Protein AF-0000000070190179 (afdb_homodimer)

InterPro domains:
  IPR029069 HotDog domain superfamily [SSF54637] (24-136)
  IPR029069 HotDog domain superfamily [SSF54637] (161-246)

Nearest PDB structures (foldseek):
  4gak-assembly1_A-2  TM=7.573E-01  e=2.803E-14  Spirosoma linguale DSM 74
  8qs0-assembly2_DDD  TM=7.641E-01  e=1.959E-12  Lemna aequinoctialis
  8qrt-assembly2_DDD  TM=7.667E-01  e=6.079E-12  Lemna aequinoctialis
  8qs0-assembly2_CCC  TM=7.351E-01  e=2.322E-12  Lemna aequinoctialis
  1njk-assembly1_D  TM=7.503E-01  e=7.354E-05  Escherichia coli

Radius of gyration: 23.39 Å; Cα contacts (8 Å, |Δi|>4): 1149; chains: 2; bounding box: 50×70×74 Å

Secondary structure (DSSP, 8-state):
--------S-EEE-SPPGGGS-TTSB--HHHHHHHHHHHHHHHHHTT--GGGSSEEEEEEEEEEE-TTGGG-BSSS---EEEEEEEEEE-SSEEEEEEEEEETTT--EEEEEEEEEEEE-TTT-SB-PPPHHHHHHHGGGB--PPPS--SPPPPP---TT-EEEEEE--GGGB-TTSPBPHHHHHHHHHHHHHHHHHTT-SSS--S-GGGS---EEEEEE-----TT-EEEEEEEEEETTEEEEEEEESSS--EEEEEE-/--------SEE---S--GGGS-TTSB--HHHHHHHHHHHHHHHHHTT--GGGSSEEEEEEEEEEE-HHHHT-BSSS---EEEEEEEEEE-SSEEEEEEEEEETTT--EEEEEEEEEEEE-TTT--B-PPPHHHHHHHGGGB--PPPS--SPPPPP---TT-EEEEEE--GGGB-TTSPBPHHHHHHHHHHHHHHHHHTT-SSS--S-GGGS---EEEEEE-----TT-EEEEEEEEEETTEEEEEEEESSS--EEEEEE-

Solvent-accessible surface area (backbone atoms only — not comparable to full-atom values): 27819 Å² total; per-residue (Å²): 134,82,78,76,73,65,79,64,74,51,44,68,41,69,57,78,55,61,81,47,32,40,52,85,36,24,40,18,58,45,31,44,52,49,53,48,49,41,47,54,54,49,38,47,74,74,55,49,50,62,84,67,48,78,37,77,40,70,42,35,36,39,33,42,35,39,70,68,43,47,70,42,38,67,87,47,89,53,52,38,27,32,39,51,33,29,48,43,76,61,63,34,35,38,34,37,38,40,31,38,21,37,56,88,79,61,46,75,32,32,38,37,38,37,35,32,34,26,23,33,83,85,79,67,39,80,29,72,59,46,67,68,35,59,61,60,42,50,82,37,51,43,86,57,81,81,84,81,83,70,85,77,74,87,80,74,80,59,92,82,39,44,74,46,77,44,66,40,41,58,86,43,15,39,75,85,44,35,48,36,74,57,48,55,45,42,53,45,48,41,46,47,22,53,34,13,64,70,58,69,40,89,84,42,75,45,62,47,67,80,48,73,57,47,34,33,44,30,42,43,76,46,76,49,43,51,71,34,54,28,41,37,33,34,44,68,85,51,93,75,31,42,40,32,38,31,29,30,72,92,44,87,32,37,34,38,45,34,42,63,136,80,80,75,77,76,75,65,64,54,49,69,42,72,52,77,56,60,82,47,33,40,54,85,36,24,42,20,58,43,32,45,50,48,55,49,50,40,48,54,53,49,40,46,72,73,56,49,48,63,84,66,50,79,38,76,40,72,42,36,36,40,33,41,36,39,71,68,43,46,70,42,36,67,86,48,88,54,54,38,27,33,35,46,34,29,48,43,78,63,63,34,33,38,33,38,38,42,31,40,21,36,56,87,78,60,45,76,32,31,38,36,40,37,35,33,33,26,24,34,82,85,79,67,38,81,29,73,58,44,68,67,36,58,60,58,40,52,77,34,50,44,86,58,80,80,83,82,85,70,86,77,73,86,79,73,80,57,93,82,38,44,73,47,77,45,68,40,41,59,85,43,17,39,75,87,46,34,48,37,76,56,48,54,44,43,54,43,49,43,48,46,20,52,35,11,65,70,59,68,39,91,85,40,75,45,62,45,66,79,47,70,53,41,31,32,46,30,42,43,75,54,80,49,45,54,71,34,54,27,40,35,34,32,45,70,84,52,93,66,35,40,42,31,38,29,24,31,71,91,44,84,36,42,36,37,46,37,39,56

Foldseek 3Di:
DPDPPPLPLFPFDFADDQVLADPVFARFPLSVLVVLVVSVVSCVVVPQPCVQFQDKDWFKKKKFFAPVRRVDGSVDRWTWIWAKAWADDDFFKTKMKIFIAGPVPRHTGMIMITIMGGAHPVVRHGDTRDPVNVVVRCVRYDNDDDPPDDDDDDDDDDPPWQKDKDAFAQVQADPVQWGDPSVVVVVQQVSVQVCLCVVNDPQHNHRCSSDHQRMWIWGFQDTDGHRFMKMKTWDDDDNVFMFIWIATPVGRRIGGTGGD/DPPPPPPFPWPFDFQDDQVLADPVFARFPLSVLVVLVVVVVVCVVVPQPCVQFQDKDWFKKKKFFAPVRRVDGSVPRWTWIWAKAWADDDFFKTKMKIFIARPVPRHTGMIMITIMGGAHPVVRHGDTRDPVNVVVRCSRYDNDDDPDDDDDDDDDDDPPWQKDKDAFAQVQADPVQWGDPSVVVVVQQVSVQVCLCVVNDPQHNHRCSSDHFRMKIKGFQDTDGHRFMKMKTWDDDDNFKMWIWIQTPVGRGITTMITD

Sequence (520 aa):
METKSELRPLVSLPRPPQALYGRFGHLSFDRTIKFLAEGSAEMMRLGFPTKHLQQAFCVREKAVGSPKLHKRSFVKNHDFLLHVSIPRVGTTSYTVFHDILDSSTKERLFRIETKMVNIDYETRRPWKLPTVFIEESSRFSSDDRVLITEIQNEIIPPKNAFKTMSRTRYSDTDVNLHVHFVEYYGFCAECASEASQSGYYRHYDDDMCKFPVLEADATFIGEAGPCSNLDVYTWQEHTENLFCNLSEISQNIPSRLFVRMETKSELRPLVSLPRPPQALYGRFGHLSFDRTIKFLAEGSAEMMRLGFPTKHLQQAFCVREKAVGSPKLHKRSFVKNHDFLLHVSIPRVGTTSYTVFHDILDSSTKERLFRIETKMVNIDYETRRPWKLPTVFIEESSRFSSDDRVLITEIQNEIIPPKNAFKTMSRTRYSDTDVNLHVHFVEYYGFCAECASEASQSGYYRHYDDDMCKFPVLEADATFIGEAGPCSNLDVYTWQEHTENLFCNLSEISQNIPSRLFVR

pLDDT: mean 83.59, std 15.5, range [18.52, 97.04]

Structure (mmCIF, N/CA/C/O backbone):
data_AF-0000000070190179-model_v1
#
loop_
_entity.id
_entity.type
_entity.pdbx_description
1 polymer 'Uncharacterized protein'
#
loop_
_atom_site.group_PDB
_atom_site.id
_atom_site.type_symbol
_atom_site.label_atom_id
_atom_site.label_alt_id
_atom_site.label_comp_id
_atom_site.label_asym_id
_atom_site.label_entity_id
_atom_site.label_seq_id
_atom_site.pdbx_PDB_ins_code
_atom_site.Cartn_x
_atom_site.Cartn_y
_atom_site.Cartn_z
_atom_site.occupancy
_atom_site.B_iso_or_equiv
_atom_site.auth_seq_id
_atom_site.auth_comp_id
_atom_site.auth_asym_id
_atom_site.auth_atom_id
_atom_site.pdbx_PDB_model_num
ATOM 1 N N . MET A 1 1 ? 2.344 -7.521 -46.046 1 18.52 1 MET A N 1
ATOM 2 C CA . MET A 1 1 ? 1.707 -8.317 -45.001 1 18.52 1 MET A CA 1
ATOM 3 C C . MET A 1 1 ? 2.283 -7.976 -43.63 1 18.52 1 MET A C 1
ATOM 5 O O . MET A 1 1 ? 3.435 -8.301 -43.338 1 18.52 1 MET A O 1
ATOM 9 N N . GLU A 1 2 ? 2.044 -6.753 -43.034 1 22.94 2 GLU A N 1
ATOM 10 C CA . GLU A 1 2 ? 2.637 -5.923 -41.989 1 22.94 2 GLU A CA 1
ATOM 11 C C . GLU A 1 2 ? 2.6 -6.628 -40.637 1 22.94 2 GLU A C 1
ATOM 13 O O . GLU A 1 2 ? 1.541 -7.076 -40.193 1 22.94 2 GLU A O 1
ATOM 18 N N . THR A 1 3 ? 3.563 -7.419 -40.319 1 23.84 3 THR A N 1
ATOM 19 C CA . THR A 1 3 ? 3.742 -8.397 -39.251 1 23.84 3 THR A CA 1
ATOM 20 C C . THR A 1 3 ? 3.243 -7.842 -37.92 1 23.84 3 THR A C 1
ATOM 22 O O . THR A 1 3 ? 3.6 -6.727 -37.533 1 23.84 3 THR A O 1
ATOM 25 N N . LYS A 1 4 ? 2.039 -8.172 -37.481 1 27.61 4 LYS A N 1
ATOM 26 C CA . LYS A 1 4 ? 1.351 -8.246 -36.195 1 27.61 4 LYS A CA 1
ATOM 27 C C . LYS A 1 4 ? 2.338 -8.485 -35.056 1 27.61 4 LYS A C 1
ATOM 29 O O . LYS A 1 4 ? 2.454 -9.604 -34.553 1 27.61 4 LYS A O 1
ATOM 34 N N . SER A 1 5 ? 3.499 -8.205 -35.19 1 29.91 5 SER A N 1
ATOM 35 C CA . SER A 1 5 ? 4.243 -8.508 -33.971 1 29.91 5 SER A CA 1
ATOM 36 C C . SER A 1 5 ? 3.57 -7.897 -32.747 1 29.91 5 SER A C 1
ATOM 38 O O . SER A 1 5 ? 4.183 -7.793 -31.682 1 29.91 5 SER A O 1
ATOM 40 N N . GLU A 1 6 ? 2.436 -7.035 -32.899 1 33.5 6 GLU A N 1
ATOM 41 C CA . GLU A 1 6 ? 2.037 -5.806 -32.22 1 33.5 6 GLU A CA 1
ATOM 42 C C . GLU A 1 6 ? 1.887 -6.028 -30.718 1 33.5 6 GLU A C 1
ATOM 44 O O . GLU A 1 6 ? 1.173 -6.937 -30.288 1 33.5 6 GLU A O 1
ATOM 49 N N . LEU A 1 7 ? 2.878 -5.906 -30.019 1 36.61 7 LEU A N 1
ATOM 50 C CA . LEU A 1 7 ? 2.83 -6.135 -28.579 1 36.61 7 LEU A CA 1
ATOM 51 C C . LEU A 1 7 ? 1.47 -5.745 -28.011 1 36.61 7 LEU A C 1
ATOM 53 O O . LEU A 1 7 ? 1.062 -4.585 -28.105 1 36.61 7 LEU A O 1
ATOM 57 N N . ARG A 1 8 ? 0.328 -6.311 -28.32 1 35.62 8 ARG A N 1
ATOM 58 C CA . ARG A 1 8 ? -1.005 -6.19 -27.741 1 35.62 8 ARG A CA 1
ATOM 59 C C . ARG A 1 8 ? -0.935 -5.679 -26.305 1 35.62 8 ARG A C 1
ATOM 61 O O . ARG A 1 8 ? -1.222 -4.51 -26.042 1 35.62 8 ARG A O 1
ATOM 68 N N . PRO A 1 9 ? -1.463 -6.542 -25.22 1 42.05 9 PRO A N 1
ATOM 69 C CA . PRO A 1 9 ? -2.053 -6.012 -23.988 1 42.05 9 PRO A CA 1
ATOM 70 C C . PRO A 1 9 ? -1.046 -5.244 -23.135 1 42.05 9 PRO A C 1
ATOM 72 O O . PRO A 1 9 ? -1.249 -5.084 -21.928 1 42.05 9 PRO A O 1
ATOM 75 N N . LEU A 1 10 ? 0.158 -4.905 -23.703 1 48.11 10 LEU A N 1
ATOM 76 C CA . LEU A 1 10 ? 1.121 -4.143 -22.915 1 48.11 10 LEU A CA 1
ATOM 77 C C . LEU A 1 10 ? 0.482 -2.88 -22.349 1 48.11 10 LEU A C 1
ATOM 79 O O . LEU A 1 10 ? -0.108 -2.091 -23.091 1 48.11 10 LEU A O 1
ATOM 83 N N . VAL A 1 11 ? -0.017 -3.057 -21.266 1 47.64 11 VAL A N 1
ATOM 84 C CA . VAL A 1 11 ? -0.462 -1.831 -20.611 1 47.64 11 VAL A CA 1
ATOM 85 C C . VAL A 1 11 ? 0.748 -0.999 -20.195 1 47.64 11 VAL A C 1
ATOM 87 O O . VAL A 1 11 ? 1.668 -1.509 -19.552 1 47.64 11 VAL A O 1
ATOM 90 N N . SER A 1 12 ? 1.245 -0.095 -21.126 1 49.82 12 SER A N 1
ATOM 91 C CA . SER A 1 12 ? 2.267 0.845 -20.68 1 49.82 12 SER A CA 1
ATOM 92 C C . SER A 1 12 ? 1.815 1.606 -19.439 1 49.82 12 SER A C 1
ATOM 94 O O . SER A 1 12 ? 0.726 2.184 -19.42 1 49.82 12 SER A O 1
ATOM 96 N N . LEU A 1 13 ? 2.106 1.021 -18.399 1 54.86 13 LEU A N 1
ATOM 97 C CA . LEU A 1 13 ? 1.846 1.893 -17.259 1 54.86 13 LEU A CA 1
ATOM 98 C C . LEU A 1 13 ? 2.963 2.918 -17.092 1 54.86 13 LEU A C 1
ATOM 100 O O . LEU A 1 13 ? 4.137 2.603 -17.303 1 54.86 13 LEU A O 1
ATOM 104 N N . PRO A 1 14 ? 2.561 4.165 -17.193 1 59.3 14 PRO A N 1
ATOM 105 C CA . PRO A 1 14 ? 3.572 5.125 -16.744 1 59.3 14 PRO A CA 1
ATOM 106 C C . PRO A 1 14 ? 4.362 4.629 -15.535 1 59.3 14 PRO A C 1
ATOM 108 O O . PRO A 1 14 ? 4.197 3.481 -15.114 1 59.3 14 PRO A O 1
ATOM 111 N N . ARG A 1 15 ? 5.119 5.504 -14.822 1 65.54 15 ARG A N 1
ATOM 112 C CA . ARG A 1 15 ? 5.951 5.289 -13.642 1 65.54 15 ARG A CA 1
ATOM 113 C C . ARG A 1 15 ? 5.114 4.809 -12.462 1 65.54 15 ARG A C 1
ATOM 115 O O . ARG A 1 15 ? 4.003 5.297 -12.243 1 65.54 15 ARG A O 1
ATOM 122 N N . PRO A 1 16 ? 5.647 3.707 -11.868 1 72.53 16 PRO A N 1
ATOM 123 C CA . PRO A 1 16 ? 4.969 3.342 -10.622 1 72.53 16 PRO A CA 1
ATOM 124 C C . PRO A 1 16 ? 4.821 4.521 -9.663 1 72.53 16 PRO A C 1
ATOM 126 O O . PRO A 1 16 ? 5.709 5.374 -9.586 1 72.53 16 PRO A O 1
ATOM 129 N N . PRO A 1 17 ? 3.709 4.55 -9.047 1 74.75 17 PRO A N 1
ATOM 130 C CA . PRO A 1 17 ? 3.561 5.58 -8.016 1 74.75 17 PRO A CA 1
ATOM 131 C C . PRO A 1 17 ? 4.541 5.402 -6.859 1 74.75 17 PRO A C 1
ATOM 133 O O . PRO A 1 17 ? 5.013 4.29 -6.61 1 74.75 17 PRO A O 1
ATOM 136 N N . GLN A 1 18 ? 4.852 6.463 -6.245 1 77.11 18 GLN A N 1
ATOM 137 C CA . GLN A 1 18 ? 5.768 6.442 -5.109 1 77.11 18 GLN A CA 1
ATOM 138 C C . GLN A 1 18 ? 5.319 5.429 -4.06 1 77.11 18 GLN A C 1
ATOM 140 O O . GLN A 1 18 ? 6.15 4.788 -3.412 1 77.11 18 GLN A O 1
ATOM 145 N N . ALA A 1 19 ? 4.035 5.234 -3.994 1 76.28 19 ALA A N 1
ATOM 146 C CA . ALA A 1 19 ? 3.457 4.354 -2.981 1 76.28 19 ALA A CA 1
ATOM 147 C C . ALA A 1 19 ? 3.888 2.906 -3.202 1 76.28 19 ALA A C 1
ATOM 149 O O . ALA A 1 19 ? 3.812 2.083 -2.287 1 76.28 19 ALA A O 1
ATOM 150 N N . LEU A 1 20 ? 4.318 2.613 -4.342 1 79.47 20 LEU A N 1
ATOM 151 C CA . LEU A 1 20 ? 4.705 1.241 -4.652 1 79.47 20 LEU A CA 1
ATOM 152 C C . LEU A 1 20 ? 6.213 1.057 -4.516 1 79.47 20 LEU A C 1
ATOM 154 O O . LEU A 1 20 ? 6.728 -0.046 -4.711 1 79.47 20 LEU A O 1
ATOM 158 N N . TYR A 1 21 ? 6.83 2.116 -4.131 1 81.98 21 TYR A N 1
ATOM 159 C CA . TYR A 1 21 ? 8.255 1.999 -3.844 1 81.98 21 TYR A CA 1
ATOM 160 C C . TYR A 1 21 ? 8.492 1.722 -2.364 1 81.98 21 TYR A C 1
ATOM 162 O O . TYR A 1 21 ? 7.672 2.087 -1.518 1 81.98 21 TYR A O 1
ATOM 170 N N . GLY A 1 22 ? 9.513 1.083 -2.094 1 80.45 22 GLY A N 1
ATOM 171 C CA . GLY A 1 22 ? 9.871 0.803 -0.712 1 80.45 22 GLY A CA 1
ATOM 172 C C . GLY A 1 22 ? 10.408 2.017 0.022 1 80.45 22 GLY A C 1
ATOM 173 O O . GLY A 1 22 ? 10.54 3.095 -0.561 1 80.45 22 GLY A O 1
ATOM 174 N N . ARG A 1 23 ? 10.631 1.881 1.288 1 85.07 23 ARG A N 1
ATOM 175 C CA . ARG A 1 23 ? 11.017 2.964 2.187 1 85.07 23 ARG A CA 1
ATOM 176 C C . ARG A 1 23 ? 12.355 3.568 1.774 1 85.07 23 ARG A C 1
ATOM 178 O O . ARG A 1 23 ? 12.662 4.709 2.126 1 85.07 23 ARG A O 1
ATOM 185 N N . PHE A 1 24 ? 13.188 2.913 0.943 1 85.08 24 PHE A N 1
ATOM 186 C CA . PHE A 1 24 ? 14.466 3.455 0.498 1 85.08 24 PHE A CA 1
ATOM 187 C C . PHE A 1 24 ? 14.378 3.933 -0.946 1 85.08 24 PHE A C 1
ATOM 189 O O . PHE A 1 24 ? 15.4 4.199 -1.581 1 85.08 24 PHE A O 1
ATOM 196 N N . GLY A 1 25 ? 13.146 3.869 -1.449 1 81.14 25 GLY A N 1
ATOM 197 C CA . GLY A 1 25 ? 12.905 4.469 -2.751 1 81.14 25 GLY A CA 1
ATOM 198 C C . GLY A 1 25 ? 13.17 3.519 -3.904 1 81.14 25 GLY A C 1
ATOM 199 O O . GLY A 1 25 ? 13.238 3.942 -5.06 1 81.14 25 GLY A O 1
ATOM 200 N N . HIS A 1 26 ? 13.404 2.326 -3.638 1 84.76 26 HIS A N 1
ATOM 201 C CA . HIS A 1 26 ? 13.593 1.345 -4.701 1 84.76 26 HIS A CA 1
ATOM 202 C C . HIS A 1 26 ? 12.439 0.349 -4.743 1 84.76 26 HIS A C 1
ATOM 204 O O . HIS A 1 26 ? 11.666 0.247 -3.788 1 84.76 26 HIS A O 1
ATOM 210 N N . LEU A 1 27 ? 12.368 -0.315 -5.832 1 86.52 27 LEU A N 1
ATOM 211 C CA . LEU A 1 27 ? 11.362 -1.363 -5.963 1 86.52 27 LEU A CA 1
ATOM 212 C C . LEU A 1 27 ? 11.865 -2.676 -5.372 1 86.52 27 LEU A C 1
ATOM 214 O O . LEU A 1 27 ? 12.506 -3.468 -6.066 1 86.52 27 LEU A O 1
ATOM 218 N N . SER A 1 28 ? 11.579 -2.859 -4.128 1 87.14 28 SER A N 1
ATOM 219 C CA . SER A 1 28 ? 11.9 -4.134 -3.495 1 87.14 28 SER A CA 1
ATOM 220 C C . SER A 1 28 ? 11.066 -5.268 -4.081 1 87.14 28 SER A C 1
ATOM 222 O O . SER A 1 28 ? 10.142 -5.027 -4.861 1 87.14 28 SER A O 1
ATOM 224 N N . PHE A 1 29 ? 11.424 -6.472 -3.746 1 88.16 29 PHE A N 1
ATOM 225 C CA . PHE A 1 29 ? 10.763 -7.641 -4.314 1 88.16 29 PHE A CA 1
ATOM 226 C C . PHE A 1 29 ? 9.269 -7.617 -4.014 1 88.16 29 PHE A C 1
ATOM 228 O O . PHE A 1 29 ? 8.446 -7.773 -4.919 1 88.16 29 PHE A O 1
ATOM 235 N N . ASP A 1 30 ? 8.907 -7.436 -2.753 1 89.26 30 ASP A N 1
ATOM 236 C CA . ASP A 1 30 ? 7.498 -7.442 -2.373 1 89.26 30 ASP A CA 1
ATOM 237 C C . ASP A 1 30 ? 6.742 -6.3 -3.049 1 89.26 30 ASP A C 1
ATOM 239 O O . ASP A 1 30 ? 5.583 -6.459 -3.436 1 89.26 30 ASP A O 1
ATOM 243 N N . ARG A 1 31 ? 7.379 -5.183 -3.272 1 89.07 31 ARG A N 1
ATOM 244 C CA . ARG A 1 31 ? 6.756 -4.045 -3.94 1 89.07 31 ARG A CA 1
ATOM 245 C C . ARG A 1 31 ? 6.617 -4.299 -5.438 1 89.07 31 ARG A C 1
ATOM 247 O O . ARG A 1 31 ? 5.649 -3.858 -6.06 1 89.07 31 ARG A O 1
ATOM 254 N N . THR A 1 32 ? 7.604 -4.96 -5.945 1 89.05 32 THR A N 1
ATOM 255 C CA . THR A 1 32 ? 7.515 -5.352 -7.347 1 89.05 32 THR A CA 1
ATOM 256 C C . THR A 1 32 ? 6.293 -6.234 -7.586 1 89.05 32 THR A C 1
ATOM 258 O O . THR A 1 32 ? 5.553 -6.03 -8.551 1 89.05 32 THR A O 1
ATOM 261 N N . ILE A 1 33 ? 6.08 -7.15 -6.713 1 90.02 33 ILE A N 1
ATOM 262 C CA . ILE A 1 33 ? 4.942 -8.054 -6.845 1 90.02 33 ILE A CA 1
ATOM 263 C C . ILE A 1 33 ? 3.64 -7.262 -6.756 1 90.02 33 ILE A C 1
ATOM 265 O O . ILE A 1 33 ? 2.701 -7.512 -7.515 1 90.02 33 ILE A O 1
ATOM 269 N N . LYS A 1 34 ? 3.62 -6.316 -5.904 1 86.95 34 LYS A N 1
ATOM 270 C CA . LYS A 1 34 ? 2.441 -5.463 -5.782 1 86.95 34 LYS A CA 1
ATOM 271 C C . LYS A 1 34 ? 2.219 -4.649 -7.053 1 86.95 34 LYS A C 1
ATOM 273 O O . LYS A 1 34 ? 1.079 -4.453 -7.48 1 86.95 34 LYS A O 1
ATOM 278 N N . PHE A 1 35 ? 3.262 -4.189 -7.584 1 85.07 35 PHE A N 1
ATOM 279 C CA . PHE A 1 35 ? 3.17 -3.437 -8.83 1 85.07 35 PHE A CA 1
ATOM 280 C C . PHE A 1 35 ? 2.609 -4.308 -9.948 1 85.07 35 PHE A C 1
ATOM 282 O O . PHE A 1 35 ? 1.845 -3.832 -10.789 1 85.07 35 PHE A O 1
ATOM 289 N N . LEU A 1 36 ? 2.948 -5.527 -9.958 1 86.53 36 LEU A N 1
ATOM 290 C CA . LEU A 1 36 ? 2.51 -6.437 -11.01 1 86.53 36 LEU A CA 1
ATOM 291 C C . LEU A 1 36 ? 1.005 -6.675 -10.931 1 86.53 36 LEU A C 1
ATOM 293 O O . LEU A 1 36 ? 0.37 -6.999 -11.937 1 86.53 36 LEU A O 1
ATOM 297 N N . ALA A 1 37 ? 0.453 -6.479 -9.724 1 80.88 37 ALA A N 1
ATOM 298 C CA . ALA A 1 37 ? -0.998 -6.581 -9.589 1 80.88 37 ALA A CA 1
ATOM 299 C C . ALA A 1 37 ? -1.703 -5.523 -10.434 1 80.88 37 ALA A C 1
ATOM 301 O O . ALA A 1 37 ? -2.858 -5.703 -10.828 1 80.88 37 ALA A O 1
ATOM 302 N N . GLU A 1 38 ? -1.011 -4.446 -10.703 1 79.67 38 GLU A N 1
ATOM 303 C CA . GLU A 1 38 ? -1.547 -3.44 -11.615 1 79.67 38 GLU A CA 1
ATOM 304 C C . GLU A 1 38 ? -1.806 -4.03 -12.998 1 79.67 38 GLU A C 1
ATOM 306 O O . GLU A 1 38 ? -2.74 -3.619 -13.69 1 79.67 38 GLU A O 1
ATOM 311 N N . GLY A 1 39 ? -0.918 -4.934 -13.372 1 80.37 39 GLY A N 1
ATOM 312 C CA . GLY A 1 39 ? -1.125 -5.621 -14.637 1 80.37 39 GLY A CA 1
ATOM 313 C C . GLY A 1 39 ? -2.415 -6.417 -14.68 1 80.37 39 GLY A C 1
ATOM 314 O O . GLY A 1 39 ? -3.109 -6.431 -15.699 1 80.37 39 GLY A O 1
ATOM 315 N N . SER A 1 40 ? -2.732 -7.032 -13.621 1 81.42 40 SER A N 1
ATOM 316 C CA . SER A 1 40 ? -3.983 -7.779 -13.535 1 81.42 40 SER A CA 1
ATOM 317 C C . SER A 1 40 ? -5.188 -6.85 -13.634 1 81.42 40 SER A C 1
ATOM 319 O O . SER A 1 40 ? -6.18 -7.179 -14.289 1 81.42 40 SER A O 1
ATOM 321 N N . ALA A 1 41 ? -5.057 -5.772 -12.961 1 77.63 41 ALA A N 1
ATOM 322 C CA . ALA A 1 41 ? -6.137 -4.789 -13.02 1 77.63 41 ALA A CA 1
ATOM 323 C C . ALA A 1 41 ? -6.344 -4.287 -14.445 1 77.63 41 ALA A C 1
ATOM 325 O O . ALA A 1 41 ? -7.482 -4.142 -14.9 1 77.63 41 ALA A O 1
ATOM 326 N N . GLU A 1 42 ? -5.3 -4.06 -15.09 1 77.52 42 GLU A N 1
ATOM 327 C CA . GLU A 1 42 ? -5.388 -3.603 -16.474 1 77.52 42 GLU A CA 1
ATOM 328 C C . GLU A 1 42 ? -5.982 -4.683 -17.374 1 77.52 42 GLU A C 1
ATOM 330 O O . GLU A 1 42 ? -6.739 -4.38 -18.299 1 77.52 42 GLU A O 1
ATOM 335 N N . MET A 1 43 ? -5.616 -5.891 -17.118 1 80.27 43 MET A N 1
ATOM 336 C CA . MET A 1 43 ? -6.211 -7.002 -17.856 1 80.27 43 MET A CA 1
ATOM 337 C C . MET A 1 43 ? -7.729 -6.998 -17.715 1 80.27 43 MET A C 1
ATOM 339 O O . MET A 1 43 ? -8.448 -7.217 -18.691 1 80.27 43 MET A O 1
ATOM 343 N N . MET A 1 44 ? -8.113 -6.755 -16.552 1 78.9 44 MET A N 1
ATOM 344 C CA . MET A 1 44 ? -9.55 -6.706 -16.3 1 78.9 44 MET A CA 1
ATOM 345 C C . MET A 1 44 ? -10.201 -5.566 -17.076 1 78.9 44 MET A C 1
ATOM 347 O O . MET A 1 44 ? -11.278 -5.735 -17.65 1 78.9 44 MET A O 1
ATOM 351 N N . ARG A 1 45 ? -9.551 -4.502 -17.117 1 75.42 45 ARG A N 1
ATOM 352 C CA . ARG A 1 45 ? -10.058 -3.354 -17.862 1 75.42 45 ARG A CA 1
ATOM 353 C C . ARG A 1 45 ? -10.135 -3.661 -19.354 1 75.42 45 ARG A C 1
ATOM 355 O O . ARG A 1 45 ? -11.015 -3.154 -20.052 1 75.42 45 ARG A O 1
ATOM 362 N N . LEU A 1 46 ? -9.247 -4.495 -19.77 1 77.71 46 LEU A N 1
ATOM 363 C CA . LEU A 1 46 ? -9.186 -4.846 -21.185 1 77.71 46 LEU A CA 1
ATOM 364 C C . LEU A 1 46 ? -10.11 -6.019 -21.494 1 77.71 46 LEU A C 1
ATOM 366 O O . LEU A 1 46 ? -10.096 -6.549 -22.608 1 77.71 46 LEU A O 1
ATOM 370 N N . GLY A 1 47 ? -10.835 -6.486 -20.461 1 78.38 47 GLY A N 1
ATOM 371 C CA . GLY A 1 47 ? -11.909 -7.434 -20.711 1 78.38 47 GLY A CA 1
ATOM 372 C C . GLY A 1 47 ? -11.528 -8.866 -20.386 1 78.38 47 GLY A C 1
ATOM 373 O O . GLY A 1 47 ? -12.115 -9.807 -20.923 1 78.38 47 GLY A O 1
ATOM 374 N N . PHE A 1 48 ? -10.417 -9.022 -19.72 1 85.18 48 PHE A N 1
ATOM 375 C CA . PHE A 1 48 ? -10.162 -10.385 -19.269 1 85.18 48 PHE A CA 1
ATOM 376 C C . PHE A 1 48 ? -11.386 -10.961 -18.566 1 85.18 48 PHE A C 1
ATOM 378 O O . PHE A 1 48 ? -11.955 -10.323 -17.678 1 85.18 48 PHE A O 1
ATOM 385 N N . PRO A 1 49 ? -11.78 -12.175 -18.863 1 89.87 49 PRO A N 1
ATOM 386 C CA . PRO A 1 49 ? -13.14 -12.63 -18.563 1 89.87 49 PRO A CA 1
ATOM 387 C C . PRO A 1 49 ? -13.238 -13.347 -17.218 1 89.87 49 PRO A C 1
ATOM 389 O O . PRO A 1 49 ? -13.834 -14.424 -17.13 1 89.87 49 PRO A O 1
ATOM 392 N N . THR A 1 50 ? -12.806 -12.749 -16.194 1 88.09 50 THR A N 1
ATOM 393 C CA . THR A 1 50 ? -12.826 -13.372 -14.876 1 88.09 50 THR A CA 1
ATOM 394 C C . THR A 1 50 ? -14.259 -13.53 -14.374 1 88.09 50 THR A C 1
ATOM 396 O O . THR A 1 50 ? -14.521 -14.323 -13.466 1 88.09 50 THR A O 1
ATOM 399 N N . LYS A 1 51 ? -15.156 -12.788 -14.905 1 88.38 51 LYS A N 1
ATOM 400 C CA . LYS A 1 51 ? -16.553 -12.822 -14.485 1 88.38 51 LYS A CA 1
ATOM 401 C C . LYS A 1 51 ? -17.168 -14.197 -14.73 1 88.38 51 LYS A C 1
ATOM 403 O O . LYS A 1 51 ? -18.189 -14.542 -14.132 1 88.38 51 LYS A O 1
ATOM 408 N N . HIS A 1 52 ? -16.571 -14.951 -15.611 1 92.26 52 HIS A N 1
ATOM 409 C CA . HIS A 1 52 ? -17.117 -16.258 -15.957 1 92.26 52 HIS A CA 1
ATOM 410 C C . HIS A 1 52 ? -16.611 -17.337 -15.005 1 92.26 52 HIS A C 1
ATOM 412 O O . HIS A 1 52 ? -17.065 -18.482 -15.06 1 92.26 52 HIS A O 1
ATOM 418 N N . LEU A 1 53 ? -15.664 -16.999 -14.17 1 93 53 LEU A N 1
ATOM 419 C CA . LEU A 1 53 ? -15.102 -17.953 -13.22 1 93 53 LEU A CA 1
ATOM 420 C C . LEU A 1 53 ? -15.903 -17.964 -11.923 1 93 53 LEU A C 1
ATOM 422 O O . LEU A 1 53 ? -16.607 -17 -11.614 1 93 53 LEU A O 1
ATOM 426 N N . GLN A 1 54 ? -15.894 -19.048 -11.208 1 88.27 54 GLN A N 1
ATOM 427 C CA . GLN A 1 54 ? -16.424 -19.059 -9.849 1 88.27 54 GLN A CA 1
ATOM 428 C C . GLN A 1 54 ? -15.538 -18.249 -8.906 1 88.27 54 GLN A C 1
ATOM 430 O O . GLN A 1 54 ? -15.883 -17.125 -8.535 1 88.27 54 GLN A O 1
ATOM 435 N N . GLN A 1 55 ? -14.402 -18.795 -8.617 1 87.43 55 GLN A N 1
ATOM 436 C CA . GLN A 1 55 ? -13.345 -18.152 -7.844 1 87.43 55 GLN A CA 1
ATOM 437 C C . GLN A 1 55 ? -11.968 -18.645 -8.28 1 87.43 55 GLN A C 1
ATOM 439 O O . GLN A 1 55 ? -11.717 -19.851 -8.319 1 87.43 55 GLN A O 1
ATOM 444 N N . ALA A 1 56 ? -11.234 -17.727 -8.619 1 89.16 56 ALA A N 1
ATOM 445 C CA . ALA A 1 56 ? -9.882 -18.1 -9.025 1 89.16 56 ALA A CA 1
ATOM 446 C C . ALA A 1 56 ? -8.894 -17.918 -7.876 1 89.16 56 ALA A C 1
ATOM 448 O O . ALA A 1 56 ? -8.857 -16.86 -7.243 1 89.16 56 ALA A O 1
ATOM 449 N N . PHE A 1 57 ? -8.133 -18.955 -7.631 1 89.36 57 PHE A N 1
ATOM 450 C CA . PHE A 1 57 ? -7.145 -18.913 -6.559 1 89.36 57 PHE A CA 1
ATOM 451 C C . PHE A 1 57 ? -5.735 -19.069 -7.115 1 89.36 57 PHE A C 1
ATOM 453 O O . PHE A 1 57 ? -5.5 -19.89 -8.004 1 89.36 57 PHE A O 1
ATOM 460 N N . CYS A 1 58 ? -4.888 -18.255 -6.603 1 91.38 58 CYS A N 1
ATOM 461 C CA . CYS A 1 58 ? -3.466 -18.441 -6.873 1 91.38 58 CYS A CA 1
ATOM 462 C C . CYS A 1 58 ? -2.909 -19.613 -6.076 1 91.38 58 CYS A C 1
ATOM 464 O O . CYS A 1 58 ? -3.012 -19.64 -4.848 1 91.38 58 CYS A O 1
ATOM 466 N N . VAL A 1 59 ? -2.279 -20.589 -6.706 1 89.38 59 VAL A N 1
ATOM 467 C CA . VAL A 1 59 ? -1.832 -21.769 -5.972 1 89.38 59 VAL A CA 1
ATOM 468 C C . VAL A 1 59 ? -0.31 -21.869 -6.033 1 89.38 59 VAL A C 1
ATOM 470 O O . VAL A 1 59 ? 0.31 -22.512 -5.182 1 89.38 59 VAL A O 1
ATOM 473 N N . ARG A 1 60 ? 0.262 -21.26 -7.065 1 91.87 60 ARG A N 1
ATOM 474 C CA . ARG A 1 60 ? 1.708 -21.332 -7.252 1 91.87 60 ARG A CA 1
ATOM 475 C C . ARG A 1 60 ? 2.225 -20.107 -7.999 1 91.87 60 ARG A C 1
ATOM 477 O O . ARG A 1 60 ? 1.572 -19.614 -8.921 1 91.87 60 ARG A O 1
ATOM 484 N N . GLU A 1 61 ? 3.375 -19.701 -7.574 1 93 61 GLU A N 1
ATOM 485 C CA . GLU A 1 61 ? 4.038 -18.622 -8.3 1 93 61 GLU A CA 1
ATOM 486 C C . GLU A 1 61 ? 5.542 -18.862 -8.393 1 93 61 GLU A C 1
ATOM 488 O O . GLU A 1 61 ? 6.152 -19.383 -7.457 1 93 61 GLU A O 1
ATOM 493 N N . LYS A 1 62 ? 6.054 -18.53 -9.461 1 93.31 62 LYS A N 1
ATOM 494 C CA . LYS A 1 62 ? 7.497 -18.485 -9.677 1 93.31 62 LYS A CA 1
ATOM 495 C C . LYS A 1 62 ? 7.916 -17.166 -10.319 1 93.31 62 LYS A C 1
ATOM 497 O O . LYS A 1 62 ? 7.307 -16.725 -11.296 1 93.31 62 LYS A O 1
ATOM 502 N N . ALA A 1 63 ? 8.895 -16.558 -9.727 1 93.41 63 ALA A N 1
ATOM 503 C CA . ALA A 1 63 ? 9.342 -15.254 -10.21 1 93.41 63 ALA A CA 1
ATOM 504 C C . ALA A 1 63 ? 10.837 -15.264 -10.514 1 93.41 63 ALA A C 1
ATOM 506 O O . ALA A 1 63 ? 11.61 -15.943 -9.835 1 93.41 63 ALA A O 1
ATOM 507 N N . VAL A 1 64 ? 11.187 -14.564 -11.531 1 93.09 64 VAL A N 1
ATOM 508 C CA . VAL A 1 64 ? 12.58 -14.345 -11.907 1 93.09 64 VAL A CA 1
ATOM 509 C C . VAL A 1 64 ? 12.812 -12.862 -12.188 1 93.09 64 VAL A C 1
ATOM 511 O O . VAL A 1 64 ? 12.029 -12.228 -12.899 1 93.09 64 VAL A O 1
ATOM 514 N N . GLY A 1 65 ? 13.836 -12.361 -11.561 1 92.21 65 GLY A N 1
ATOM 515 C CA . GLY A 1 65 ? 14.112 -10.942 -11.714 1 92.21 65 GLY A CA 1
ATOM 516 C C . GLY A 1 65 ? 15.567 -10.646 -12.023 1 92.21 65 GLY A C 1
ATOM 517 O O . GLY A 1 65 ? 16.444 -11.468 -11.75 1 92.21 65 GLY A O 1
ATOM 518 N N . SER A 1 66 ? 15.789 -9.493 -12.625 1 92.44 66 SER A N 1
ATOM 519 C CA . SER A 1 66 ? 17.12 -8.945 -12.87 1 92.44 66 SER A CA 1
ATOM 520 C C . SER A 1 66 ? 17.562 -8.036 -11.728 1 92.44 66 SER A C 1
ATOM 522 O O . SER A 1 66 ? 16.761 -7.265 -11.196 1 92.44 66 SER A O 1
ATOM 524 N N . PRO A 1 67 ? 18.855 -8.09 -11.38 1 89.5 67 PRO A N 1
ATOM 525 C CA . PRO A 1 67 ? 19.34 -7.142 -10.374 1 89.5 67 PRO A CA 1
ATOM 526 C C . PRO A 1 67 ? 19.189 -5.687 -10.812 1 89.5 67 PRO A C 1
ATOM 528 O O . PRO A 1 67 ? 19.216 -4.781 -9.976 1 89.5 67 PRO A O 1
ATOM 531 N N . LYS A 1 68 ? 18.969 -5.474 -12.102 1 89.61 68 LYS A N 1
ATOM 532 C CA . LYS A 1 68 ? 18.828 -4.123 -12.637 1 89.61 68 LYS A CA 1
ATOM 533 C C . LYS A 1 68 ? 17.548 -3.463 -12.134 1 89.61 68 LYS A C 1
ATOM 535 O O . LYS A 1 68 ? 17.462 -2.236 -12.064 1 89.61 68 LYS A O 1
ATOM 540 N N . LEU A 1 69 ? 16.562 -4.28 -11.839 1 88.26 69 LEU A N 1
ATOM 541 C CA . LEU A 1 69 ? 15.294 -3.732 -11.371 1 88.26 69 LEU A CA 1
ATOM 542 C C . LEU A 1 69 ? 15.468 -3.029 -10.029 1 88.26 69 LEU A C 1
ATOM 544 O O . LEU A 1 69 ? 14.9 -1.958 -9.806 1 88.26 69 LEU A O 1
ATOM 548 N N . HIS A 1 70 ? 16.298 -3.598 -9.199 1 85.81 70 HIS A N 1
ATOM 549 C CA . HIS A 1 70 ? 16.489 -3.071 -7.852 1 85.81 70 HIS A CA 1
ATOM 550 C C . HIS A 1 70 ? 17.23 -1.739 -7.881 1 85.81 70 HIS A C 1
ATOM 552 O O . HIS A 1 70 ? 17.221 -0.997 -6.896 1 85.81 70 HIS A O 1
ATOM 558 N N . LYS A 1 71 ? 17.821 -1.407 -8.965 1 83.62 71 LYS A N 1
ATOM 559 C CA . LYS A 1 71 ? 18.553 -0.152 -9.108 1 83.62 71 LYS A CA 1
ATOM 560 C C . LYS A 1 71 ? 17.629 0.975 -9.561 1 83.62 71 LYS A C 1
ATOM 562 O O . LYS A 1 71 ? 18.029 2.141 -9.587 1 83.62 71 LYS A O 1
ATOM 567 N N . ARG A 1 72 ? 16.439 0.632 -9.875 1 80.07 72 ARG A N 1
ATOM 568 C CA . ARG A 1 72 ? 15.484 1.646 -10.31 1 80.07 72 ARG A CA 1
ATOM 569 C C . ARG A 1 72 ? 14.858 2.357 -9.114 1 80.07 72 ARG A C 1
ATOM 571 O O . ARG A 1 72 ? 14.392 1.71 -8.174 1 80.07 72 ARG A O 1
ATOM 578 N N . SER A 1 73 ? 14.968 3.651 -9.159 1 76.21 73 SER A N 1
ATOM 579 C CA . SER A 1 73 ? 14.442 4.474 -8.075 1 76.21 73 SER A CA 1
ATOM 580 C C . SER A 1 73 ? 13.296 5.357 -8.557 1 76.21 73 SER A C 1
ATOM 582 O O . SER A 1 73 ? 13.192 5.651 -9.75 1 76.21 73 SER A O 1
ATOM 584 N N . PHE A 1 74 ? 12.442 5.752 -7.649 1 70.9 74 PHE A N 1
ATOM 585 C CA . PHE A 1 74 ? 11.288 6.584 -7.967 1 70.9 74 PHE A CA 1
ATOM 586 C C . PHE A 1 74 ? 11.73 7.95 -8.479 1 70.9 74 PHE A C 1
ATOM 588 O O . PHE A 1 74 ? 11.009 8.596 -9.242 1 70.9 74 PHE A O 1
ATOM 595 N N . VAL A 1 75 ? 12.823 8.368 -7.97 1 65.19 75 VAL A N 1
ATOM 596 C CA . VAL A 1 75 ? 13.277 9.717 -8.295 1 65.19 75 VAL A CA 1
ATOM 597 C C . VAL A 1 75 ? 13.695 9.782 -9.762 1 65.19 75 VAL A C 1
ATOM 599 O O . VAL A 1 75 ? 13.526 10.812 -10.417 1 65.19 75 VAL A O 1
ATOM 602 N N . LYS A 1 76 ? 14.129 8.564 -10.184 1 68.01 76 LYS A N 1
ATOM 603 C CA . LYS A 1 76 ? 14.553 8.535 -11.581 1 68.01 76 LYS A CA 1
ATOM 604 C C . LYS A 1 76 ? 13.395 8.155 -12.499 1 68.01 76 LYS A C 1
ATOM 606 O O . LYS A 1 76 ? 12.557 7.325 -12.139 1 68.01 76 LYS A O 1
ATOM 611 N N . ASN A 1 77 ? 12.998 9.039 -13.266 1 63.66 77 ASN A N 1
ATOM 612 C CA . ASN A 1 77 ? 11.909 8.78 -14.202 1 63.66 77 ASN A CA 1
ATOM 613 C C . ASN A 1 77 ? 12.17 7.528 -15.034 1 63.66 77 ASN A C 1
ATOM 615 O O . ASN A 1 77 ? 12.798 7.6 -16.092 1 63.66 77 ASN A O 1
ATOM 619 N N . HIS A 1 78 ? 11.843 6.415 -14.402 1 68.68 78 HIS A N 1
ATOM 620 C CA . HIS A 1 78 ? 11.95 5.187 -15.182 1 68.68 78 HIS A CA 1
ATOM 621 C C . HIS A 1 78 ? 10.582 4.724 -15.671 1 68.68 78 HIS A C 1
ATOM 623 O O . HIS A 1 78 ? 9.64 4.618 -14.884 1 68.68 78 HIS A O 1
ATOM 629 N N . ASP A 1 79 ? 10.599 4.579 -16.919 1 73.11 79 ASP A N 1
ATOM 630 C CA . ASP A 1 79 ? 9.354 4.068 -17.484 1 73.11 79 ASP A CA 1
ATOM 631 C C . ASP A 1 79 ? 9.406 2.55 -17.645 1 73.11 79 ASP A C 1
ATOM 633 O O . ASP A 1 79 ? 10.443 1.995 -18.013 1 73.11 79 ASP A O 1
ATOM 637 N N . PHE A 1 80 ? 8.354 1.938 -17.178 1 79.9 80 PHE A N 1
ATOM 638 C CA . PHE A 1 80 ? 8.211 0.492 -17.29 1 79.9 80 PHE A CA 1
ATOM 639 C C . PHE A 1 80 ? 7.076 0.132 -18.241 1 79.9 80 PHE A C 1
ATOM 641 O O . PHE A 1 80 ? 6.149 0.921 -18.436 1 79.9 80 PHE A O 1
ATOM 648 N N . LEU A 1 81 ? 7.293 -0.934 -18.873 1 81 81 LEU A N 1
ATOM 649 C CA . LEU A 1 81 ? 6.186 -1.593 -19.557 1 81 81 LEU A CA 1
ATOM 650 C C . LEU A 1 81 ? 5.739 -2.836 -18.795 1 81 81 LEU A C 1
ATOM 652 O O . LEU A 1 81 ? 6.571 -3.621 -18.335 1 81 81 LEU A O 1
ATOM 656 N N . LEU A 1 82 ? 4.484 -2.877 -18.55 1 85.27 82 LEU A N 1
ATOM 657 C CA . LEU A 1 82 ? 3.905 -4.08 -17.962 1 85.27 82 LEU A CA 1
ATOM 658 C C . LEU A 1 82 ? 3.219 -4.929 -19.026 1 85.27 82 LEU A C 1
ATOM 660 O O . LEU A 1 82 ? 2.314 -4.455 -19.717 1 85.27 82 LEU A O 1
ATOM 664 N N . HIS A 1 83 ? 3.703 -6.098 -19.171 1 86.37 83 HIS A N 1
ATOM 665 C CA . HIS A 1 83 ? 3.138 -7.044 -20.128 1 86.37 83 HIS A CA 1
ATOM 666 C C . HIS A 1 83 ? 2.492 -8.228 -19.416 1 86.37 83 HIS A C 1
ATOM 668 O O . HIS A 1 83 ? 3.107 -8.845 -18.544 1 86.37 83 HIS A O 1
ATOM 674 N N . VAL A 1 84 ? 1.255 -8.51 -19.785 1 89.79 84 VAL A N 1
ATOM 675 C CA . VAL A 1 84 ? 0.531 -9.634 -19.202 1 89.79 84 VAL A CA 1
ATOM 676 C C . VAL A 1 84 ? 0.103 -10.602 -20.303 1 89.79 84 VAL A C 1
ATOM 678 O O . VAL A 1 84 ? -0.374 -10.179 -21.359 1 89.79 84 VAL A O 1
ATOM 681 N N . SER A 1 85 ? 0.291 -11.833 -20.07 1 90.71 85 SER A N 1
ATOM 682 C CA . SER A 1 85 ? -0.086 -12.825 -21.071 1 90.71 85 SER A CA 1
ATOM 683 C C . SER A 1 85 ? -0.479 -14.146 -20.419 1 90.71 85 SER A C 1
ATOM 685 O O . SER A 1 85 ? -0.195 -14.372 -19.241 1 90.71 85 SER A O 1
ATOM 687 N N . ILE A 1 86 ? -1.138 -14.976 -21.186 1 92.89 86 ILE A N 1
ATOM 688 C CA . ILE A 1 86 ? -1.593 -16.294 -20.758 1 92.89 86 ILE A CA 1
ATOM 689 C C . ILE A 1 86 ? -0.922 -17.373 -21.604 1 92.89 86 ILE A C 1
ATOM 691 O O . ILE A 1 86 ? -1.368 -17.666 -22.716 1 92.89 86 ILE A O 1
ATOM 695 N N . PRO A 1 87 ? 0.065 -18.002 -21.099 1 93.65 87 PRO A N 1
ATOM 696 C CA . PRO A 1 87 ? 0.798 -18.986 -21.899 1 93.65 87 PRO A CA 1
ATOM 697 C C . PRO A 1 87 ? 0.13 -20.359 -21.904 1 93.65 87 PRO A C 1
ATOM 699 O O . PRO A 1 87 ? 0.415 -21.185 -22.774 1 93.65 87 PRO A O 1
ATOM 702 N N . ARG A 1 88 ? -0.739 -20.616 -20.918 1 94.82 88 ARG A N 1
ATOM 703 C CA . ARG A 1 88 ? -1.332 -21.943 -20.792 1 94.82 88 ARG A CA 1
ATOM 704 C C . ARG A 1 88 ? -2.733 -21.862 -20.196 1 94.82 88 ARG A C 1
ATOM 706 O O . ARG A 1 88 ? -2.956 -21.148 -19.216 1 94.82 88 ARG A O 1
ATOM 713 N N . VAL A 1 89 ? -3.602 -22.544 -20.797 1 94.98 89 VAL A N 1
ATOM 714 C CA . VAL A 1 89 ? -4.946 -22.763 -20.273 1 94.98 89 VAL A CA 1
ATOM 715 C C . VAL A 1 89 ? -5.238 -24.261 -20.208 1 94.98 89 VAL A C 1
ATOM 717 O O . VAL A 1 89 ? -5.139 -24.963 -21.217 1 94.98 89 VAL A O 1
ATOM 720 N N . GLY A 1 90 ? -5.476 -24.717 -19.01 1 94.74 90 GLY A N 1
ATOM 721 C CA . GLY A 1 90 ? -5.808 -26.12 -18.823 1 94.74 90 GLY A CA 1
ATOM 722 C C . GLY A 1 90 ? -7.294 -26.362 -18.636 1 94.74 90 GLY A C 1
ATOM 723 O O . GLY A 1 90 ? -8.121 -25.615 -19.163 1 94.74 90 GLY A O 1
ATOM 724 N N . THR A 1 91 ? -7.593 -27.496 -17.929 1 96.43 91 THR A N 1
ATOM 725 C CA . THR A 1 91 ? -8.986 -27.868 -17.708 1 96.43 91 THR A CA 1
ATOM 726 C C . THR A 1 91 ? -9.6 -27.027 -16.592 1 96.43 91 THR A C 1
ATOM 728 O O . THR A 1 91 ? -10.723 -26.537 -16.724 1 96.43 91 THR A O 1
ATOM 731 N N . THR A 1 92 ? -8.869 -26.92 -15.511 1 96.97 92 THR A N 1
ATOM 732 C CA . THR A 1 92 ? -9.418 -26.208 -14.362 1 96.97 92 THR A CA 1
ATOM 733 C C . THR A 1 92 ? -8.541 -25.014 -13.997 1 96.97 92 THR A C 1
ATOM 735 O O . THR A 1 92 ? -8.886 -24.232 -13.108 1 96.97 92 THR A O 1
ATOM 738 N N . SER A 1 93 ? -7.387 -24.906 -14.695 1 95.9 93 SER A N 1
ATOM 739 C CA . SER A 1 93 ? -6.41 -23.897 -14.298 1 95.9 93 SER A CA 1
ATOM 740 C C . SER A 1 93 ? -5.854 -23.158 -15.511 1 95.9 93 SER A C 1
ATOM 742 O O . SER A 1 93 ? -6.012 -23.611 -16.647 1 95.9 93 SER A O 1
ATOM 744 N N . TYR A 1 94 ? -5.293 -21.999 -15.264 1 95.52 94 TYR A N 1
ATOM 745 C CA . TYR A 1 94 ? -4.576 -21.225 -16.271 1 95.52 94 TYR A CA 1
ATOM 746 C C . TYR A 1 94 ? -3.368 -20.524 -15.662 1 95.52 94 TYR A C 1
ATOM 748 O O . TYR A 1 94 ? -3.304 -20.326 -14.446 1 95.52 94 TYR A O 1
ATOM 756 N N . THR A 1 95 ? -2.43 -20.249 -16.546 1 95.87 95 THR A N 1
ATOM 757 C CA . THR A 1 95 ? -1.198 -19.587 -16.128 1 95.87 95 THR A CA 1
ATOM 758 C C . THR A 1 95 ? -1.135 -18.165 -16.678 1 95.87 95 THR A C 1
ATOM 760 O O . THR A 1 95 ? -1.494 -17.924 -17.833 1 95.87 95 THR A O 1
ATOM 763 N N . VAL A 1 96 ? -0.696 -17.282 -15.854 1 94.31 96 VAL A N 1
ATOM 764 C CA . VAL A 1 96 ? -0.555 -15.889 -16.265 1 94.31 96 VAL A CA 1
ATOM 765 C C . VAL A 1 96 ? 0.891 -15.437 -16.072 1 94.31 96 VAL A C 1
ATOM 767 O O . VAL A 1 96 ? 1.504 -15.721 -15.04 1 94.31 96 VAL A O 1
ATOM 770 N N . PHE A 1 97 ? 1.427 -14.756 -17.069 1 93.23 97 PHE A N 1
ATOM 771 C CA . PHE A 1 97 ? 2.694 -14.045 -16.942 1 93.23 97 PHE A CA 1
ATOM 772 C C . PHE A 1 97 ? 2.459 -12.553 -16.738 1 93.23 97 PHE A C 1
ATOM 774 O O . PHE A 1 97 ? 1.619 -11.953 -17.412 1 93.23 97 PHE A O 1
ATOM 781 N N . HIS A 1 98 ? 3.104 -12.007 -15.784 1 92.44 98 HIS A N 1
ATOM 782 C CA . HIS A 1 98 ? 3.304 -10.566 -15.68 1 92.44 98 HIS A CA 1
ATOM 783 C C . HIS A 1 98 ? 4.776 -10.201 -15.841 1 92.44 98 HIS A C 1
ATOM 785 O O . HIS A 1 98 ? 5.622 -10.665 -15.073 1 92.44 98 HIS A O 1
ATOM 791 N N . ASP A 1 99 ? 5.05 -9.364 -16.79 1 90.55 99 ASP A N 1
ATOM 792 C CA . ASP A 1 99 ? 6.418 -8.943 -17.076 1 90.55 99 ASP A CA 1
ATOM 793 C C . ASP A 1 99 ? 6.586 -7.44 -16.862 1 90.55 99 ASP A C 1
ATOM 795 O O . ASP A 1 99 ? 5.711 -6.654 -17.23 1 90.55 99 ASP A O 1
ATOM 799 N N . ILE A 1 100 ? 7.612 -7.129 -16.217 1 89.29 100 ILE A N 1
ATOM 800 C CA . ILE A 1 100 ? 8.075 -5.745 -16.219 1 89.29 100 ILE A CA 1
ATOM 801 C C . ILE A 1 100 ? 9.237 -5.591 -17.197 1 89.29 100 ILE A C 1
ATOM 803 O O . ILE A 1 100 ? 10.259 -6.269 -17.068 1 89.29 100 ILE A O 1
ATOM 807 N N . LEU A 1 101 ? 9.029 -4.717 -18.14 1 88.13 101 LEU A N 1
ATOM 808 C CA . LEU A 1 101 ? 10.067 -4.444 -19.128 1 88.13 101 LEU A CA 1
ATOM 809 C C . LEU A 1 101 ? 10.558 -3.005 -19.016 1 88.13 101 LEU A C 1
ATOM 811 O O . LEU A 1 101 ? 9.796 -2.111 -18.641 1 88.13 101 LEU A O 1
ATOM 815 N N . ASP A 1 102 ? 11.858 -2.871 -19.311 1 84.32 102 ASP A N 1
ATOM 816 C CA . ASP A 1 102 ? 12.354 -1.514 -19.523 1 84.32 102 ASP A CA 1
ATOM 817 C C . ASP A 1 102 ? 11.711 -0.88 -20.754 1 84.32 102 ASP A C 1
ATOM 819 O O . ASP A 1 102 ? 11.729 -1.463 -21.84 1 84.32 102 ASP A O 1
ATOM 823 N N . SER A 1 103 ? 11.116 0.266 -20.568 1 80.1 103 SER A N 1
ATOM 824 C CA . SER A 1 103 ? 10.36 0.867 -21.662 1 80.1 103 SER A CA 1
ATOM 825 C C . SER A 1 103 ? 11.269 1.221 -22.834 1 80.1 103 SER A C 1
ATOM 827 O O . SER A 1 103 ? 10.85 1.158 -23.992 1 80.1 103 SER A O 1
ATOM 829 N N . SER A 1 104 ? 12.487 1.639 -22.59 1 80.34 104 SER A N 1
ATOM 830 C CA . SER A 1 104 ? 13.41 2.094 -23.625 1 80.34 104 SER A CA 1
ATOM 831 C C . SER A 1 104 ? 14.087 0.916 -24.318 1 80.34 104 SER A C 1
ATOM 833 O O . SER A 1 104 ? 14.122 0.85 -25.548 1 80.34 104 SER A O 1
ATOM 835 N N . THR A 1 105 ? 14.534 -0.061 -23.602 1 85.29 105 THR A N 1
ATOM 836 C CA . THR A 1 105 ? 15.341 -1.137 -24.167 1 85.29 105 THR A CA 1
ATOM 837 C C . THR A 1 105 ? 14.486 -2.373 -24.432 1 85.29 105 THR A C 1
ATOM 839 O O . THR A 1 105 ? 14.915 -3.292 -25.132 1 85.29 105 THR A O 1
ATOM 842 N N . LYS A 1 106 ? 13.341 -2.485 -23.792 1 84.93 106 LYS A N 1
ATOM 843 C CA . LYS A 1 106 ? 12.418 -3.613 -23.885 1 84.93 106 LYS A CA 1
ATOM 844 C C . LYS A 1 106 ? 12.989 -4.848 -23.196 1 84.93 106 LYS A C 1
ATOM 846 O O . LYS A 1 106 ? 12.448 -5.948 -23.332 1 84.93 106 LYS A O 1
ATOM 851 N N . GLU A 1 107 ? 14.018 -4.615 -22.478 1 91.25 107 GLU A N 1
ATOM 852 C CA . GLU A 1 107 ? 14.592 -5.7 -21.687 1 91.25 107 GLU A CA 1
ATOM 853 C C . GLU A 1 107 ? 13.664 -6.099 -20.543 1 91.25 107 GLU A C 1
ATOM 855 O O . GLU A 1 107 ? 13.115 -5.238 -19.852 1 91.25 107 GLU A O 1
ATOM 860 N N . ARG A 1 108 ? 13.498 -7.442 -20.41 1 92.48 108 ARG A N 1
ATOM 861 C CA . ARG A 1 108 ? 12.705 -7.909 -19.277 1 92.48 108 ARG A CA 1
ATOM 862 C C . ARG A 1 108 ? 13.477 -7.761 -17.97 1 92.48 108 ARG A C 1
ATOM 864 O O . ARG A 1 108 ? 14.586 -8.282 -17.836 1 92.48 108 ARG A O 1
ATOM 871 N N . LEU A 1 109 ? 12.896 -7.106 -17.035 1 92.98 109 LEU A N 1
ATOM 872 C CA . LEU A 1 109 ? 13.521 -6.866 -15.739 1 92.98 109 LEU A CA 1
ATOM 873 C C . LEU A 1 109 ? 12.98 -7.83 -14.688 1 92.98 109 LEU A C 1
ATOM 875 O O . LEU A 1 109 ? 13.659 -8.125 -13.702 1 92.98 109 LEU A O 1
ATOM 879 N N . PHE A 1 110 ? 11.784 -8.273 -14.935 1 94.26 110 PHE A N 1
ATOM 880 C CA . PHE A 1 110 ? 11.135 -9.138 -13.957 1 94.26 110 PHE A CA 1
ATOM 881 C C . PHE A 1 110 ? 9.977 -9.9 -14.591 1 94.26 110 PHE A C 1
ATOM 883 O O . PHE A 1 110 ? 9.226 -9.342 -15.393 1 94.26 110 PHE A O 1
ATOM 890 N N . ARG A 1 111 ? 9.817 -11.176 -14.258 1 94.13 111 ARG A N 1
ATOM 891 C CA . ARG A 1 111 ? 8.662 -11.984 -14.639 1 94.13 111 ARG A CA 1
ATOM 892 C C . ARG A 1 111 ? 8.14 -12.785 -13.451 1 94.13 111 ARG A C 1
ATOM 894 O O . ARG A 1 111 ? 8.921 -13.368 -12.697 1 94.13 111 ARG A O 1
ATOM 901 N N . ILE A 1 112 ? 6.891 -12.796 -13.3 1 95.64 112 ILE A N 1
ATOM 902 C CA . ILE A 1 112 ? 6.256 -13.728 -12.375 1 95.64 112 ILE A CA 1
ATOM 903 C C . ILE A 1 112 ? 5.25 -14.596 -13.128 1 95.64 112 ILE A C 1
ATOM 905 O O . ILE A 1 112 ? 4.482 -14.094 -13.952 1 95.64 112 ILE A O 1
ATOM 909 N N . GLU A 1 113 ? 5.377 -15.84 -12.932 1 95.99 113 GLU A N 1
ATOM 910 C CA . GLU A 1 113 ? 4.379 -16.81 -13.374 1 95.99 113 GLU A CA 1
ATOM 911 C C . GLU A 1 113 ? 3.405 -17.15 -12.249 1 95.99 113 GLU A C 1
ATOM 913 O O . GLU A 1 113 ? 3.823 -17.526 -11.152 1 95.99 113 GLU A O 1
ATOM 918 N N . THR A 1 114 ? 2.185 -16.993 -12.517 1 95.19 114 THR A N 1
ATOM 919 C CA . THR A 1 114 ? 1.158 -17.314 -11.532 1 95.19 114 THR A CA 1
ATOM 920 C C . THR A 1 114 ? 0.227 -18.403 -12.057 1 95.19 114 THR A C 1
ATOM 922 O O . THR A 1 114 ? -0.375 -18.251 -13.122 1 95.19 114 THR A O 1
ATOM 925 N N . LYS A 1 115 ? 0.12 -19.43 -11.342 1 94.5 115 LYS A N 1
ATOM 926 C CA . LYS A 1 115 ? -0.862 -20.463 -11.656 1 94.5 115 LYS A CA 1
ATOM 927 C C . LYS A 1 115 ? -2.163 -20.236 -10.89 1 94.5 115 LYS A C 1
ATOM 929 O O . LYS A 1 115 ? -2.171 -20.235 -9.657 1 94.5 115 LYS A O 1
ATOM 934 N N . MET A 1 116 ? -3.206 -20.107 -11.62 1 94.58 116 MET A N 1
ATOM 935 C CA . MET A 1 116 ? -4.54 -19.884 -11.068 1 94.58 116 MET A CA 1
ATOM 936 C C . MET A 1 116 ? -5.416 -21.119 -11.246 1 94.58 116 MET A C 1
ATOM 938 O O . MET A 1 116 ? -5.363 -21.779 -12.285 1 94.58 116 MET A O 1
ATOM 942 N N . VAL A 1 117 ? -6.212 -21.388 -10.27 1 94.23 117 VAL A N 1
ATOM 943 C CA . VAL A 1 117 ? -7.145 -22.507 -10.351 1 94.23 117 VAL A CA 1
ATOM 944 C C . VAL A 1 117 ? -8.566 -22.015 -10.084 1 94.23 117 VAL A C 1
ATOM 946 O O . VAL A 1 117 ? -8.803 -21.272 -9.129 1 94.23 117 VAL A O 1
ATOM 949 N N . ASN A 1 118 ? -9.423 -22.347 -10.961 1 96.1 118 ASN A N 1
ATOM 950 C CA . ASN A 1 118 ? -10.844 -22.091 -10.75 1 96.1 118 ASN A CA 1
ATOM 951 C C . ASN A 1 118 ? -11.45 -23.076 -9.755 1 96.1 118 ASN A C 1
ATOM 953 O O . ASN A 1 118 ? -11.395 -24.289 -9.965 1 96.1 118 ASN A O 1
ATOM 957 N N . ILE A 1 119 ? -11.999 -22.539 -8.725 1 92.35 119 ILE A N 1
ATOM 958 C CA . ILE A 1 119 ? -12.49 -23.389 -7.646 1 92.35 119 ILE A CA 1
ATOM 959 C C . ILE A 1 119 ? -13.983 -23.145 -7.435 1 92.35 119 ILE A C 1
ATOM 961 O O . ILE A 1 119 ? -14.444 -22.002 -7.479 1 92.35 119 ILE A O 1
ATOM 965 N N . ASP A 1 120 ? -14.637 -24.255 -7.149 1 89.88 120 ASP A N 1
ATOM 966 C CA . ASP A 1 120 ? -16.04 -24.146 -6.762 1 89.88 120 ASP A CA 1
ATOM 967 C C . ASP A 1 120 ? -16.184 -23.47 -5.401 1 89.88 120 ASP A C 1
ATOM 969 O O . ASP A 1 120 ? -15.489 -23.828 -4.447 1 89.88 120 ASP A O 1
ATOM 973 N N . TYR A 1 121 ? -17.086 -22.525 -5.352 1 82.21 121 TYR A N 1
ATOM 974 C CA . TYR A 1 121 ? -17.224 -21.721 -4.142 1 82.21 121 TYR A CA 1
ATOM 975 C C . TYR A 1 121 ? -17.692 -22.576 -2.97 1 82.21 121 TYR A C 1
ATOM 977 O O . TYR A 1 121 ? -17.236 -22.393 -1.839 1 82.21 121 TYR A O 1
ATOM 985 N N . GLU A 1 122 ? -18.528 -23.566 -3.184 1 85.54 122 GLU A N 1
ATOM 986 C CA . GLU A 1 122 ? -19.148 -24.365 -2.131 1 85.54 122 GLU A CA 1
ATOM 987 C C . GLU A 1 122 ? -18.244 -25.52 -1.71 1 85.54 122 GLU A C 1
ATOM 989 O O . GLU A 1 122 ? -17.996 -25.718 -0.519 1 85.54 122 GLU A O 1
ATOM 994 N N . THR A 1 123 ? -17.725 -26.232 -2.649 1 86.76 123 THR A N 1
ATOM 995 C CA . THR A 1 123 ? -16.973 -27.446 -2.349 1 86.76 123 THR A CA 1
ATOM 996 C C . THR A 1 123 ? -15.491 -27.132 -2.166 1 86.76 123 THR A C 1
ATOM 998 O O . THR A 1 123 ? -14.738 -27.953 -1.637 1 86.76 123 THR A O 1
ATOM 1001 N N . ARG A 1 124 ? -15.063 -25.981 -2.677 1 83.98 124 ARG A N 1
ATOM 1002 C CA . ARG A 1 124 ? -13.669 -25.551 -2.642 1 83.98 124 ARG A CA 1
ATOM 1003 C C . ARG A 1 124 ? -12.78 -26.511 -3.425 1 83.98 124 ARG A C 1
ATOM 1005 O O . ARG A 1 124 ? -11.612 -26.704 -3.081 1 83.98 124 ARG A O 1
ATOM 1012 N N . ARG A 1 125 ? -13.366 -27.186 -4.385 1 90.46 125 ARG A N 1
ATOM 1013 C CA . ARG A 1 125 ? -12.641 -28.076 -5.286 1 90.46 125 ARG A CA 1
ATOM 1014 C C . ARG A 1 125 ? -12.467 -27.44 -6.661 1 90.46 125 ARG A C 1
ATOM 1016 O O . ARG A 1 125 ? -13.248 -26.569 -7.052 1 90.46 125 ARG A O 1
ATOM 1023 N N . PRO A 1 126 ? -11.438 -27.891 -7.317 1 93.35 126 PRO A N 1
ATOM 1024 C CA . PRO A 1 126 ? -11.25 -27.365 -8.671 1 93.35 126 PRO A CA 1
ATOM 1025 C C . PRO A 1 126 ? -12.477 -27.563 -9.557 1 93.35 126 PRO A C 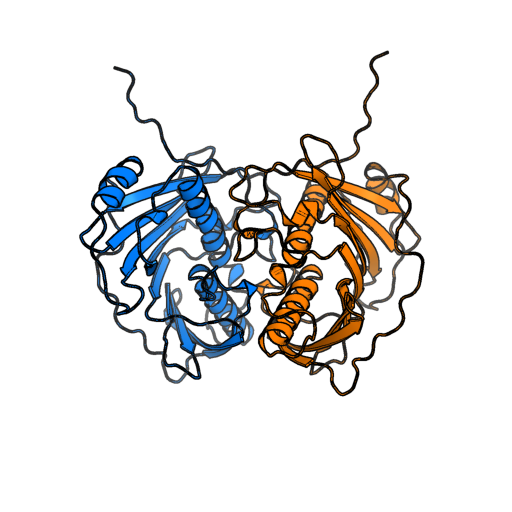1
ATOM 1027 O O . PRO A 1 126 ? -13.146 -28.597 -9.47 1 93.35 126 PRO A O 1
ATOM 1030 N N . TRP A 1 127 ? -12.709 -26.62 -10.321 1 95.33 127 TRP A N 1
ATOM 1031 C CA . TRP A 1 127 ? -13.864 -26.582 -11.212 1 95.33 127 TRP A CA 1
ATOM 1032 C C . TRP A 1 127 ? -13.437 -26.276 -12.644 1 95.33 127 TRP A C 1
ATOM 1034 O O . TRP A 1 127 ? -12.568 -25.43 -12.872 1 95.33 127 TRP A O 1
ATOM 1044 N N . LYS A 1 128 ? -14.065 -26.916 -13.574 1 96.37 128 LYS A N 1
ATOM 1045 C CA . LYS A 1 128 ? -13.706 -26.767 -14.981 1 96.37 128 LYS A CA 1
ATOM 1046 C C . LYS A 1 128 ? -13.84 -25.316 -15.432 1 96.37 128 LYS A C 1
ATOM 1048 O O . LYS A 1 128 ? -14.814 -24.641 -15.09 1 96.37 128 LYS A O 1
ATOM 1053 N N . LEU A 1 129 ? -12.875 -24.849 -16.279 1 97.04 129 LEU A N 1
ATOM 1054 C CA . LEU A 1 129 ? -12.979 -23.524 -16.879 1 97.04 129 LEU A CA 1
ATOM 1055 C C . LEU A 1 129 ? -14.096 -23.482 -17.916 1 97.04 129 LEU A C 1
ATOM 1057 O O . LEU A 1 129 ? -14.179 -24.358 -18.781 1 97.04 129 LEU A O 1
ATOM 1061 N N . PRO A 1 130 ? -14.893 -22.471 -17.786 1 96.78 130 PRO A N 1
ATOM 1062 C CA . PRO A 1 130 ? -15.946 -22.351 -18.797 1 96.78 130 PRO A CA 1
ATOM 1063 C C . PRO A 1 130 ? -15.393 -22.115 -20.201 1 96.78 130 PRO A C 1
ATOM 1065 O O . PRO A 1 130 ? -14.394 -21.409 -20.364 1 96.78 130 PRO A O 1
ATOM 1068 N N . THR A 1 131 ? -16.09 -22.649 -21.2 1 96.83 131 THR A N 1
ATOM 1069 C CA . THR A 1 131 ? -15.684 -22.504 -22.594 1 96.83 131 THR A CA 1
ATOM 1070 C C . THR A 1 131 ? -15.569 -21.03 -22.973 1 96.83 131 THR A C 1
ATOM 1072 O O . THR A 1 131 ? -14.639 -20.637 -23.681 1 96.83 131 THR A O 1
ATOM 1075 N N . VAL A 1 132 ? -16.491 -20.28 -22.47 1 96.43 132 VAL A N 1
ATOM 1076 C CA . VAL A 1 132 ? -16.511 -18.855 -22.782 1 96.43 132 VAL A CA 1
ATOM 1077 C C . VAL A 1 132 ? -15.245 -18.19 -22.247 1 96.43 132 VAL A C 1
ATOM 1079 O O . VAL A 1 132 ? -14.677 -17.308 -22.897 1 96.43 132 VAL A O 1
ATOM 1082 N N . PHE A 1 133 ? -14.832 -18.575 -21.095 1 96.37 133 PHE A N 1
ATOM 1083 C CA . PHE A 1 133 ? -13.595 -18.048 -20.531 1 96.37 133 PHE A CA 1
ATOM 1084 C C . PHE A 1 133 ? -12.408 -18.379 -21.427 1 96.37 133 PHE A C 1
ATOM 1086 O O . PHE A 1 133 ? -11.59 -17.508 -21.731 1 96.37 133 PHE A O 1
ATOM 1093 N N . ILE A 1 134 ? -12.302 -19.643 -21.849 1 95.89 134 ILE A N 1
ATOM 1094 C CA . ILE A 1 134 ? -11.192 -20.117 -22.669 1 95.89 134 ILE A CA 1
ATOM 1095 C C . ILE A 1 134 ? -11.152 -19.338 -23.982 1 95.89 134 ILE A C 1
ATOM 1097 O O . ILE A 1 134 ? -10.091 -18.868 -24.4 1 95.89 134 ILE A O 1
ATOM 1101 N N . GLU A 1 135 ? -12.255 -19.129 -24.564 1 94.74 135 GLU A N 1
ATOM 1102 C CA . GLU A 1 135 ? -12.352 -18.43 -25.842 1 94.74 135 GLU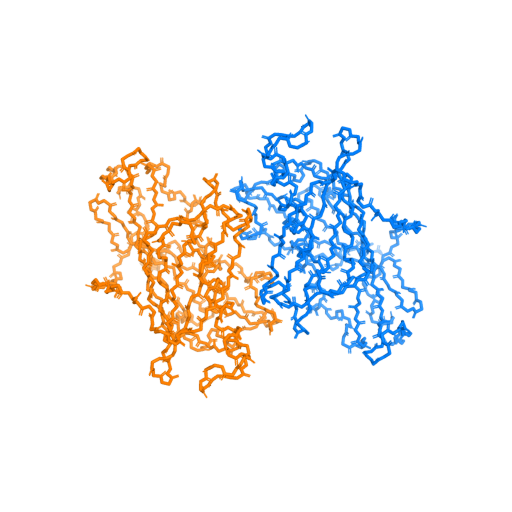 A CA 1
ATOM 1103 C C . GLU A 1 135 ? -11.958 -16.962 -25.7 1 94.74 135 GLU A C 1
ATOM 1105 O O . GLU A 1 135 ? -11.137 -16.457 -26.468 1 94.74 135 GLU A O 1
ATOM 1110 N N . GLU A 1 136 ? -12.47 -16.329 -24.705 1 91.45 136 GLU A N 1
ATOM 1111 C CA . GLU A 1 136 ? -12.245 -14.895 -24.548 1 91.45 136 GLU A CA 1
ATOM 1112 C C . GLU A 1 136 ? -10.829 -14.61 -24.053 1 91.45 136 GLU A C 1
ATOM 1114 O O . GLU A 1 136 ? -10.264 -13.555 -24.347 1 91.45 136 GLU A O 1
ATOM 1119 N N . SER A 1 137 ? -10.326 -15.525 -23.286 1 91.26 137 SER A N 1
ATOM 1120 C CA . SER A 1 137 ? -8.985 -15.311 -22.753 1 91.26 137 SER A CA 1
ATOM 1121 C C . SER A 1 137 ? -7.923 -15.519 -23.828 1 91.26 137 SER A C 1
ATOM 1123 O O . SER A 1 137 ? -6.764 -15.143 -23.644 1 91.26 137 SER A O 1
ATOM 1125 N N . SER A 1 138 ? -8.328 -16.108 -24.94 1 89.39 138 SER A N 1
ATOM 1126 C CA . SER A 1 138 ? -7.395 -16.43 -26.015 1 89.39 138 SER A CA 1
ATOM 1127 C C . SER A 1 138 ? -6.722 -15.174 -26.557 1 89.39 138 SER A C 1
ATOM 1129 O O . SER A 1 138 ? -5.623 -15.243 -27.113 1 89.39 138 SER A O 1
ATOM 1131 N N . ARG A 1 139 ? -7.368 -14.053 -26.424 1 86.87 139 ARG A N 1
ATOM 1132 C CA . ARG A 1 139 ? -6.812 -12.789 -26.896 1 86.8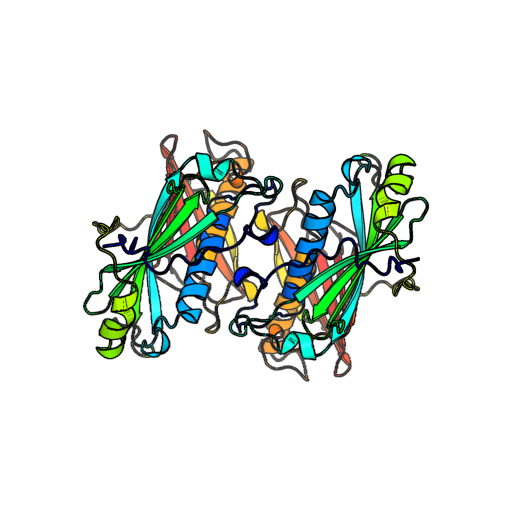7 139 ARG A CA 1
ATOM 1133 C C . ARG A 1 139 ? -5.543 -12.43 -26.131 1 86.87 139 ARG A C 1
ATOM 1135 O O . ARG A 1 139 ? -4.757 -11.593 -26.579 1 86.87 139 ARG A O 1
ATOM 1142 N N . PHE A 1 140 ? -5.311 -13.011 -25.001 1 88.59 140 PHE A N 1
ATOM 1143 C CA . PHE A 1 140 ? -4.149 -12.73 -24.166 1 88.59 140 PHE A CA 1
ATOM 1144 C C . PHE A 1 140 ? -3.128 -13.857 -24.262 1 88.59 140 PHE A C 1
ATOM 1146 O O . PHE A 1 140 ? -2.154 -13.885 -23.506 1 88.59 140 PHE A O 1
ATOM 1153 N N . SER A 1 141 ? -3.353 -14.756 -25.15 1 89.77 141 SER A N 1
ATOM 1154 C CA . SER A 1 141 ? -2.529 -15.958 -25.231 1 89.77 141 SER A CA 1
ATOM 1155 C C . SER A 1 141 ? -1.113 -15.627 -25.689 1 89.77 141 SER A C 1
ATOM 1157 O O . SER A 1 141 ? -0.903 -14.662 -26.427 1 89.77 141 SER A O 1
ATOM 1159 N N . SER A 1 142 ? -0.189 -16.367 -25.18 1 89.42 142 SER A N 1
ATOM 1160 C CA . SER A 1 142 ? 1.2 -16.309 -25.622 1 89.42 142 SER A CA 1
ATOM 1161 C C . SER A 1 142 ? 1.797 -17.706 -25.755 1 89.42 142 SER A C 1
ATOM 1163 O O . SER A 1 142 ? 1.229 -18.679 -25.254 1 89.42 142 SER A O 1
ATOM 1165 N N . ASP A 1 143 ? 3.003 -17.769 -26.445 1 89.75 143 ASP A N 1
ATOM 1166 C CA . ASP A 1 143 ? 3.676 -19.05 -26.639 1 89.75 143 ASP A CA 1
ATOM 1167 C C . ASP A 1 143 ? 4.881 -19.183 -25.712 1 89.75 143 ASP A C 1
ATOM 1169 O O . ASP A 1 143 ? 5.738 -20.046 -25.918 1 89.75 143 ASP A O 1
ATOM 1173 N N . ASP A 1 144 ? 4.907 -18.361 -24.778 1 89.94 144 ASP A N 1
ATOM 1174 C CA . ASP 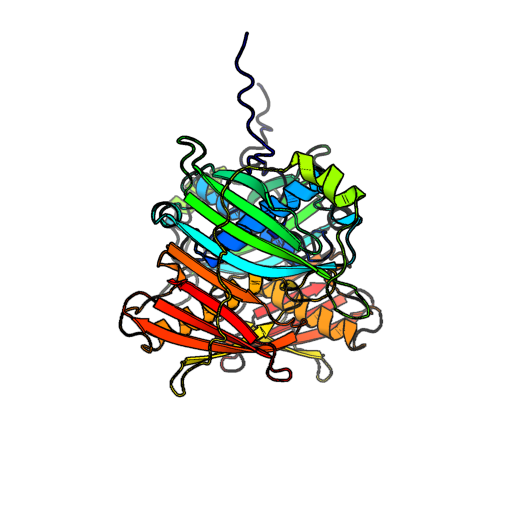A 1 144 ? 6.037 -18.414 -23.855 1 89.94 144 ASP A CA 1
ATOM 1175 C C . ASP A 1 144 ? 6.045 -19.724 -23.072 1 89.94 144 ASP A C 1
ATOM 1177 O O . ASP A 1 144 ? 4.987 -20.255 -22.728 1 89.94 144 ASP A O 1
ATOM 1181 N N . ARG A 1 145 ? 7.202 -20.209 -22.759 1 92.1 145 ARG A N 1
ATOM 1182 C CA . ARG A 1 145 ? 7.339 -21.418 -21.953 1 92.1 145 ARG A CA 1
ATOM 1183 C C . ARG A 1 145 ? 7.103 -21.121 -20.476 1 92.1 145 ARG A C 1
ATOM 1185 O O . ARG A 1 145 ? 7.646 -20.153 -19.938 1 92.1 145 ARG A O 1
ATOM 1192 N N . VAL A 1 146 ? 6.36 -21.989 -19.845 1 92.93 146 VAL A N 1
ATOM 1193 C CA . VAL A 1 146 ? 6.068 -21.808 -18.427 1 92.93 146 VAL A CA 1
ATOM 1194 C C . VAL A 1 146 ? 7.306 -22.139 -17.598 1 92.93 146 VAL A C 1
ATOM 1196 O O . VAL A 1 146 ? 8.148 -22.937 -18.019 1 92.93 146 VAL A O 1
ATOM 1199 N N . LEU A 1 147 ? 7.448 -21.558 -16.424 1 89.74 147 LEU A N 1
ATOM 1200 C CA . LEU A 1 147 ? 8.573 -21.736 -15.512 1 89.74 147 LEU A CA 1
ATOM 1201 C C . LEU A 1 147 ? 8.273 -22.824 -14.486 1 89.74 147 LEU A C 1
ATOM 1203 O O . LEU A 1 147 ? 9.186 -23.504 -14.012 1 89.74 147 LEU A O 1
ATOM 1207 N N . ILE A 1 148 ? 6.991 -22.952 -14.08 1 89.95 148 ILE A N 1
ATOM 1208 C CA . ILE A 1 148 ? 6.579 -23.92 -13.07 1 89.95 148 ILE A CA 1
ATOM 1209 C C . ILE A 1 148 ? 6.431 -25.3 -13.707 1 89.95 148 ILE A C 1
ATOM 1211 O O . ILE A 1 148 ? 5.488 -25.544 -14.463 1 89.95 148 ILE A O 1
ATOM 1215 N N . THR A 1 149 ? 7.377 -26.142 -13.459 1 80.45 149 THR A N 1
ATOM 1216 C CA . THR A 1 149 ? 7.361 -27.452 -14.1 1 80.45 149 THR A CA 1
ATOM 1217 C C . THR A 1 149 ? 7.295 -28.564 -13.057 1 80.45 149 THR A C 1
ATOM 1219 O O . THR A 1 149 ? 6.976 -29.709 -13.383 1 80.45 149 THR A O 1
ATOM 1222 N N . GLU A 1 150 ? 7.57 -28.194 -11.769 1 77 150 GLU A N 1
ATOM 1223 C CA . GLU A 1 150 ? 7.654 -29.224 -10.738 1 77 150 GLU A CA 1
ATOM 1224 C C . GLU A 1 150 ? 6.722 -28.914 -9.57 1 77 150 GLU A C 1
ATOM 1226 O O . GLU A 1 150 ? 6.289 -27.773 -9.401 1 77 150 GLU A O 1
ATOM 1231 N N . ILE A 1 151 ? 6.41 -30.027 -8.948 1 72.99 151 ILE A N 1
ATOM 1232 C CA . ILE A 1 151 ? 5.679 -29.891 -7.693 1 72.99 151 ILE A CA 1
ATOM 1233 C C . ILE A 1 151 ? 6.645 -29.514 -6.572 1 72.99 151 ILE A C 1
ATOM 1235 O O . ILE A 1 151 ? 7.757 -30.042 -6.499 1 72.99 151 ILE A O 1
ATOM 1239 N N . GLN A 1 152 ? 6.259 -28.497 -5.913 1 73.32 152 GLN A N 1
ATOM 1240 C CA . GLN A 1 152 ? 7.107 -28.099 -4.793 1 73.32 152 GLN A CA 1
ATOM 1241 C C . GLN A 1 152 ? 6.747 -28.873 -3.528 1 73.32 152 GLN A C 1
ATOM 1243 O O . GLN A 1 152 ? 5.568 -29.013 -3.194 1 73.32 152 GLN A O 1
ATOM 1248 N N . ASN A 1 153 ? 7.799 -29.338 -2.928 1 71.68 153 ASN A N 1
ATOM 1249 C CA . ASN A 1 153 ? 7.622 -30.032 -1.657 1 71.68 153 ASN A CA 1
ATOM 1250 C C . ASN A 1 153 ? 7.243 -29.066 -0.538 1 71.68 153 ASN A C 1
ATOM 1252 O O . ASN A 1 153 ? 7.518 -27.868 -0.628 1 71.68 153 ASN A O 1
ATOM 1256 N N . GLU A 1 154 ? 6.597 -29.69 0.388 1 75.02 154 GLU A N 1
ATOM 1257 C CA . GLU A 1 154 ? 6.282 -28.919 1.587 1 75.02 154 GLU A CA 1
ATOM 1258 C C . GLU A 1 154 ? 7.552 -28.435 2.281 1 75.02 154 GLU A C 1
ATOM 1260 O O . GLU A 1 154 ? 8.534 -29.174 2.375 1 75.02 154 GLU A O 1
ATOM 1265 N N . ILE A 1 155 ? 7.543 -27.189 2.604 1 78.99 155 ILE A N 1
ATOM 1266 C CA . ILE A 1 155 ? 8.66 -26.618 3.348 1 78.99 155 ILE A CA 1
ATOM 1267 C C . ILE A 1 155 ? 8.326 -26.588 4.837 1 78.99 155 ILE A C 1
ATOM 1269 O O . ILE A 1 155 ? 7.352 -25.953 5.249 1 78.99 155 ILE A O 1
ATOM 1273 N N . ILE A 1 156 ? 9.102 -27.321 5.609 1 82.55 156 ILE A N 1
ATOM 1274 C CA . ILE A 1 156 ? 8.941 -27.363 7.059 1 82.55 156 ILE A CA 1
ATOM 1275 C C . ILE A 1 156 ? 10.043 -26.541 7.724 1 82.55 156 ILE A C 1
ATOM 1277 O O . ILE A 1 156 ? 11.231 -26.799 7.515 1 82.55 156 ILE A O 1
ATOM 1281 N N . PRO A 1 157 ? 9.583 -25.546 8.428 1 89.13 157 PRO A N 1
ATOM 1282 C CA . PRO A 1 157 ? 10.613 -24.768 9.121 1 89.13 157 PRO A CA 1
ATOM 1283 C C . PRO A 1 157 ? 11.452 -25.617 10.074 1 89.13 157 PRO A C 1
ATOM 1285 O O . PRO A 1 157 ? 10.909 -26.452 10.803 1 89.13 157 PRO A O 1
ATOM 1288 N N . PRO A 1 158 ? 12.736 -25.445 10.079 1 91.71 158 PRO A N 1
ATOM 1289 C CA . PRO A 1 158 ? 13.569 -26.118 11.079 1 91.71 158 PRO A CA 1
ATOM 1290 C C . PRO A 1 158 ? 13.32 -25.604 12.495 1 91.71 158 PRO A C 1
ATOM 1292 O O . PRO A 1 158 ? 12.705 -24.55 12.675 1 91.71 158 PRO A O 1
ATOM 1295 N N . LYS A 1 159 ? 13.802 -26.261 13.509 1 93.07 159 LYS A N 1
ATOM 1296 C CA . LYS A 1 159 ? 13.563 -25.935 14.912 1 93.07 159 LYS A CA 1
ATOM 1297 C C . LYS A 1 159 ? 14.139 -24.567 15.264 1 93.07 159 LYS A C 1
ATOM 1299 O O . LYS A 1 159 ? 13.588 -23.853 16.103 1 93.07 159 LYS A O 1
ATOM 1304 N N . ASN A 1 160 ? 15.19 -24.172 14.577 1 94.22 160 ASN A N 1
ATOM 1305 C CA . ASN A 1 160 ? 15.856 -22.92 14.919 1 94.22 160 ASN A CA 1
ATOM 1306 C C . ASN A 1 160 ? 15.456 -21.794 13.97 1 94.22 160 ASN A C 1
ATOM 1308 O O . ASN A 1 160 ? 16.139 -20.772 13.889 1 94.22 160 ASN A O 1
ATOM 1312 N N . ALA A 1 161 ? 14.427 -22.006 13.247 1 95.23 161 ALA A N 1
ATOM 1313 C CA . ALA A 1 161 ? 13.96 -20.944 12.359 1 95.23 161 ALA A CA 1
ATOM 1314 C C . ALA A 1 161 ? 13.571 -19.698 13.15 1 95.23 161 ALA A C 1
ATOM 1316 O O . ALA A 1 161 ? 13.059 -19.8 14.267 1 95.23 161 ALA A O 1
ATOM 1317 N N . PHE A 1 162 ? 13.869 -18.589 12.572 1 96.28 162 PHE A N 1
ATOM 1318 C CA . PHE A 1 162 ? 13.391 -17.342 13.157 1 96.28 162 PHE A CA 1
ATOM 1319 C C . PHE A 1 162 ? 11.875 -17.234 13.038 1 96.28 162 PHE A C 1
ATOM 1321 O O . PHE A 1 162 ? 11.307 -17.542 11.988 1 96.28 162 PHE A O 1
ATOM 1328 N N . LYS A 1 163 ? 11.265 -16.817 14.055 1 94.36 163 LYS A N 1
ATOM 1329 C CA . LYS A 1 163 ? 9.808 -16.735 14.07 1 94.36 163 LYS A CA 1
ATOM 1330 C C . LYS A 1 163 ? 9.339 -15.347 14.497 1 94.36 163 LYS A C 1
ATOM 1332 O O . LYS A 1 163 ? 9.887 -14.762 15.434 1 94.36 163 LYS A O 1
ATOM 1337 N N . THR A 1 164 ? 8.381 -14.887 13.816 1 94.03 164 THR A N 1
ATOM 1338 C CA . THR A 1 164 ? 7.68 -13.678 14.238 1 94.03 164 THR A CA 1
ATOM 1339 C C . THR A 1 164 ? 6.185 -13.794 13.958 1 94.03 164 THR A C 1
ATOM 1341 O O . THR A 1 164 ? 5.719 -14.822 13.461 1 94.03 164 THR A O 1
ATOM 1344 N N . MET A 1 165 ? 5.457 -12.784 14.408 1 90.84 165 MET A N 1
ATOM 1345 C CA . MET A 1 165 ? 4.012 -12.76 14.2 1 90.84 165 MET A CA 1
ATOM 1346 C C . MET A 1 165 ? 3.608 -11.582 13.32 1 90.84 165 MET A C 1
ATOM 1348 O O . MET A 1 165 ? 4.153 -10.485 13.455 1 90.84 165 MET A O 1
ATOM 1352 N N . SER A 1 166 ? 2.759 -11.894 12.407 1 90.83 166 SER A N 1
ATOM 1353 C CA . SER A 1 166 ? 2.13 -10.835 11.625 1 90.83 166 SER A CA 1
ATOM 1354 C C . SER A 1 166 ? 0.615 -10.841 11.803 1 90.83 166 SER A C 1
ATOM 1356 O O . SER A 1 166 ? -0.021 -11.894 11.722 1 90.83 166 SER A O 1
ATOM 1358 N N . ARG A 1 167 ? 0.042 -9.738 12.084 1 91.45 167 ARG A N 1
ATOM 1359 C CA . ARG A 1 167 ? -1.411 -9.612 12.121 1 91.45 167 ARG A CA 1
ATOM 1360 C C . ARG A 1 167 ? -1.943 -9.021 10.819 1 91.45 167 ARG A C 1
ATOM 1362 O O . ARG A 1 167 ? -1.539 -7.928 10.417 1 91.45 167 ARG A O 1
ATOM 1369 N N . THR A 1 168 ? -2.815 -9.721 10.197 1 93 168 THR A N 1
ATOM 1370 C CA . THR A 1 168 ? -3.368 -9.252 8.932 1 93 168 THR A CA 1
ATOM 1371 C C . THR A 1 168 ? -4.353 -8.109 9.162 1 93 168 THR A C 1
ATOM 1373 O O . THR A 1 168 ? -4.921 -7.982 10.249 1 93 168 THR A O 1
ATOM 1376 N N . ARG A 1 169 ? -4.516 -7.305 8.166 1 93.64 169 ARG A N 1
ATOM 1377 C CA . ARG A 1 169 ? -5.382 -6.131 8.212 1 93.64 169 ARG A CA 1
ATOM 1378 C C . ARG A 1 169 ? -6.503 -6.237 7.184 1 93.64 169 ARG A C 1
ATOM 1380 O O . ARG A 1 169 ? -6.426 -7.043 6.254 1 93.64 169 ARG A O 1
ATOM 1387 N N . TYR A 1 170 ? -7.555 -5.429 7.345 1 92.54 170 TYR A N 1
ATOM 1388 C CA . TYR A 1 170 ? -8.592 -5.36 6.322 1 92.54 170 TYR A CA 1
ATOM 1389 C C . TYR A 1 170 ? -8.012 -4.913 4.986 1 92.54 170 TYR A C 1
ATOM 1391 O O . TYR A 1 170 ? -8.416 -5.407 3.93 1 92.54 170 TYR A O 1
ATOM 1399 N N . SER A 1 171 ? -7.027 -4.085 5.082 1 91.36 171 SER A N 1
ATOM 1400 C CA . SER A 1 171 ? -6.426 -3.535 3.871 1 91.36 171 SER A CA 1
ATOM 1401 C C . SER A 1 171 ? -5.601 -4.587 3.136 1 91.36 171 SER A C 1
ATOM 1403 O O . SER A 1 171 ? -5.226 -4.391 1.979 1 91.36 171 SER A O 1
ATOM 1405 N N . ASP A 1 172 ? -5.319 -5.682 3.756 1 92.38 172 ASP A N 1
ATOM 1406 C CA . ASP A 1 172 ? -4.572 -6.767 3.126 1 92.38 172 ASP A CA 1
ATOM 1407 C C . ASP A 1 172 ? -5.493 -7.658 2.295 1 92.38 172 ASP A C 1
ATOM 1409 O O . ASP A 1 172 ? -5.026 -8.544 1.577 1 92.38 172 ASP A O 1
ATOM 1413 N N . THR A 1 173 ? -6.805 -7.432 2.373 1 91.19 173 THR A N 1
ATOM 1414 C CA . THR A 1 173 ? -7.749 -8.422 1.867 1 91.19 173 THR A CA 1
ATOM 1415 C C . THR A 1 173 ? -8.381 -7.948 0.562 1 91.19 173 THR A C 1
ATOM 1417 O O . THR A 1 173 ? -8.325 -6.761 0.233 1 91.19 173 THR A O 1
ATOM 1420 N N . ASP A 1 174 ? -8.885 -8.903 -0.137 1 86.71 174 ASP A N 1
ATOM 1421 C CA . ASP A 1 174 ? -9.669 -8.612 -1.334 1 86.71 174 ASP A CA 1
ATOM 1422 C C . ASP A 1 174 ? -11.145 -8.426 -0.992 1 86.71 174 ASP A C 1
ATOM 1424 O O . ASP A 1 174 ? -11.502 -8.276 0.179 1 86.71 174 ASP A O 1
ATOM 1428 N N . VAL A 1 175 ? -11.966 -8.389 -1.974 1 85.08 175 VAL A N 1
ATOM 1429 C CA . VAL A 1 175 ? -13.38 -8.069 -1.807 1 85.08 175 VAL A CA 1
ATOM 1430 C C . VAL A 1 175 ? -14.074 -9.185 -1.029 1 85.08 175 VAL A C 1
ATOM 1432 O O . VAL A 1 175 ? -15.118 -8.963 -0.412 1 85.08 175 VAL A O 1
ATOM 1435 N N . ASN A 1 176 ? -13.487 -10.426 -1.046 1 84.18 176 ASN A N 1
ATOM 1436 C CA . ASN A 1 176 ? -14.055 -11.563 -0.33 1 84.18 176 ASN A CA 1
ATOM 1437 C C . ASN A 1 176 ? -13.521 -11.651 1.097 1 84.18 176 ASN A C 1
ATOM 1439 O O . ASN A 1 176 ? -13.773 -12.632 1.799 1 84.18 176 ASN A O 1
ATOM 1443 N N . LEU A 1 177 ? -12.668 -10.705 1.504 1 87.01 177 LEU A N 1
ATOM 1444 C CA . LEU A 1 177 ? -12.075 -10.606 2.833 1 87.01 177 LEU A CA 1
ATOM 1445 C C . LEU A 1 177 ? -11.059 -11.72 3.06 1 87.01 177 LEU A C 1
ATOM 1447 O O . LEU A 1 177 ? -10.925 -12.226 4.176 1 87.01 177 LEU A O 1
ATOM 1451 N N . HIS A 1 178 ? -10.484 -12.172 1.993 1 87.89 178 HIS A N 1
ATOM 1452 C CA . HIS A 1 178 ? -9.305 -13.03 2.052 1 87.89 178 HIS A CA 1
ATOM 1453 C C . HIS A 1 178 ? -8.032 -12.236 1.775 1 87.89 178 HIS A C 1
ATOM 1455 O O . HIS A 1 178 ? -8.01 -11.381 0.887 1 87.89 178 HIS A O 1
ATOM 1461 N N . VAL A 1 179 ? -7.044 -12.553 2.533 1 91.26 179 VAL A N 1
ATOM 1462 C CA . VAL A 1 179 ? -5.777 -11.867 2.304 1 91.26 179 VAL A CA 1
ATOM 1463 C C . VAL A 1 179 ? -5.312 -12.106 0.869 1 91.26 179 VAL A C 1
ATOM 1465 O O . VAL A 1 179 ? -5.269 -13.248 0.405 1 91.26 179 VAL A O 1
ATOM 1468 N N . HIS A 1 180 ? -5.052 -11.028 0.197 1 89.59 180 HIS A N 1
ATOM 1469 C CA . HIS A 1 180 ? -4.554 -11.103 -1.171 1 89.59 180 HIS A CA 1
ATOM 1470 C C . HIS A 1 180 ? -3.175 -11.751 -1.221 1 89.59 180 HIS A C 1
ATOM 1472 O O . HIS A 1 180 ? -2.325 -11.479 -0.37 1 89.59 180 HIS A O 1
ATOM 1478 N N . PHE A 1 181 ? -2.918 -12.552 -2.196 1 87.64 181 PHE A N 1
ATOM 1479 C CA . PHE A 1 181 ? -1.713 -13.373 -2.223 1 87.64 181 PHE A CA 1
ATOM 1480 C C . PHE A 1 181 ? -0.464 -12.501 -2.225 1 87.64 181 PHE A C 1
ATOM 1482 O O . PHE A 1 181 ? 0.575 -12.894 -1.69 1 87.64 181 PHE A O 1
ATOM 1489 N N . VAL A 1 182 ? -0.5 -11.293 -2.805 1 89.59 182 VAL A N 1
ATOM 1490 C CA . VAL A 1 182 ? 0.668 -10.425 -2.911 1 89.59 182 VAL A CA 1
ATOM 1491 C C . VAL A 1 182 ? 1.135 -10.016 -1.516 1 89.59 182 VAL A C 1
ATOM 1493 O O . VAL A 1 182 ? 2.317 -9.731 -1.309 1 89.59 182 VAL A O 1
ATOM 1496 N N . GLU A 1 183 ? 0.201 -9.985 -0.556 1 92.14 183 GLU A N 1
ATOM 1497 C CA . GLU A 1 183 ? 0.529 -9.525 0.79 1 92.14 183 GLU A CA 1
ATOM 1498 C C . GLU A 1 183 ? 1.428 -10.525 1.511 1 92.14 183 GLU A C 1
ATOM 1500 O O . GLU A 1 183 ? 2.23 -10.143 2.367 1 92.14 183 GLU A O 1
ATOM 1505 N N . TYR A 1 184 ? 1.354 -11.766 1.14 1 92.36 184 TYR A N 1
ATOM 1506 C CA . TYR A 1 184 ? 2.17 -12.784 1.793 1 92.36 184 TYR A CA 1
ATOM 1507 C C . TYR A 1 184 ? 3.653 -12.54 1.539 1 92.36 184 TYR A C 1
ATOM 1509 O O . TYR A 1 184 ? 4.49 -12.82 2.4 1 92.36 184 TYR A O 1
ATOM 1517 N N . TYR A 1 185 ? 3.963 -12.014 0.365 1 92.22 185 TYR A N 1
ATOM 1518 C CA . TYR A 1 185 ? 5.348 -11.644 0.098 1 92.22 185 TYR A CA 1
ATOM 1519 C C . TYR A 1 185 ? 5.814 -10.548 1.049 1 92.22 185 TYR A C 1
ATOM 1521 O O . TYR A 1 185 ? 6.971 -10.539 1.476 1 92.22 185 TYR A O 1
ATOM 1529 N N . GLY A 1 186 ? 4.906 -9.652 1.311 1 92.71 186 GLY A N 1
ATOM 1530 C CA . GLY A 1 186 ? 5.222 -8.603 2.267 1 92.71 186 GLY A CA 1
ATOM 1531 C C . GLY A 1 186 ? 5.492 -9.128 3.664 1 92.71 186 GLY A C 1
ATOM 1532 O O . GLY A 1 186 ? 6.447 -8.706 4.318 1 92.71 186 GLY A O 1
ATOM 1533 N N . PHE A 1 187 ? 4.663 -10.072 4.098 1 94.13 187 PHE A N 1
ATOM 1534 C CA . PHE A 1 187 ? 4.859 -10.654 5.42 1 94.13 187 PHE A CA 1
ATOM 1535 C C . PHE A 1 187 ? 6.214 -11.345 5.512 1 94.13 187 PHE A C 1
ATOM 1537 O O . PHE A 1 187 ? 6.912 -11.224 6.521 1 94.13 187 PHE A O 1
ATOM 1544 N N . CYS A 1 188 ? 6.555 -12.013 4.492 1 93.17 188 CYS A N 1
ATOM 1545 C CA . CYS A 1 188 ? 7.847 -12.689 4.453 1 93.17 188 CYS A CA 1
ATOM 1546 C C . CYS A 1 188 ? 8.991 -11.683 4.501 1 93.17 188 CYS A C 1
ATOM 1548 O O . CYS A 1 188 ? 9.973 -11.888 5.217 1 93.17 188 CYS A O 1
ATOM 1550 N N . ALA A 1 189 ? 8.847 -10.672 3.719 1 92.52 189 ALA A N 1
ATOM 1551 C CA . ALA A 1 189 ? 9.887 -9.646 3.676 1 92.52 189 ALA A CA 1
ATOM 1552 C C . ALA A 1 189 ? 10.075 -8.998 5.045 1 92.52 189 ALA A C 1
ATOM 1554 O O . ALA A 1 189 ? 11.204 -8.723 5.459 1 92.52 189 ALA A O 1
ATOM 1555 N N . GLU A 1 190 ? 8.973 -8.767 5.733 1 93.88 190 GLU A N 1
ATOM 1556 C CA . GLU A 1 190 ? 9.037 -8.198 7.075 1 93.88 190 GLU A CA 1
ATOM 1557 C C . GLU A 1 190 ? 9.787 -9.122 8.031 1 93.88 190 GLU A C 1
ATOM 1559 O O . GLU A 1 190 ? 10.66 -8.675 8.778 1 93.88 190 GLU A O 1
ATOM 1564 N N . CYS A 1 191 ? 9.404 -10.301 7.991 1 94.8 191 CYS A N 1
ATOM 1565 C CA . CYS A 1 191 ? 10.035 -11.298 8.849 1 94.8 191 CYS A CA 1
ATOM 1566 C C . CYS A 1 191 ? 11.528 -11.4 8.561 1 94.8 191 CYS A C 1
ATOM 1568 O O . CYS A 1 191 ? 12.34 -11.452 9.485 1 94.8 191 CYS A O 1
ATOM 1570 N N . ALA A 1 192 ? 11.843 -11.423 7.3 1 94.02 192 ALA A N 1
ATOM 1571 C CA . ALA A 1 192 ? 13.245 -11.512 6.902 1 94.02 192 ALA A CA 1
ATOM 1572 C C . ALA A 1 192 ? 14.033 -10.301 7.395 1 94.02 192 ALA A C 1
ATOM 1574 O O . ALA A 1 192 ? 15.177 -10.435 7.836 1 94.02 192 ALA A O 1
ATOM 1575 N N . SER A 1 193 ? 13.459 -9.155 7.292 1 94.04 193 SER A N 1
ATOM 1576 C CA . SER A 1 193 ? 14.131 -7.953 7.776 1 94.04 193 SER A CA 1
ATOM 1577 C C . SER A 1 193 ? 14.342 -8.007 9.285 1 94.04 193 SER A C 1
ATOM 1579 O O . SER A 1 193 ? 15.404 -7.628 9.783 1 94.04 193 SER A O 1
ATOM 1581 N N . GLU A 1 194 ? 13.317 -8.448 9.992 1 94.79 194 GLU A N 1
ATOM 1582 C CA . GLU A 1 194 ? 13.471 -8.617 11.434 1 94.79 194 GLU A CA 1
ATOM 1583 C C . GLU A 1 194 ? 14.583 -9.611 11.758 1 94.79 194 GLU A C 1
ATOM 1585 O O . GLU A 1 194 ? 15.402 -9.367 12.647 1 94.79 194 GLU A O 1
ATOM 1590 N N . ALA A 1 195 ? 14.579 -10.695 11.049 1 95.17 195 ALA A N 1
ATOM 1591 C CA . ALA A 1 195 ? 15.604 -11.718 11.24 1 95.17 195 ALA A CA 1
ATOM 1592 C C . ALA A 1 195 ? 16.997 -11.154 10.974 1 95.17 195 ALA A C 1
ATOM 1594 O O . ALA A 1 195 ? 17.923 -11.374 11.758 1 95.17 195 ALA A O 1
ATOM 1595 N N . SER A 1 196 ? 17.129 -10.438 9.903 1 93.89 196 SER A N 1
ATOM 1596 C CA . SER A 1 196 ? 18.407 -9.845 9.522 1 93.89 196 SER A CA 1
ATOM 1597 C C . SER A 1 196 ? 18.901 -8.867 10.583 1 93.89 196 SER A C 1
ATOM 1599 O O . SER A 1 196 ? 20.06 -8.928 10.999 1 93.89 196 SER A O 1
ATOM 1601 N N . GLN A 1 197 ? 18.047 -8.03 11.024 1 92.3 197 GLN A N 1
ATOM 1602 C CA . GLN A 1 197 ? 18.402 -6.976 11.969 1 92.3 197 GLN A CA 1
ATOM 1603 C C . GLN A 1 197 ? 18.677 -7.55 13.356 1 92.3 197 GLN A C 1
ATOM 1605 O O . GLN A 1 197 ? 19.357 -6.921 14.17 1 92.3 197 GLN A O 1
ATOM 1610 N N . SER A 1 198 ? 18.176 -8.687 13.654 1 94.03 198 SER A N 1
ATOM 1611 C CA . SER A 1 198 ? 18.408 -9.339 14.938 1 94.03 198 SER A CA 1
ATOM 1612 C C . SER A 1 198 ? 19.721 -10.115 14.935 1 94.03 198 SER A C 1
ATOM 1614 O O . SER A 1 198 ? 20.14 -10.64 15.969 1 94.03 198 SER A O 1
ATOM 1616 N N . GLY A 1 199 ? 20.358 -10.199 13.77 1 93.86 199 GLY A N 1
ATOM 1617 C CA . GLY A 1 199 ? 21.611 -10.927 13.654 1 93.86 199 GLY A CA 1
ATOM 1618 C C . GLY A 1 199 ? 21.418 -12.407 13.383 1 93.86 199 GLY A C 1
ATOM 1619 O O . GLY A 1 199 ? 22.371 -13.186 13.455 1 93.86 199 GLY A O 1
ATOM 1620 N N . TYR A 1 200 ? 20.187 -12.772 13.047 1 95.52 200 TYR A N 1
ATOM 1621 C CA . TYR A 1 200 ? 19.9 -14.184 12.822 1 95.52 200 TYR A CA 1
ATOM 1622 C C . TYR A 1 200 ? 20.585 -14.684 11.555 1 95.52 200 TYR A C 1
ATOM 1624 O O . TYR A 1 200 ? 21.135 -15.788 11.534 1 95.52 200 TYR A O 1
ATOM 1632 N N . TYR A 1 201 ? 20.48 -13.874 10.484 1 92.53 201 TYR A N 1
ATOM 1633 C CA . TYR A 1 201 ? 21.11 -14.276 9.232 1 92.53 201 TYR A CA 1
ATOM 1634 C C . TYR A 1 201 ? 22.626 -14.147 9.319 1 92.53 201 TYR A C 1
ATOM 1636 O O . TYR A 1 201 ? 23.142 -13.203 9.922 1 92.53 201 TYR A O 1
ATOM 1644 N N . ARG A 1 202 ? 23.257 -14.959 8.694 1 89.52 202 ARG A N 1
ATOM 1645 C CA . ARG A 1 202 ? 24.716 -14.95 8.71 1 89.52 202 ARG A CA 1
ATOM 1646 C C . ARG A 1 202 ? 25.269 -13.96 7.69 1 89.52 202 ARG A C 1
ATOM 1648 O O . ARG A 1 202 ? 26.294 -13.32 7.931 1 89.52 202 ARG A O 1
ATOM 1655 N N . HIS A 1 203 ? 24.554 -13.762 6.591 1 87.43 203 HIS A N 1
ATOM 1656 C CA . HIS A 1 203 ? 25.142 -13.037 5.47 1 87.43 203 HIS A CA 1
ATOM 1657 C C . HIS A 1 203 ? 24.403 -11.729 5.211 1 87.43 203 HIS A C 1
ATOM 1659 O O . HIS A 1 203 ? 24.7 -11.025 4.243 1 87.43 203 HIS A O 1
ATOM 1665 N N . TYR A 1 204 ? 23.409 -11.483 6.016 1 89.22 204 TYR A N 1
ATOM 1666 C CA . TYR A 1 204 ? 22.646 -10.246 5.89 1 89.22 204 TYR A CA 1
ATOM 1667 C C . TYR A 1 204 ? 22.558 -9.521 7.228 1 89.22 204 TYR A C 1
ATOM 1669 O O . TYR A 1 204 ? 22.305 -10.143 8.262 1 89.22 204 TYR A O 1
ATOM 1677 N N . ASP A 1 205 ? 22.814 -8.207 7.212 1 88.72 205 ASP A N 1
ATOM 1678 C CA . ASP A 1 205 ? 22.776 -7.451 8.46 1 88.72 205 ASP A CA 1
ATOM 1679 C C . ASP A 1 205 ? 22.065 -6.113 8.271 1 88.72 205 ASP A C 1
ATOM 1681 O O . ASP A 1 205 ? 22.332 -5.153 8.997 1 88.72 205 ASP A O 1
ATOM 1685 N N . ASP A 1 206 ? 21.253 -6.105 7.278 1 90.14 206 ASP A N 1
ATOM 1686 C CA . ASP A 1 206 ? 20.51 -4.886 6.973 1 90.14 206 ASP A CA 1
ATOM 1687 C C . ASP A 1 206 ? 19.064 -5.203 6.6 1 90.14 206 ASP A C 1
ATOM 1689 O O . ASP A 1 206 ? 18.658 -6.368 6.6 1 90.14 206 ASP A O 1
ATOM 1693 N N . ASP A 1 207 ? 18.35 -4.169 6.358 1 90.58 207 ASP A N 1
ATOM 1694 C CA . ASP A 1 207 ? 16.986 -4.337 5.867 1 90.58 207 ASP A CA 1
ATOM 1695 C C . ASP A 1 207 ? 16.964 -5.149 4.574 1 90.58 207 ASP A C 1
ATOM 1697 O O . ASP A 1 207 ? 17.687 -4.837 3.626 1 90.58 207 ASP A O 1
ATOM 1701 N N . MET A 1 208 ? 16.146 -6.095 4.537 1 90.11 208 MET A N 1
ATOM 1702 C CA . MET A 1 208 ? 16.169 -7.048 3.431 1 90.11 208 MET A CA 1
ATOM 1703 C C . MET A 1 208 ? 15.631 -6.412 2.153 1 90.11 208 MET A C 1
ATOM 1705 O O . MET A 1 208 ? 15.862 -6.923 1.056 1 90.11 208 MET A O 1
ATOM 1709 N N . CYS A 1 209 ? 14.912 -5.325 2.28 1 88.17 209 CYS A N 1
ATOM 1710 C CA . CYS A 1 209 ? 14.406 -4.641 1.094 1 88.17 209 CYS A CA 1
ATOM 1711 C C . CYS A 1 209 ? 15.548 -4.048 0.278 1 88.17 209 CYS A C 1
ATOM 1713 O O . CYS A 1 209 ? 15.354 -3.65 -0.872 1 88.17 209 CYS A O 1
ATOM 1715 N N . LYS A 1 210 ? 16.721 -3.958 0.843 1 88.51 210 LYS A N 1
ATOM 1716 C CA . LYS A 1 210 ? 17.88 -3.392 0.158 1 88.51 210 LYS A CA 1
ATOM 1717 C C . LYS A 1 210 ? 18.536 -4.422 -0.756 1 88.51 210 LYS A C 1
ATOM 1719 O O . LYS A 1 210 ? 19.437 -4.09 -1.529 1 88.51 210 LYS A O 1
ATOM 1724 N N . PHE A 1 211 ? 18.104 -5.636 -0.698 1 88.5 211 PHE A N 1
ATOM 1725 C CA . PHE A 1 211 ? 18.723 -6.706 -1.472 1 88.5 211 PHE A CA 1
ATOM 1726 C C . PHE A 1 211 ? 17.794 -7.175 -2.586 1 88.5 211 PHE A C 1
ATOM 1728 O O . PHE A 1 211 ? 16.591 -7.339 -2.37 1 88.5 211 PHE A O 1
ATOM 1735 N N . PRO A 1 212 ? 18.325 -7.409 -3.751 1 88.81 212 PRO A N 1
ATOM 1736 C CA . PRO A 1 212 ? 17.496 -7.907 -4.852 1 88.81 212 PRO A CA 1
ATOM 1737 C C . PRO A 1 212 ? 17.143 -9.385 -4.702 1 88.81 212 PRO A C 1
ATOM 1739 O O . PRO A 1 212 ? 17.936 -10.162 -4.164 1 88.81 212 PRO A O 1
ATOM 1742 N N . VAL A 1 213 ? 16.001 -9.713 -5.058 1 88.38 213 VAL A N 1
ATOM 1743 C CA . VAL A 1 213 ? 15.594 -11.109 -5.187 1 88.38 213 VAL A CA 1
ATOM 1744 C C . VAL A 1 213 ? 15.602 -11.516 -6.658 1 88.38 213 VAL A C 1
ATOM 1746 O O . VAL A 1 213 ? 14.926 -10.898 -7.484 1 88.38 213 VAL A O 1
ATOM 1749 N N . LEU A 1 214 ? 16.328 -12.526 -6.948 1 91.36 214 LEU A N 1
ATOM 1750 C CA . LEU A 1 214 ? 16.526 -12.921 -8.338 1 91.36 214 LEU A CA 1
ATOM 1751 C C . LEU A 1 214 ? 15.563 -14.038 -8.728 1 91.36 214 LEU A C 1
ATOM 1753 O O . LEU A 1 214 ? 15.229 -14.194 -9.905 1 91.36 214 LEU A O 1
ATOM 1757 N N . GLU A 1 215 ? 15.193 -14.835 -7.792 1 91.43 215 GLU A N 1
ATOM 1758 C CA . GLU A 1 215 ? 14.23 -15.907 -8.02 1 91.43 215 GLU A CA 1
ATOM 1759 C C . GLU A 1 215 ? 13.368 -16.147 -6.784 1 91.43 215 GLU A C 1
ATOM 1761 O O . GLU A 1 215 ? 13.847 -16.029 -5.654 1 91.43 215 GLU A O 1
ATOM 1766 N N . ALA A 1 216 ? 12.184 -16.431 -6.996 1 91.01 216 ALA A N 1
ATOM 1767 C CA . ALA A 1 216 ? 11.264 -16.79 -5.921 1 91.01 216 ALA A CA 1
ATOM 1768 C C . ALA A 1 216 ? 10.3 -17.886 -6.367 1 91.01 216 ALA A C 1
ATOM 1770 O O . ALA A 1 216 ? 9.848 -17.895 -7.514 1 91.01 216 ALA A O 1
ATOM 1771 N N . ASP A 1 217 ? 10.04 -18.788 -5.531 1 90.83 217 ASP A N 1
ATOM 1772 C CA . ASP A 1 217 ? 9.092 -19.882 -5.719 1 90.83 217 ASP A CA 1
ATOM 1773 C C . ASP A 1 217 ? 8.113 -19.967 -4.551 1 90.83 217 ASP A C 1
ATOM 1775 O O . ASP A 1 217 ? 8.521 -20.177 -3.406 1 90.83 217 ASP A O 1
ATOM 1779 N N . ALA A 1 218 ? 6.843 -19.826 -4.828 1 90.77 218 ALA A N 1
ATOM 1780 C CA . ALA A 1 218 ? 5.85 -19.759 -3.759 1 90.77 218 ALA A CA 1
ATOM 1781 C C . ALA A 1 218 ? 4.703 -20.732 -4.015 1 90.77 218 ALA A C 1
ATOM 1783 O O . ALA A 1 218 ? 4.26 -20.894 -5.155 1 90.77 218 ALA A O 1
ATOM 1784 N N . THR A 1 219 ? 4.267 -21.373 -2.994 1 90.12 219 THR A N 1
ATOM 1785 C CA . THR A 1 219 ? 3.068 -22.204 -2.994 1 90.12 219 THR A CA 1
ATOM 1786 C C . THR A 1 219 ? 2.049 -21.683 -1.984 1 90.12 219 THR A C 1
ATOM 1788 O O . THR A 1 219 ? 2.397 -21.385 -0.84 1 90.12 219 THR A O 1
ATOM 1791 N N . PHE A 1 220 ? 0.866 -21.561 -2.434 1 87.78 220 PHE A N 1
ATOM 1792 C CA . PHE A 1 220 ? -0.217 -21.101 -1.574 1 87.78 220 PHE A CA 1
ATOM 1793 C C . PHE A 1 220 ? -1.212 -22.224 -1.308 1 87.78 220 PHE A C 1
ATOM 1795 O O . PHE A 1 220 ? -1.79 -22.784 -2.242 1 87.78 220 PHE A O 1
ATOM 1802 N N . ILE A 1 221 ? -1.405 -22.591 -0.034 1 82 221 ILE A N 1
ATOM 1803 C CA . ILE A 1 221 ? -2.2 -23.764 0.31 1 82 221 ILE A CA 1
ATOM 1804 C C . ILE A 1 221 ? -3.457 -23.333 1.062 1 82 221 ILE A C 1
ATOM 1806 O O . ILE A 1 221 ? -4.451 -24.062 1.093 1 82 221 ILE A O 1
ATOM 1810 N N . GLY A 1 222 ? -3.563 -22.185 1.645 1 81.21 222 GLY A N 1
ATOM 1811 C CA . GLY A 1 222 ? -4.706 -21.724 2.418 1 81.21 222 GLY A CA 1
ATOM 1812 C C . GLY A 1 222 ? -4.874 -20.217 2.395 1 81.21 222 GLY A C 1
ATOM 1813 O O . GLY A 1 222 ? -4.099 -19.51 1.747 1 81.21 222 GLY A O 1
ATOM 1814 N N . GLU A 1 223 ? -5.988 -19.817 3.052 1 83.07 223 GLU A N 1
ATOM 1815 C CA . GLU A 1 223 ? -6.322 -18.397 3.086 1 83.07 223 GLU A CA 1
ATOM 1816 C C . GLU A 1 223 ? -6.451 -17.894 4.522 1 83.07 223 GLU A C 1
ATOM 1818 O O . GLU A 1 223 ? -6.807 -18.657 5.422 1 83.07 223 GLU A O 1
ATOM 1823 N N . ALA A 1 224 ? -6.076 -16.673 4.726 1 88.44 224 ALA A N 1
ATOM 1824 C CA . ALA A 1 224 ? -6.307 -15.982 5.992 1 88.44 224 ALA A CA 1
ATOM 1825 C C . ALA A 1 224 ? -7.268 -14.81 5.81 1 88.44 224 ALA A C 1
ATOM 1827 O O . ALA A 1 224 ? -7.357 -14.235 4.722 1 88.44 224 ALA A O 1
ATOM 1828 N N . GLY A 1 225 ? -8.071 -14.546 6.8 1 89.09 225 GLY A N 1
ATOM 1829 C CA . GLY A 1 225 ? -8.928 -13.371 6.802 1 89.09 225 GLY A CA 1
ATOM 1830 C C . GLY A 1 225 ? -8.292 -12.17 7.477 1 89.09 225 GLY A C 1
ATOM 1831 O O . GLY A 1 225 ? -7.133 -12.227 7.894 1 89.09 225 GLY A O 1
ATOM 1832 N N . PRO A 1 226 ? -9.011 -11.069 7.502 1 90.55 226 PRO A N 1
ATOM 1833 C CA . PRO A 1 226 ? -8.481 -9.905 8.217 1 90.55 226 PRO A CA 1
ATOM 1834 C C . PRO A 1 226 ? -8.375 -10.135 9.723 1 90.55 226 PRO A C 1
ATOM 1836 O O . PRO A 1 226 ? -9.102 -10.964 10.277 1 90.55 226 PRO A O 1
ATOM 1839 N N . CYS A 1 227 ? -7.439 -9.44 10.365 1 88.91 227 CYS A N 1
ATOM 1840 C CA . CYS A 1 227 ? -7.236 -9.445 11.809 1 88.91 227 CYS A CA 1
ATOM 1841 C C . CYS A 1 227 ? -6.85 -10.834 12.302 1 88.91 227 CYS A C 1
ATOM 1843 O O . CYS A 1 227 ? -7.185 -11.215 13.425 1 88.91 227 CYS A O 1
ATOM 1845 N N . SER A 1 228 ? -6.259 -11.626 11.419 1 88.63 228 SER A N 1
ATOM 1846 C CA . SER A 1 228 ? -5.719 -12.93 11.792 1 88.63 228 SER A CA 1
ATOM 1847 C C . SER A 1 228 ? -4.25 -12.827 12.185 1 88.63 228 SER A C 1
ATOM 1849 O O . SER A 1 228 ? -3.518 -11.985 11.661 1 88.63 228 SER A O 1
ATOM 1851 N N . ASN A 1 229 ? -3.915 -13.66 13.087 1 89.79 229 ASN A N 1
ATOM 1852 C CA . ASN A 1 229 ? -2.511 -13.755 13.471 1 89.79 229 ASN A CA 1
ATOM 1853 C C . ASN A 1 229 ? -1.801 -14.883 12.729 1 89.79 229 ASN A C 1
ATOM 1855 O O . ASN A 1 229 ? -2.24 -16.034 12.773 1 89.79 229 ASN A O 1
ATOM 1859 N N . LEU A 1 230 ? -0.751 -14.517 12.101 1 91.37 230 LEU A N 1
ATOM 1860 C CA . LEU A 1 230 ? 0.048 -15.483 11.355 1 91.37 230 LEU A CA 1
ATOM 1861 C C . LEU A 1 230 ? 1.42 -15.664 11.995 1 91.37 230 LEU A C 1
ATOM 1863 O O . LEU A 1 230 ? 2.09 -14.682 12.325 1 91.37 230 LEU A O 1
ATOM 1867 N N . ASP A 1 231 ? 1.773 -16.916 12.151 1 91.65 231 ASP A N 1
ATOM 1868 C CA . ASP A 1 231 ? 3.179 -17.208 12.41 1 91.65 231 ASP A CA 1
ATOM 1869 C C . ASP A 1 231 ? 3.995 -17.168 11.12 1 91.65 231 ASP A C 1
ATOM 1871 O O . ASP A 1 231 ? 3.641 -17.819 10.135 1 91.65 231 ASP A O 1
ATOM 1875 N N . VAL A 1 232 ? 5.008 -16.396 11.142 1 93.52 232 VAL A N 1
ATOM 1876 C CA . VAL A 1 232 ? 5.891 -16.296 9.984 1 93.52 232 VAL A CA 1
ATOM 1877 C C . VAL A 1 232 ? 7.291 -16.776 10.359 1 93.52 232 VAL A C 1
ATOM 1879 O O . VAL A 1 232 ? 7.903 -16.256 11.295 1 93.52 232 VAL A O 1
ATOM 1882 N N . TYR A 1 233 ? 7.789 -17.754 9.627 1 93.55 233 TYR A N 1
ATOM 1883 C CA . TYR A 1 233 ? 9.103 -18.342 9.861 1 93.55 233 TYR A CA 1
ATOM 1884 C C . TYR A 1 233 ? 10.054 -18.029 8.712 1 93.55 233 TYR A C 1
ATOM 1886 O O . TYR A 1 233 ? 9.647 -18.014 7.548 1 93.55 233 TYR A O 1
ATOM 1894 N N . THR A 1 234 ? 11.292 -17.813 9.052 1 94.19 234 THR A N 1
ATOM 1895 C CA . THR A 1 234 ? 12.304 -17.706 8.007 1 94.19 234 THR A CA 1
ATOM 1896 C C . THR A 1 234 ? 13.616 -18.341 8.458 1 94.19 234 THR A C 1
ATOM 1898 O O . THR A 1 234 ? 13.907 -18.394 9.655 1 94.19 234 THR A O 1
ATOM 1901 N N . TRP A 1 235 ? 14.345 -18.847 7.554 1 92.92 235 TRP A N 1
ATOM 1902 C CA . TRP A 1 235 ? 15.674 -19.39 7.813 1 92.92 235 TRP A CA 1
ATOM 1903 C C . TRP A 1 235 ? 16.533 -19.351 6.553 1 92.92 235 TRP A C 1
ATOM 1905 O O . TRP A 1 235 ? 16.02 -19.15 5.45 1 92.92 235 TRP A O 1
ATOM 1915 N N . GLN A 1 236 ? 17.76 -19.448 6.827 1 90.58 236 GLN A N 1
ATOM 1916 C CA . GLN A 1 236 ? 18.746 -19.42 5.752 1 90.58 236 GLN A CA 1
ATOM 1917 C C . GLN A 1 236 ? 19.395 -20.788 5.564 1 90.58 236 GLN A C 1
ATOM 1919 O O . GLN A 1 236 ? 19.829 -21.414 6.533 1 90.58 236 GLN A O 1
ATOM 1924 N N . GLU A 1 237 ? 19.422 -21.497 4.562 1 83.55 237 GLU A N 1
ATOM 1925 C CA . GLU A 1 237 ? 20.12 -22.756 4.321 1 83.55 237 GLU A CA 1
ATOM 1926 C C . GLU A 1 237 ? 21.449 -22.523 3.607 1 83.55 237 GLU A C 1
ATOM 1928 O O . GLU A 1 237 ? 22.468 -23.11 3.975 1 83.55 237 GLU A O 1
ATOM 1933 N N . HIS A 1 238 ? 21.631 -21.793 2.597 1 78.57 238 HIS A N 1
ATOM 1934 C CA . HIS A 1 238 ? 22.854 -21.388 1.912 1 78.57 238 HIS A CA 1
ATOM 1935 C C . HIS A 1 238 ? 22.995 -19.87 1.888 1 78.57 238 HIS A C 1
ATOM 1937 O O . HIS A 1 238 ? 22.13 -19.153 2.396 1 78.57 238 HIS A O 1
ATOM 1943 N N . THR A 1 239 ? 24.199 -19.435 1.456 1 71.51 239 THR A N 1
ATOM 1944 C CA . THR A 1 239 ? 24.527 -18.015 1.503 1 71.51 239 THR A CA 1
ATOM 1945 C C . THR A 1 239 ? 23.429 -17.184 0.846 1 71.51 239 THR A C 1
ATOM 1947 O O . THR A 1 239 ? 23.018 -16.153 1.383 1 71.51 239 THR A O 1
ATOM 1950 N N . GLU A 1 240 ? 22.816 -17.714 -0.155 1 79.99 240 GLU A N 1
ATOM 1951 C CA . GLU A 1 240 ? 21.964 -16.803 -0.913 1 79.99 240 GLU A CA 1
ATOM 1952 C C . GLU A 1 240 ? 20.513 -17.278 -0.916 1 79.99 240 GLU A C 1
ATOM 1954 O O . GLU A 1 240 ? 19.642 -16.624 -1.492 1 79.99 240 GLU A O 1
ATOM 1959 N N . ASN A 1 241 ? 20.155 -18.321 -0.081 1 85.9 241 ASN A N 1
ATOM 1960 C CA . ASN A 1 241 ? 18.805 -18.872 -0.125 1 85.9 241 ASN A CA 1
ATOM 1961 C C . ASN A 1 241 ? 18.062 -18.64 1.188 1 85.9 241 ASN A C 1
ATOM 1963 O O . ASN A 1 241 ? 18.497 -19.105 2.243 1 85.9 241 ASN A O 1
ATOM 1967 N N . LEU A 1 242 ? 17.063 -17.958 1.09 1 90.24 242 LEU A N 1
ATOM 1968 C CA . LEU A 1 242 ? 16.195 -17.73 2.24 1 90.24 242 LEU A CA 1
ATOM 1969 C C . LEU A 1 242 ? 14.849 -18.422 2.052 1 90.24 242 LEU A C 1
ATOM 1971 O O . LEU A 1 242 ? 14.312 -18.453 0.942 1 90.24 242 LEU A O 1
ATOM 1975 N N . PHE A 1 243 ? 14.372 -18.961 3.118 1 91.31 243 PHE A N 1
ATOM 1976 C CA . PHE A 1 243 ? 13.07 -19.617 3.132 1 91.31 243 PHE A CA 1
ATOM 1977 C C . PHE A 1 243 ? 12.115 -18.902 4.08 1 91.31 243 PHE A C 1
ATOM 1979 O O . PHE A 1 243 ? 12.542 -18.321 5.079 1 91.31 243 PHE A O 1
ATOM 1986 N N . CYS A 1 244 ? 10.921 -18.92 3.708 1 92.07 244 CYS A N 1
ATOM 1987 C CA . CYS A 1 244 ? 9.873 -18.365 4.557 1 92.07 244 CYS A CA 1
ATOM 1988 C C . CYS A 1 244 ? 8.641 -19.262 4.56 1 92.07 244 CYS A C 1
ATOM 1990 O O . CYS A 1 244 ? 8.274 -19.824 3.527 1 92.07 244 CYS A O 1
ATOM 1992 N N . ASN A 1 245 ? 8.049 -19.411 5.684 1 90.73 245 ASN A N 1
ATOM 1993 C CA . ASN A 1 245 ? 6.815 -20.167 5.874 1 90.73 245 ASN A CA 1
ATOM 1994 C C . ASN A 1 245 ? 5.828 -19.415 6.761 1 90.73 245 ASN A C 1
ATOM 1996 O O . ASN A 1 245 ? 6.221 -18.813 7.763 1 90.73 245 ASN A O 1
ATOM 2000 N N . LEU A 1 246 ? 4.555 -19.429 6.337 1 91.44 246 LEU A N 1
ATOM 2001 C CA . LEU A 1 246 ? 3.512 -18.773 7.118 1 91.44 246 LEU A CA 1
ATOM 2002 C C . LEU A 1 246 ? 2.396 -19.752 7.467 1 91.44 246 LEU A C 1
ATOM 2004 O O . LEU A 1 246 ? 2.005 -20.576 6.637 1 91.44 246 LEU A O 1
ATOM 2008 N N . SER A 1 247 ? 1.885 -19.633 8.701 1 85.95 247 SER A N 1
ATOM 2009 C CA . SER A 1 247 ? 0.737 -20.427 9.128 1 85.95 247 SER A CA 1
ATOM 2010 C C . SER A 1 247 ? -0.154 -19.642 10.084 1 85.95 247 SER A C 1
ATOM 2012 O O . SER A 1 247 ? 0.336 -18.832 10.874 1 85.95 247 SER A O 1
ATOM 2014 N N . GLU A 1 248 ? -1.453 -19.822 9.901 1 80.56 248 GLU A N 1
ATOM 2015 C CA . GLU A 1 248 ? -2.361 -19.208 10.865 1 80.56 248 GLU A CA 1
ATOM 2016 C C . GLU A 1 248 ? -2.314 -19.934 12.207 1 80.56 248 GLU A C 1
ATOM 2018 O O . GLU A 1 248 ? -2.314 -21.165 12.253 1 80.56 248 GLU A O 1
ATOM 2023 N N . ILE A 1 249 ? -2.215 -19.167 13.168 1 70.18 249 ILE A N 1
ATOM 2024 C CA . ILE A 1 249 ? -2.072 -19.721 14.51 1 70.18 249 ILE A CA 1
ATOM 2025 C C . ILE A 1 249 ? -3.307 -20.545 14.864 1 70.18 249 ILE A C 1
ATOM 2027 O O . ILE A 1 249 ? -3.194 -21.629 15.442 1 70.18 249 ILE A O 1
ATOM 2031 N N . SER A 1 250 ? -4.455 -19.993 14.549 1 58.8 250 SER A N 1
ATOM 2032 C CA . SER A 1 250 ? -5.656 -20.73 14.929 1 58.8 250 SER A CA 1
ATOM 2033 C C . SER A 1 250 ? -5.979 -21.822 13.916 1 58.8 250 SER A C 1
ATOM 2035 O O . SER A 1 250 ? -6.728 -22.754 14.216 1 58.8 250 SER A O 1
ATOM 2037 N N . GLN A 1 251 ? -5.548 -21.572 12.599 1 55.71 251 GLN A N 1
ATOM 2038 C CA . GLN A 1 251 ? -5.864 -22.544 11.558 1 55.71 251 GLN A CA 1
ATOM 2039 C C . GLN A 1 251 ? -4.616 -22.93 10.769 1 55.71 251 GLN A C 1
ATOM 2041 O O . GLN A 1 251 ? -3.676 -22.141 10.659 1 55.71 251 GLN A O 1
ATOM 2046 N N . ASN A 1 252 ? -4.161 -24.086 10.729 1 41.63 252 ASN A N 1
ATOM 2047 C CA . ASN A 1 252 ? -3.043 -24.621 9.96 1 41.63 252 ASN A CA 1
ATOM 2048 C C . ASN A 1 252 ? -3.058 -24.113 8.521 1 41.63 252 ASN A C 1
ATOM 2050 O O . ASN A 1 252 ? -3.076 -24.906 7.578 1 41.63 252 ASN A O 1
ATOM 2054 N N . ILE A 1 253 ? -3.596 -23.025 8.215 1 43.78 253 ILE A N 1
ATOM 2055 C CA . ILE A 1 253 ? -3.548 -22.701 6.794 1 43.78 253 ILE A CA 1
ATOM 2056 C C . ILE A 1 253 ? -2.177 -22.129 6.441 1 43.78 253 ILE A C 1
ATOM 2058 O O . ILE A 1 253 ? -1.812 -21.045 6.903 1 43.78 253 ILE A O 1
ATOM 2062 N N . PRO A 1 254 ? -1.324 -23.033 5.985 1 42.94 254 PRO A N 1
ATOM 2063 C CA . PRO A 1 254 ? 0.051 -22.632 5.679 1 42.94 254 PRO A CA 1
ATOM 2064 C C . PRO A 1 254 ? 0.156 -21.817 4.392 1 42.94 254 PRO A C 1
ATOM 2066 O O . PRO A 1 254 ? -0.587 -22.064 3.439 1 42.94 254 PRO A O 1
ATOM 2069 N N . SER A 1 255 ? 0.078 -20.581 4.32 1 46.53 255 SER A N 1
ATOM 2070 C CA . SER A 1 255 ? 0.621 -20.015 3.089 1 46.53 255 SER A CA 1
ATOM 2071 C C . SER A 1 255 ? 2.145 -20.047 3.092 1 46.53 255 SER A C 1
ATOM 2073 O O . SER A 1 255 ? 2.773 -19.891 4.141 1 46.53 255 SER A O 1
ATOM 2075 N N . ARG A 1 256 ? 2.739 -20.936 2.178 1 43.4 256 ARG A N 1
ATOM 2076 C CA . ARG A 1 256 ? 4.188 -21.098 2.113 1 43.4 256 ARG A CA 1
ATOM 2077 C C . ARG A 1 256 ? 4.79 -20.213 1.027 1 43.4 256 ARG A C 1
ATOM 2079 O O . ARG A 1 256 ? 4.28 -20.163 -0.094 1 43.4 256 ARG A O 1
ATOM 2086 N N . LEU A 1 257 ? 5.38 -19.134 1.371 1 45.86 257 LEU A N 1
ATOM 2087 C CA . LEU A 1 257 ? 6.156 -18.379 0.393 1 45.86 257 LEU A CA 1
ATOM 2088 C C . LEU A 1 257 ? 7.633 -18.748 0.469 1 45.86 257 LEU A C 1
ATOM 2090 O O . LEU A 1 257 ? 8.201 -18.831 1.561 1 45.86 257 LEU A O 1
ATOM 2094 N N . PHE A 1 258 ? 8.257 -19.432 -0.568 1 40.91 258 PHE A N 1
ATOM 2095 C CA . PHE A 1 258 ? 9.673 -19.761 -0.681 1 40.91 258 PHE A CA 1
ATOM 2096 C C . PHE A 1 258 ? 10.406 -18.718 -1.517 1 40.91 258 PHE A C 1
ATOM 2098 O O . PHE A 1 258 ? 9.924 -18.313 -2.576 1 40.91 258 PHE A O 1
ATOM 2105 N N . VAL A 1 259 ? 11.149 -17.757 -0.936 1 38.89 259 VAL A N 1
ATOM 2106 C CA . VAL A 1 259 ? 12 -16.862 -1.714 1 38.89 259 VAL A CA 1
ATOM 2107 C C . VAL A 1 259 ? 13.42 -17.421 -1.773 1 38.89 259 VAL A C 1
ATOM 2109 O O . VAL A 1 259 ? 13.972 -17.839 -0.752 1 38.89 259 VAL A O 1
ATOM 2112 N N . ARG A 1 260 ? 14.057 -17.919 -2.942 1 32.67 260 ARG A N 1
ATOM 2113 C CA . ARG A 1 260 ? 15.466 -18.274 -3.084 1 32.67 260 ARG A CA 1
ATOM 2114 C C . ARG A 1 260 ? 16.287 -17.076 -3.55 1 32.67 260 ARG A C 1
ATOM 2116 O O . ARG A 1 260 ? 15.857 -16.325 -4.427 1 32.67 260 ARG A O 1
ATOM 2123 N N . MET B 1 1 ? -2.792 39.947 -25.4 1 19.46 1 MET B N 1
ATOM 2124 C CA . MET B 1 1 ? -2.175 39.837 -24.081 1 19.46 1 MET B CA 1
ATOM 2125 C C . MET B 1 1 ? -2.658 38.585 -23.357 1 19.46 1 MET B C 1
ATOM 2127 O O . MET B 1 1 ? -3.806 38.523 -22.913 1 19.46 1 MET B O 1
ATOM 2131 N N . GLU B 1 2 ? -2.395 37.432 -23.739 1 22.26 2 GLU B N 1
ATOM 2132 C CA . GLU B 1 2 ? -2.824 36.039 -23.67 1 22.26 2 GLU B CA 1
ATOM 2133 C C . GLU B 1 2 ? -2.681 35.487 -22.254 1 22.26 2 GLU B C 1
ATOM 2135 O O . GLU B 1 2 ? -1.615 35.597 -21.644 1 22.26 2 GLU B O 1
ATOM 2140 N N . THR B 1 3 ? -3.698 35.542 -21.477 1 22.16 3 THR B N 1
ATOM 2141 C CA . THR B 1 3 ? -3.873 35.356 -20.041 1 22.16 3 THR B CA 1
ATOM 2142 C C . THR B 1 3 ? -3.212 34.061 -19.578 1 22.16 3 THR B C 1
ATOM 2144 O O . THR B 1 3 ? -3.499 32.987 -20.112 1 22.16 3 THR B O 1
ATOM 2147 N N . LYS B 1 4 ? -1.868 34.046 -19.234 1 25.77 4 LYS B N 1
ATOM 2148 C CA . LYS B 1 4 ? -1.056 33.18 -18.383 1 25.77 4 LYS B CA 1
ATOM 2149 C C . LYS B 1 4 ? -1.908 32.507 -17.311 1 25.77 4 LYS B C 1
ATOM 2151 O O . LYS B 1 4 ? -2.365 33.162 -16.372 1 25.77 4 LYS B O 1
ATOM 2156 N N . SER B 1 5 ? -2.879 31.842 -17.598 1 28.36 5 SER B N 1
ATOM 2157 C CA . SER B 1 5 ? -3.521 30.998 -16.596 1 28.36 5 SER B CA 1
ATOM 2158 C C . SER B 1 5 ? -2.49 30.345 -15.681 1 28.36 5 SER B C 1
ATOM 2160 O O . SER B 1 5 ? -1.567 29.679 -16.154 1 28.36 5 SER B O 1
ATOM 2162 N N . GLU B 1 6 ? -1.855 30.93 -14.71 1 31.31 6 GLU B N 1
ATOM 2163 C CA . GLU B 1 6 ? -1.037 30.813 -13.507 1 31.31 6 GLU B CA 1
ATOM 2164 C C . GLU B 1 6 ? -1.314 29.502 -12.777 1 31.31 6 GLU B C 1
ATOM 2166 O O . GLU B 1 6 ? -2.019 29.485 -11.766 1 31.31 6 GLU B O 1
ATOM 2171 N N . LEU B 1 7 ? -1.83 28.613 -13.282 1 32.15 7 LEU B N 1
ATOM 2172 C CA . LEU B 1 7 ? -1.856 27.288 -12.671 1 32.15 7 LEU B CA 1
ATOM 2173 C C . LEU B 1 7 ? -0.484 26.917 -12.118 1 32.15 7 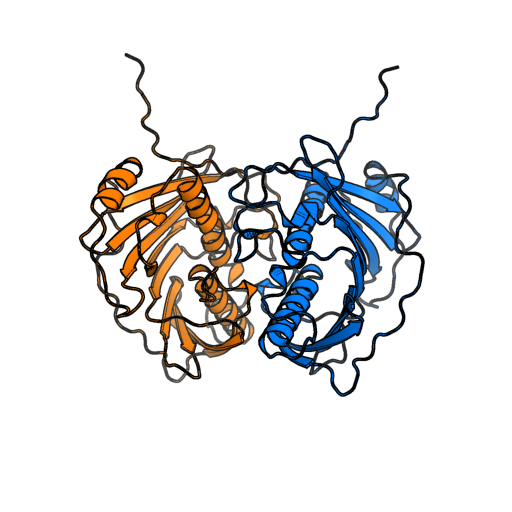LEU B C 1
ATOM 2175 O O . LEU B 1 7 ? 0.514 26.958 -12.842 1 32.15 7 LEU B O 1
ATOM 2179 N N . ARG B 1 8 ? -0.081 27.124 -10.812 1 35.69 8 ARG B N 1
ATOM 2180 C CA . ARG B 1 8 ? 0.746 26.597 -9.732 1 35.69 8 ARG B CA 1
ATOM 2181 C C . ARG B 1 8 ? 0.958 25.095 -9.888 1 35.69 8 ARG B C 1
ATOM 2183 O O . ARG B 1 8 ? 0.17 24.417 -10.55 1 35.69 8 ARG B O 1
ATOM 2190 N N . PRO B 1 9 ? 2.085 24.439 -9.224 1 39.72 9 PRO B N 1
ATOM 2191 C CA . PRO B 1 9 ? 2.704 23.137 -9.484 1 39.72 9 PRO B CA 1
ATOM 2192 C C . PRO B 1 9 ? 1.706 21.984 -9.409 1 39.72 9 PRO B C 1
ATOM 2194 O O . PRO B 1 9 ? 1.116 21.741 -8.353 1 39.72 9 PRO B O 1
ATOM 2197 N N . LEU B 1 10 ? 0.592 22 -10.211 1 47.71 10 LEU B N 1
ATOM 2198 C CA . LEU B 1 10 ? -0.344 20.898 -10.403 1 47.71 10 LEU B CA 1
ATOM 2199 C C . LEU B 1 10 ? 0.361 19.681 -10.991 1 47.71 10 LEU B C 1
ATOM 2201 O O . LEU B 1 10 ? 1.132 19.806 -11.946 1 47.71 10 LEU B O 1
ATOM 2205 N N . VAL B 1 11 ? 0.895 18.872 -10.151 1 45.92 11 VAL B N 1
ATOM 2206 C CA . VAL B 1 11 ? 1.335 17.611 -10.739 1 45.92 11 VAL B CA 1
ATOM 2207 C C . VAL B 1 11 ? 0.121 16.788 -11.164 1 45.92 11 VAL B C 1
ATOM 2209 O O . VAL B 1 11 ? -0.85 16.668 -10.414 1 45.92 11 VAL B O 1
ATOM 2212 N N . SER B 1 12 ? -0.281 16.869 -12.453 1 48.97 12 SER B N 1
ATOM 2213 C CA . SER B 1 12 ? -1.31 15.955 -12.939 1 48.97 12 SER B CA 1
ATOM 2214 C C . SER B 1 12 ? -0.877 14.501 -12.78 1 48.97 12 SER B C 1
ATOM 2216 O O . SER B 1 12 ? 0.212 14.121 -13.213 1 48.97 12 SER B O 1
ATOM 2218 N N . LEU B 1 13 ? -1.34 13.958 -11.743 1 54.48 13 LEU B N 1
ATOM 2219 C CA . LEU B 1 13 ? -1.062 12.528 -11.685 1 54.48 13 LEU B CA 1
ATOM 2220 C C . LEU B 1 13 ? -2.104 11.739 -12.471 1 54.48 13 LEU B C 1
ATOM 2222 O O . LEU B 1 13 ? -3.268 12.139 -12.542 1 54.48 13 LEU B O 1
ATOM 2226 N N . PRO B 1 14 ? -1.487 10.85 -13.294 1 59.09 14 PRO B N 1
ATOM 2227 C CA . PRO B 1 14 ? -2.365 9.858 -13.918 1 59.09 14 PRO B CA 1
ATOM 2228 C C . PRO B 1 14 ? -3.324 9.209 -12.923 1 59.09 14 PRO B C 1
ATOM 2230 O O . PRO B 1 14 ? -3.206 9.428 -11.714 1 59.09 14 PRO B O 1
ATOM 2233 N N . ARG B 1 15 ? -4.249 8.526 -13.366 1 64.98 15 ARG B N 1
ATOM 2234 C CA . ARG B 1 15 ? -5.136 7.661 -12.596 1 64.98 15 ARG B CA 1
ATOM 2235 C C . ARG B 1 15 ? -4.363 6.897 -11.526 1 64.98 15 ARG B C 1
ATOM 2237 O O . ARG B 1 15 ? -3.282 6.368 -11.792 1 64.98 15 ARG B O 1
ATOM 2244 N N . PRO B 1 16 ? -4.933 7.014 -10.29 1 72.89 16 PRO B N 1
ATOM 2245 C CA . PRO B 1 16 ? -4.297 6.186 -9.262 1 72.89 16 PRO B CA 1
ATOM 2246 C C . PRO B 1 16 ? -4.177 4.721 -9.676 1 72.89 16 PRO B C 1
ATOM 2248 O O . PRO B 1 16 ? -5.06 4.194 -10.358 1 72.89 16 PRO B O 1
ATOM 2251 N N . PRO B 1 17 ? -3.108 4.166 -9.303 1 74.93 17 PRO B N 1
ATOM 2252 C CA . PRO B 1 17 ? -2.992 2.725 -9.543 1 74.93 17 PRO B CA 1
ATOM 2253 C C . PRO B 1 17 ? -3.996 1.909 -8.732 1 74.93 17 PRO B C 1
ATOM 2255 O O . PRO B 1 17 ? -4.501 2.384 -7.711 1 74.93 17 PRO B O 1
ATOM 2258 N N . GLN B 1 18 ? -4.293 0.778 -9.206 1 76.96 18 GLN B N 1
ATOM 2259 C CA . GLN B 1 18 ? -5.237 -0.11 -8.533 1 76.96 18 GLN B CA 1
ATOM 2260 C C . GLN B 1 18 ? -4.824 -0.354 -7.085 1 76.96 18 GLN B C 1
ATOM 2262 O O . GLN B 1 18 ? -5.677 -0.48 -6.204 1 76.96 18 GLN B O 1
ATOM 2267 N N . ALA B 1 19 ? -3.55 -0.325 -6.856 1 76.35 19 ALA B N 1
ATOM 2268 C CA . ALA B 1 19 ? -3.011 -0.626 -5.532 1 76.35 19 ALA B CA 1
ATOM 2269 C C . ALA B 1 19 ? -3.459 0.413 -4.508 1 76.35 19 ALA B C 1
ATOM 2271 O O . ALA B 1 19 ? -3.421 0.161 -3.302 1 76.35 19 ALA B O 1
ATOM 2272 N N . LEU B 1 20 ? -3.855 1.525 -4.951 1 79.64 20 LEU B N 1
ATOM 2273 C CA . LEU B 1 20 ? -4.258 2.588 -4.037 1 79.64 20 LEU B CA 1
ATOM 2274 C C . LEU B 1 20 ? -5.77 2.59 -3.837 1 79.64 20 LEU B C 1
ATOM 2276 O O . LEU B 1 20 ? -6.294 3.372 -3.041 1 79.64 20 LEU B O 1
ATOM 2280 N N . TYR B 1 21 ? -6.367 1.68 -4.519 1 81.45 21 TYR B N 1
ATOM 2281 C CA . TYR B 1 21 ? -7.798 1.528 -4.279 1 81.45 21 TYR B CA 1
ATOM 2282 C C . TYR B 1 21 ? -8.062 0.5 -3.186 1 81.45 21 TYR B C 1
ATOM 2284 O O . TYR B 1 21 ? -7.274 -0.43 -2.996 1 81.45 21 TYR B O 1
ATOM 2292 N N . GLY B 1 22 ? -9.065 0.695 -2.482 1 80.12 22 GLY B N 1
ATOM 2293 C CA . GLY B 1 22 ? -9.442 -0.24 -1.434 1 80.12 22 GLY B CA 1
ATOM 2294 C C . GLY B 1 22 ? -9.991 -1.548 -1.97 1 80.12 22 GLY B C 1
ATOM 2295 O O . GLY B 1 22 ? -10.112 -1.726 -3.183 1 80.12 22 GLY B O 1
ATOM 2296 N N . ARG B 1 23 ? -10.227 -2.481 -1.112 1 84.79 23 ARG B N 1
ATOM 2297 C CA . ARG B 1 23 ? -10.622 -3.847 -1.441 1 84.79 23 ARG B CA 1
ATOM 2298 C C . ARG B 1 23 ? -11.949 -3.866 -2.193 1 84.79 23 ARG B C 1
ATOM 2300 O O . ARG B 1 23 ? -12.252 -4.828 -2.902 1 84.79 23 ARG B O 1
ATOM 2307 N N . PHE B 1 24 ? -12.772 -2.789 -2.172 1 84.9 24 PHE B N 1
ATOM 2308 C CA . PHE B 1 24 ? -14.04 -2.746 -2.891 1 84.9 24 PHE B CA 1
ATOM 2309 C C . PHE B 1 24 ? -13.926 -1.876 -4.137 1 84.9 24 PHE B C 1
ATOM 2311 O O . PHE B 1 24 ? -14.937 -1.524 -4.749 1 84.9 24 PHE B O 1
ATOM 2318 N N . GLY B 1 25 ? -12.695 -1.443 -4.37 1 80.84 25 GLY B N 1
ATOM 2319 C CA . GLY B 1 25 ? -12.431 -0.76 -5.627 1 80.84 25 GLY B CA 1
ATOM 2320 C C . GLY B 1 25 ? -12.674 0.736 -5.556 1 80.84 25 GLY B C 1
ATOM 2321 O O . GLY B 1 25 ? -12.722 1.412 -6.586 1 80.84 25 GLY B O 1
ATOM 2322 N N . HIS B 1 26 ? -12.917 1.232 -4.441 1 84.34 26 HIS B N 1
ATOM 2323 C CA . HIS B 1 26 ? -13.086 2.673 -4.291 1 84.34 26 HIS B CA 1
ATOM 2324 C C . HIS B 1 26 ? -11.926 3.287 -3.515 1 84.34 26 HIS B C 1
ATOM 2326 O O . HIS B 1 26 ? -11.173 2.573 -2.848 1 84.34 26 HIS B O 1
ATOM 2332 N N . LEU B 1 27 ? -11.833 4.545 -3.652 1 86.22 27 LEU B N 1
ATOM 2333 C CA . LEU B 1 27 ? -10.82 5.266 -2.89 1 86.22 27 LEU B CA 1
ATOM 2334 C C . LEU B 1 27 ? -11.329 5.603 -1.492 1 86.22 27 LEU B C 1
ATOM 2336 O O . LEU B 1 27 ? -11.939 6.654 -1.286 1 86.22 27 LEU B O 1
ATOM 2340 N N . SER B 1 28 ? -11.067 4.722 -0.594 1 87.04 28 SER B N 1
ATOM 2341 C CA . SER B 1 28 ? -11.406 4.995 0.799 1 87.04 28 SER B CA 1
ATOM 2342 C C . SER B 1 28 ? -10.569 6.141 1.357 1 87.04 28 SER B C 1
ATOM 2344 O O . SER B 1 28 ? -9.63 6.605 0.707 1 87.04 28 SER B O 1
ATOM 2346 N N . PHE B 1 29 ? -10.931 6.615 2.513 1 88.09 29 PHE B N 1
ATOM 2347 C CA . PHE B 1 29 ? -10.266 7.768 3.107 1 88.09 29 PHE B CA 1
ATOM 2348 C C . PHE B 1 29 ? -8.779 7.496 3.3 1 88.09 29 PHE B C 1
ATOM 2350 O O . PHE B 1 29 ? -7.938 8.302 2.897 1 88.09 29 PHE B O 1
ATOM 2357 N N . ASP B 1 30 ? -8.453 6.371 3.939 1 89.08 30 ASP B N 1
ATOM 2358 C CA . ASP B 1 30 ? -7.053 6.051 4.204 1 89.08 30 ASP B CA 1
ATOM 2359 C C . ASP B 1 30 ? -6.27 5.896 2.902 1 89.08 30 ASP B C 1
ATOM 2361 O O . ASP B 1 30 ? -5.104 6.288 2.823 1 89.08 30 ASP B O 1
ATOM 2365 N N . ARG B 1 31 ? -6.892 5.409 1.865 1 88.88 31 ARG B N 1
ATOM 2366 C CA . ARG B 1 31 ? -6.244 5.254 0.566 1 88.88 31 ARG B CA 1
ATOM 2367 C C . ARG B 1 31 ? -6.075 6.602 -0.126 1 88.88 31 ARG B C 1
ATOM 2369 O O . ARG B 1 31 ? -5.086 6.826 -0.828 1 88.88 31 ARG B O 1
ATOM 2376 N N . THR B 1 32 ? -7.06 7.421 0.073 1 89.04 32 THR B N 1
ATOM 2377 C CA . THR B 1 32 ? -6.945 8.778 -0.45 1 89.04 32 THR B CA 1
ATOM 2378 C C . THR B 1 32 ? -5.729 9.485 0.141 1 89.04 32 THR B C 1
ATOM 2380 O O . THR B 1 32 ? -4.964 10.125 -0.583 1 89.04 32 THR B O 1
ATOM 2383 N N . ILE B 1 33 ? -5.546 9.329 1.402 1 89.9 33 ILE B N 1
ATOM 2384 C CA . ILE B 1 33 ? -4.417 9.962 2.076 1 89.9 33 ILE B CA 1
ATOM 2385 C C . ILE B 1 33 ? -3.108 9.4 1.529 1 89.9 33 ILE B C 1
ATOM 2387 O O . ILE B 1 33 ? -2.152 10.145 1.3 1 89.9 33 ILE B O 1
ATOM 2391 N N . LYS B 1 34 ? -3.104 8.152 1.279 1 87.1 34 LYS B N 1
ATOM 2392 C CA . LYS B 1 34 ? -1.914 7.528 0.708 1 87.1 34 LYS B CA 1
ATOM 2393 C C . LYS B 1 34 ? -1.644 8.048 -0.701 1 87.1 34 LYS B C 1
ATOM 2395 O O . LYS B 1 34 ? -0.489 8.253 -1.082 1 87.1 34 LYS B O 1
ATOM 2400 N N . PHE B 1 35 ? -2.661 8.211 -1.436 1 85 35 PHE B N 1
ATOM 2401 C CA . PHE B 1 35 ? -2.525 8.746 -2.786 1 85 35 PHE B CA 1
ATOM 2402 C C . PHE B 1 35 ? -1.935 10.151 -2.754 1 85 35 PHE B C 1
ATOM 2404 O O . PHE B 1 35 ? -1.164 10.526 -3.64 1 85 35 PHE B O 1
ATOM 2411 N N . LEU B 1 36 ? -2.235 10.89 -1.769 1 86.25 36 LEU B N 1
ATOM 2412 C CA . LEU B 1 36 ? -1.772 12.271 -1.684 1 86.25 36 LEU B CA 1
ATOM 2413 C C . LEU B 1 36 ? -0.269 12.326 -1.435 1 86.25 36 LEU B C 1
ATOM 2415 O O . LEU B 1 36 ? 0.38 13.329 -1.742 1 86.25 36 LEU B O 1
ATOM 2419 N N . ALA B 1 37 ? 0.258 11.223 -0.874 1 80.23 37 ALA B N 1
ATOM 2420 C CA . ALA B 1 37 ? 1.708 11.148 -0.719 1 80.23 37 ALA B CA 1
ATOM 2421 C C . ALA B 1 37 ? 2.408 11.208 -2.073 1 80.23 37 ALA B C 1
ATOM 2423 O O . ALA B 1 37 ? 3.562 11.634 -2.165 1 80.23 37 ALA B O 1
ATOM 2424 N N . GLU B 1 38 ? 1.703 10.813 -3.098 1 79.48 38 GLU B N 1
ATOM 2425 C CA . GLU B 1 38 ? 2.234 10.952 -4.45 1 79.48 38 GLU B CA 1
ATOM 2426 C C . GLU B 1 38 ? 2.503 12.415 -4.79 1 79.48 38 GLU B C 1
ATOM 2428 O O . GLU B 1 38 ? 3.441 12.723 -5.528 1 79.48 38 GLU B O 1
ATOM 2433 N N . GLY B 1 39 ? 1.624 13.254 -4.296 1 80.22 39 GLY B N 1
ATOM 2434 C CA . GLY B 1 39 ? 1.837 14.679 -4.49 1 80.22 39 GLY B CA 1
ATOM 2435 C C . GLY B 1 39 ? 3.118 15.183 -3.853 1 80.22 39 GLY B C 1
ATOM 2436 O O . GLY B 1 39 ? 3.825 16.009 -4.435 1 80.22 39 GLY B O 1
ATOM 2437 N N . SER B 1 40 ? 3.408 14.68 -2.723 1 81.22 40 SER B N 1
ATOM 2438 C CA . SER B 1 40 ? 4.646 15.053 -2.046 1 81.22 40 SER B CA 1
ATOM 2439 C C . SER B 1 40 ? 5.867 14.574 -2.823 1 81.22 40 SER B C 1
ATOM 2441 O O . SER B 1 40 ? 6.865 15.292 -2.925 1 81.22 40 SER B O 1
ATOM 2443 N N . ALA B 1 41 ? 5.746 13.392 -3.295 1 77.67 41 ALA B N 1
ATOM 2444 C CA . ALA B 1 41 ? 6.84 12.853 -4.099 1 77.67 41 ALA B CA 1
ATOM 2445 C C . ALA B 1 41 ? 7.074 13.702 -5.345 1 77.67 41 ALA B C 1
ATOM 2447 O O . ALA B 1 41 ? 8.22 13.979 -5.709 1 77.67 41 ALA B O 1
ATOM 2448 N N . GLU B 1 42 ? 6.046 14.093 -5.918 1 77.56 42 GLU B N 1
ATOM 2449 C CA . GLU B 1 42 ? 6.162 14.937 -7.103 1 77.56 42 GLU B CA 1
ATOM 2450 C C . GLU B 1 42 ? 6.755 16.299 -6.755 1 77.56 42 GLU B C 1
ATOM 2452 O O . GLU B 1 42 ? 7.53 16.861 -7.532 1 77.56 42 GLU B O 1
ATOM 2457 N N . MET B 1 43 ? 6.371 16.812 -5.639 1 80.46 43 MET B N 1
ATOM 2458 C CA . MET B 1 43 ? 6.965 18.06 -5.169 1 80.46 43 MET B CA 1
ATOM 2459 C C . MET B 1 43 ? 8.481 17.936 -5.064 1 80.46 43 MET B C 1
ATOM 2461 O O . MET B 1 43 ? 9.212 18.848 -5.454 1 80.46 43 MET B O 1
ATOM 2465 N N . MET B 1 44 ? 8.849 16.853 -4.569 1 79.04 44 MET B N 1
ATOM 2466 C CA . MET B 1 44 ? 10.284 16.615 -4.435 1 79.04 44 MET B CA 1
ATOM 2467 C C . MET B 1 44 ? 10.957 16.562 -5.802 1 79.04 44 MET B C 1
ATOM 2469 O O . MET B 1 44 ? 12.04 17.118 -5.988 1 79.04 44 MET B O 1
ATOM 2473 N N . ARG B 1 45 ? 10.326 15.968 -6.681 1 75.62 45 ARG B N 1
ATOM 2474 C CA . ARG B 1 45 ? 10.856 15.887 -8.039 1 75.62 45 ARG B CA 1
ATOM 2475 C C . ARG B 1 45 ? 10.953 17.271 -8.672 1 75.62 45 ARG B C 1
ATOM 2477 O O . ARG B 1 45 ? 11.857 17.533 -9.468 1 75.62 45 ARG B O 1
ATOM 2484 N N . LEU B 1 46 ? 10.058 18.115 -8.28 1 78.25 46 LEU B N 1
ATOM 2485 C CA . LEU B 1 46 ? 10.013 19.464 -8.834 1 78.25 46 LEU B CA 1
ATOM 2486 C C . LEU B 1 46 ? 10.931 20.401 -8.058 1 78.25 46 LEU B C 1
ATOM 2488 O O . LEU B 1 46 ? 10.931 21.612 -8.292 1 78.25 46 LEU B O 1
ATOM 2492 N N . GLY B 1 47 ? 11.634 19.835 -7.048 1 79.25 47 GLY B N 1
ATOM 2493 C CA . GLY B 1 47 ? 12.698 20.589 -6.405 1 79.25 47 GLY B CA 1
ATOM 2494 C C . GLY B 1 47 ? 12.283 21.192 -5.076 1 79.25 47 GLY B C 1
ATOM 2495 O O . GLY B 1 47 ? 12.866 22.182 -4.628 1 79.25 47 GLY B O 1
ATOM 2496 N N . PHE B 1 48 ? 11.15 20.76 -4.575 1 85.41 48 PHE B N 1
ATOM 2497 C CA . PHE B 1 48 ? 10.864 21.221 -3.222 1 85.41 48 PHE B CA 1
ATOM 2498 C C . PHE B 1 48 ? 12.064 20.997 -2.309 1 85.41 48 PHE B C 1
ATOM 2500 O O . PHE B 1 48 ? 12.625 19.9 -2.271 1 85.41 48 PHE B O 1
ATOM 2507 N N . PRO B 1 49 ? 12.45 21.96 -1.494 1 90.41 49 PRO B N 1
ATOM 2508 C CA . PRO B 1 49 ? 13.797 21.99 -0.92 1 90.41 49 PRO B CA 1
ATOM 2509 C C . PRO B 1 49 ? 13.867 21.333 0.457 1 90.41 49 PRO B C 1
ATOM 2511 O O . PRO B 1 49 ? 14.451 21.897 1.385 1 90.41 49 PRO B O 1
ATOM 2514 N N . THR B 1 50 ? 13.419 20.148 0.571 1 88.36 50 THR B N 1
ATOM 2515 C CA . THR B 1 50 ? 13.413 19.461 1.858 1 88.36 50 THR B CA 1
ATOM 2516 C C . THR B 1 50 ? 14.835 19.132 2.302 1 88.36 50 THR B C 1
ATOM 2518 O O . THR B 1 50 ? 15.078 18.868 3.481 1 88.36 50 THR B O 1
ATOM 2521 N N . LYS B 1 51 ? 15.747 19.114 1.402 1 88.3 51 LYS B N 1
ATOM 2522 C CA . LYS B 1 51 ? 17.137 18.784 1.701 1 88.3 51 LYS B CA 1
ATOM 2523 C C . LYS B 1 51 ? 17.745 19.795 2.67 1 88.3 51 LYS B C 1
ATOM 2525 O O . LYS B 1 51 ? 18.753 19.51 3.32 1 88.3 51 LYS B O 1
ATOM 2530 N N . HIS B 1 52 ? 17.158 20.955 2.735 1 92.13 52 HIS B N 1
ATOM 2531 C CA . HIS B 1 52 ? 17.698 22.009 3.587 1 92.13 52 HIS B CA 1
ATOM 2532 C C . HIS B 1 52 ? 17.168 21.891 5.012 1 92.13 52 HIS B C 1
ATOM 2534 O O . HIS B 1 52 ? 17.613 22.613 5.906 1 92.13 52 HIS B O 1
ATOM 2540 N N . LEU B 1 53 ? 16.213 21.031 5.223 1 92.89 53 LEU B N 1
ATOM 2541 C CA . LEU B 1 53 ? 15.625 20.842 6.544 1 92.89 53 LEU B CA 1
ATOM 2542 C C . LEU B 1 53 ? 16.398 19.793 7.338 1 92.89 53 LEU B C 1
ATOM 2544 O O . LEU B 1 53 ? 17.089 18.954 6.756 1 92.89 53 LEU B O 1
ATOM 2548 N N . GLN B 1 54 ? 16.376 19.865 8.635 1 87.78 54 GLN B N 1
ATOM 2549 C CA . GLN B 1 54 ? 16.885 18.776 9.461 1 87.78 54 GLN B CA 1
ATOM 2550 C C . GLN B 1 54 ? 15.989 17.545 9.361 1 87.78 54 GLN B C 1
ATOM 2552 O O . GLN B 1 54 ? 16.353 16.556 8.721 1 87.78 54 GLN B O 1
ATOM 2557 N N . GLN B 1 55 ? 14.823 17.663 9.927 1 87.66 55 GLN B N 1
ATOM 2558 C CA . GLN B 1 55 ? 13.755 16.671 9.852 1 87.66 55 GLN B CA 1
ATOM 2559 C C . GLN B 1 55 ? 12.383 17.331 9.955 1 87.66 55 GLN B C 1
ATOM 2561 O O . GLN B 1 55 ? 12.126 18.098 10.885 1 87.66 55 GLN B O 1
ATOM 2566 N N . ALA B 1 56 ? 11.673 17.066 9.02 1 89.37 56 ALA B N 1
ATOM 2567 C CA . ALA B 1 56 ? 10.323 17.622 9.05 1 89.37 56 ALA B CA 1
ATOM 2568 C C . ALA B 1 56 ? 9.32 16.598 9.574 1 89.37 56 ALA B C 1
ATOM 2570 O O . ALA B 1 56 ? 9.275 15.462 9.095 1 89.37 56 ALA B O 1
ATOM 2571 N N . PHE B 1 57 ? 8.548 17.023 10.545 1 89.54 57 PHE B N 1
ATOM 2572 C CA . PHE B 1 57 ? 7.549 16.143 11.14 1 89.54 57 PHE B CA 1
ATOM 2573 C C . PHE B 1 57 ? 6.144 16.688 10.914 1 89.54 57 PHE B C 1
ATOM 2575 O O . PHE B 1 57 ? 5.912 17.892 11.037 1 89.54 57 PHE B O 1
ATOM 2582 N N . CYS B 1 58 ? 5.297 15.785 10.561 1 91.29 58 CYS B N 1
ATOM 2583 C CA . CYS B 1 58 ? 3.878 16.119 10.523 1 91.29 58 CYS B CA 1
ATOM 2584 C C . CYS B 1 58 ? 3.296 16.192 11.93 1 91.29 58 CYS B C 1
ATOM 2586 O O . CYS B 1 58 ? 3.378 15.226 12.691 1 91.29 58 CYS B O 1
ATOM 2588 N N . VAL B 1 59 ? 2.673 17.292 12.312 1 89.59 59 VAL B N 1
ATOM 2589 C CA . VAL B 1 59 ? 2.196 17.417 13.685 1 89.59 59 VAL B CA 1
ATOM 2590 C C . VAL B 1 59 ? 0.674 17.539 13.695 1 89.59 59 VAL B C 1
ATOM 2592 O O . VAL B 1 59 ? 0.027 17.248 14.704 1 89.59 59 VAL B O 1
ATOM 2595 N N . ARG B 1 60 ? 0.12 18.007 12.572 1 92.05 60 ARG B N 1
ATOM 2596 C CA . ARG B 1 60 ? -1.323 18.209 12.486 1 92.05 60 ARG B CA 1
ATOM 2597 C C . ARG B 1 60 ? -1.81 18.072 11.048 1 92.05 60 ARG B C 1
ATOM 2599 O O . ARG B 1 60 ? -1.13 18.499 10.113 1 92.05 60 ARG B O 1
ATOM 2606 N N . GLU B 1 61 ? -2.964 17.496 10.956 1 93.07 61 GLU B N 1
ATOM 2607 C CA . GLU B 1 61 ? -3.607 17.431 9.647 1 93.07 61 GLU B CA 1
ATOM 2608 C C . GLU B 1 61 ? -5.11 17.669 9.758 1 93.07 61 GLU B C 1
ATOM 2610 O O . GLU B 1 61 ? -5.744 17.232 10.72 1 93.07 61 GLU B O 1
ATOM 2615 N N . LYS B 1 62 ? -5.6 18.346 8.848 1 93.66 62 LYS B N 1
ATOM 2616 C CA . LYS B 1 62 ? -7.039 18.507 8.66 1 93.66 62 LYS B CA 1
ATOM 2617 C C . LYS B 1 62 ? -7.438 18.232 7.213 1 93.66 62 LYS B C 1
ATOM 2619 O O . LYS B 1 62 ? -6.819 18.754 6.283 1 93.66 62 LYS B O 1
ATOM 2624 N N . ALA B 1 63 ? -8.409 17.385 7.06 1 93.62 63 ALA B N 1
ATOM 2625 C CA . ALA B 1 63 ? -8.839 16.991 5.721 1 93.62 63 ALA B CA 1
ATOM 2626 C C . ALA B 1 63 ? -10.328 17.258 5.523 1 93.62 63 ALA B C 1
ATOM 2628 O O . ALA B 1 63 ? -11.12 17.119 6.458 1 93.62 63 ALA B O 1
ATOM 2629 N N . VAL B 1 64 ? -10.655 17.668 4.346 1 93.51 64 VAL B N 1
ATOM 2630 C CA . VAL B 1 64 ? -12.039 17.852 3.92 1 93.51 64 VAL B CA 1
ATOM 2631 C C . VAL B 1 64 ? -12.254 17.188 2.562 1 93.51 64 VAL B C 1
ATOM 2633 O O . VAL B 1 64 ? -11.453 17.368 1.642 1 93.51 64 VAL B O 1
ATOM 2636 N N . GLY B 1 65 ? -13.282 16.395 2.513 1 92.28 65 GLY B N 1
ATOM 2637 C CA . GLY B 1 65 ? -13.542 15.668 1.281 1 92.28 65 GLY B CA 1
ATOM 2638 C C . GLY B 1 65 ? -14.99 15.749 0.834 1 92.28 65 GLY B C 1
ATOM 2639 O O . GLY B 1 65 ? -15.879 16.032 1.64 1 92.28 65 GLY B O 1
ATOM 2640 N N . SER B 1 66 ? -15.19 15.544 -0.453 1 92.54 66 SER B N 1
ATOM 2641 C CA . SER B 1 66 ? -16.51 15.423 -1.063 1 92.54 66 SER B CA 1
ATOM 2642 C C . SER B 1 66 ? -16.962 13.968 -1.119 1 92.54 66 SER B C 1
ATOM 2644 O O . SER B 1 66 ? -16.163 13.075 -1.408 1 92.54 66 SER B O 1
ATOM 2646 N N . PRO B 1 67 ? -18.271 13.728 -0.892 1 89.54 67 PRO B N 1
ATOM 2647 C CA . PRO B 1 67 ? -18.766 12.36 -1.062 1 89.54 67 PRO B CA 1
ATOM 2648 C C . PRO B 1 67 ? -18.595 11.843 -2.489 1 89.54 67 PRO B C 1
ATOM 2650 O O . PRO B 1 67 ? -18.629 10.632 -2.719 1 89.54 67 PRO B O 1
ATOM 2653 N N . LYS B 1 68 ? -18.342 12.755 -3.417 1 89.59 68 LYS B N 1
ATOM 2654 C CA . LYS B 1 68 ? -18.177 12.377 -4.818 1 89.59 68 LYS B CA 1
ATOM 2655 C C . LYS B 1 68 ? -16.901 11.566 -5.023 1 89.59 68 LYS B C 1
ATOM 2657 O O . LYS B 1 68 ? -16.811 10.767 -5.957 1 89.59 68 LYS B O 1
ATOM 2662 N N . LEU B 1 69 ? -15.927 11.807 -4.176 1 88.28 69 LEU B N 1
ATOM 2663 C CA . LEU B 1 69 ? -14.664 11.091 -4.309 1 88.28 69 LEU B CA 1
ATOM 2664 C C . LEU B 1 69 ? -14.857 9.598 -4.062 1 88.28 69 LEU B C 1
ATOM 2666 O O . LEU B 1 69 ? -14.294 8.768 -4.78 1 88.28 69 LEU B O 1
ATOM 2670 N N . HIS B 1 70 ? -15.705 9.297 -3.114 1 85.79 70 HIS B N 1
ATOM 2671 C CA . HIS B 1 70 ? -15.918 7.909 -2.72 1 85.79 70 HIS B CA 1
ATOM 2672 C C . HIS B 1 70 ? -16.653 7.134 -3.808 1 85.79 70 HIS B C 1
ATOM 2674 O O . HIS B 1 70 ? -16.654 5.9 -3.805 1 85.79 70 HIS B O 1
ATOM 2680 N N . LYS B 1 71 ? -17.237 7.8 -4.732 1 83.49 71 LYS B N 1
ATOM 2681 C CA . LYS B 1 71 ? -17.967 7.164 -5.824 1 83.49 71 LYS B CA 1
ATOM 2682 C C . LYS B 1 71 ? -17.037 6.833 -6.988 1 83.49 71 LYS B C 1
ATOM 2684 O O . LYS B 1 71 ? -17.434 6.147 -7.932 1 83.49 71 LYS B O 1
ATOM 2689 N N . ARG B 1 72 ? -15.841 7.273 -6.885 1 79.84 72 ARG B N 1
ATOM 2690 C CA . ARG B 1 72 ? -14.883 6.999 -7.951 1 79.84 72 ARG B CA 1
ATOM 2691 C C . ARG B 1 72 ? -14.261 5.617 -7.786 1 79.84 72 ARG B C 1
ATOM 2693 O O . ARG B 1 72 ? -13.811 5.259 -6.696 1 79.84 72 ARG B O 1
ATOM 2700 N N . SER B 1 73 ? -14.361 4.858 -8.847 1 75.59 73 SER B N 1
ATOM 2701 C CA . SER B 1 73 ? -13.834 3.497 -8.84 1 75.59 73 SER B CA 1
ATOM 2702 C C . SER B 1 73 ? -12.667 3.351 -9.811 1 75.59 73 SER B C 1
ATOM 2704 O O . SER B 1 73 ? -12.531 4.139 -10.749 1 75.59 73 SER B O 1
ATOM 2706 N N . PHE B 1 74 ? -11.825 2.371 -9.57 1 69.73 74 PHE B N 1
ATOM 2707 C CA . PHE B 1 74 ? -10.661 2.127 -10.414 1 69.73 74 PHE B CA 1
ATOM 2708 C C . PHE B 1 74 ? -11.088 1.704 -11.815 1 69.73 74 PHE B C 1
ATOM 2710 O O . PHE B 1 74 ? -10.35 1.905 -12.781 1 69.73 74 PHE B O 1
ATOM 2717 N N . VAL B 1 75 ? -12.192 1.065 -11.849 1 64.27 75 VAL B N 1
ATOM 2718 C CA . VAL B 1 75 ? -12.638 0.515 -13.125 1 64.27 75 VAL B CA 1
ATOM 2719 C C . VAL B 1 75 ? -13.032 1.65 -14.068 1 64.27 75 VAL B C 1
ATOM 2721 O O . VAL B 1 75 ? -12.842 1.551 -15.282 1 64.27 75 VAL B O 1
ATOM 2724 N N . LYS B 1 76 ? -13.506 2.731 -13.353 1 66.42 76 LYS B N 1
ATOM 2725 C CA . LYS B 1 76 ? -13.903 3.864 -14.183 1 66.42 76 LYS B CA 1
ATOM 2726 C C . LYS B 1 76 ? -12.74 4.83 -14.388 1 66.42 76 LYS B C 1
ATOM 2728 O O . LYS B 1 76 ? -11.942 5.052 -13.475 1 66.42 76 LYS B O 1
ATOM 2733 N N . ASN B 1 77 ? -12.255 4.849 -15.528 1 62.83 77 ASN B N 1
ATOM 2734 C CA . ASN B 1 77 ? -11.152 5.747 -15.853 1 62.83 77 ASN B CA 1
ATOM 2735 C C . ASN B 1 77 ? -11.416 7.164 -15.352 1 62.83 77 ASN B C 1
ATOM 2737 O O . ASN B 1 77 ? -12.042 7.966 -16.048 1 62.83 77 ASN B O 1
ATOM 2741 N N . HIS B 1 78 ? -11.117 7.301 -14.066 1 67.61 78 HIS B N 1
ATOM 2742 C CA . HIS B 1 78 ? -11.228 8.665 -13.563 1 67.61 78 HIS B CA 1
ATOM 2743 C C . HIS B 1 78 ? -9.863 9.343 -13.502 1 67.61 78 HIS B C 1
ATOM 2745 O O . HIS B 1 78 ? -8.9 8.764 -12.993 1 67.61 78 HIS B O 1
ATOM 2751 N N . ASP B 1 79 ? -9.886 10.429 -14.128 1 73.23 79 ASP B N 1
ATOM 2752 C CA . ASP B 1 79 ? -8.641 11.189 -14.078 1 73.23 79 ASP B CA 1
ATOM 2753 C C . ASP B 1 79 ? -8.685 12.244 -12.975 1 73.23 79 ASP B C 1
ATOM 2755 O O . ASP B 1 79 ? -9.707 12.906 -12.783 1 73.23 79 ASP B O 1
ATOM 2759 N N . PHE B 1 80 ? -7.655 12.22 -12.199 1 79.5 80 PHE B N 1
ATOM 2760 C CA . PHE B 1 80 ? -7.503 13.177 -11.109 1 79.5 80 PHE B CA 1
ATOM 2761 C C . PHE B 1 80 ? -6.348 14.132 -11.385 1 79.5 80 PHE B C 1
ATOM 2763 O O . PHE B 1 80 ? -5.423 13.797 -12.128 1 79.5 80 PHE B O 1
ATOM 2770 N N . LEU B 1 81 ? -6.561 15.282 -10.899 1 80.4 81 LEU B N 1
ATOM 2771 C CA . LEU B 1 81 ? -5.447 16.215 -10.774 1 80.4 81 LEU B CA 1
ATOM 2772 C C . LEU B 1 81 ? -5.028 16.369 -9.316 1 80.4 81 LEU B C 1
ATOM 2774 O O . LEU B 1 81 ? -5.877 16.498 -8.432 1 80.4 81 LEU B O 1
ATOM 2778 N N . LEU B 1 82 ? -3.772 16.179 -9.114 1 85.03 82 LEU B N 1
ATOM 2779 C CA . LEU B 1 82 ? -3.215 16.441 -7.792 1 85.03 82 LEU B CA 1
ATOM 2780 C C . LEU B 1 82 ? -2.509 17.792 -7.756 1 85.03 82 LEU B C 1
ATOM 2782 O O . LEU B 1 82 ? -1.62 18.054 -8.569 1 85.03 82 LEU B O 1
ATOM 2786 N N . HIS B 1 83 ? -2.97 18.612 -6.885 1 85.69 83 HIS B N 1
ATOM 2787 C CA . HIS B 1 83 ? -2.392 19.938 -6.696 1 85.69 83 HIS B CA 1
ATOM 2788 C C . HIS B 1 83 ? -1.766 20.074 -5.312 1 85.69 83 HIS B C 1
ATOM 2790 O O . HIS B 1 83 ? -2.398 19.748 -4.305 1 85.69 83 HIS B O 1
ATOM 2796 N N . VAL B 1 84 ? -0.535 20.523 -5.281 1 89.35 84 VAL B N 1
ATOM 2797 C CA . VAL B 1 84 ? 0.167 20.735 -4.019 1 89.35 84 VAL B CA 1
ATOM 2798 C C . VAL B 1 84 ? 0.602 22.194 -3.908 1 89.35 84 VAL B C 1
ATOM 2800 O O . VAL B 1 84 ? 1.094 22.777 -4.877 1 89.35 84 VAL B O 1
ATOM 2803 N N . SER B 1 85 ? 0.403 22.761 -2.801 1 90.02 85 SER B N 1
ATOM 2804 C CA . SER B 1 85 ? 0.793 24.152 -2.596 1 90.02 85 SER B CA 1
ATOM 2805 C C . SER B 1 85 ? 1.166 24.413 -1.14 1 90.02 85 SER B C 1
ATOM 2807 O O . SER B 1 85 ? 0.861 23.604 -0.262 1 90.02 85 SER B O 1
ATOM 2809 N N . ILE B 1 86 ? 1.828 25.516 -0.904 1 92.47 86 ILE B N 1
ATOM 2810 C CA . ILE B 1 86 ? 2.267 25.954 0.417 1 92.47 86 ILE B CA 1
ATOM 2811 C C . ILE B 1 86 ? 1.602 27.283 0.767 1 92.47 86 ILE B C 1
ATOM 2813 O O . ILE B 1 86 ? 2.079 28.348 0.367 1 92.47 86 ILE B O 1
ATOM 2817 N N . PRO B 1 87 ? 0.598 27.261 1.528 1 93.25 87 PRO B N 1
ATOM 2818 C CA . PRO B 1 87 ? -0.132 28.496 1.823 1 93.25 87 PRO B CA 1
ATOM 2819 C C . PRO B 1 87 ? 0.525 29.319 2.929 1 93.25 87 PRO B C 1
ATOM 2821 O O . PRO B 1 87 ? 0.245 30.513 3.063 1 93.25 87 PRO B O 1
ATOM 2824 N N . ARG B 1 88 ? 1.368 28.683 3.749 1 94.71 88 ARG B N 1
ATOM 2825 C CA . ARG B 1 88 ? 1.946 29.378 4.895 1 94.71 88 ARG B CA 1
ATOM 2826 C C . ARG B 1 88 ? 3.334 28.838 5.22 1 94.71 88 ARG B C 1
ATOM 2828 O O . ARG B 1 88 ? 3.542 27.623 5.251 1 94.71 88 ARG B O 1
ATOM 2835 N N . VAL B 1 89 ? 4.215 29.72 5.413 1 94.88 89 VAL B N 1
ATOM 2836 C CA . VAL B 1 89 ? 5.546 29.422 5.931 1 94.88 89 VAL B CA 1
ATOM 2837 C C . VAL B 1 89 ? 5.821 30.271 7.17 1 94.88 89 VAL B C 1
ATOM 2839 O O . VAL B 1 89 ? 5.736 31.5 7.118 1 94.88 89 VAL B O 1
ATOM 2842 N N . GLY B 1 90 ? 6.044 29.593 8.266 1 94.69 90 GLY B N 1
ATOM 2843 C CA . GLY B 1 90 ? 6.349 30.288 9.506 1 94.69 90 GLY B CA 1
ATOM 2844 C C . GLY B 1 90 ? 7.826 30.272 9.852 1 94.69 90 GLY B C 1
ATOM 2845 O O . GLY B 1 90 ? 8.677 30.238 8.96 1 94.69 90 GLY B O 1
ATOM 2846 N N . THR B 1 91 ? 8.084 30.383 11.196 1 96.33 91 THR B N 1
ATOM 2847 C CA . THR B 1 91 ? 9.464 30.42 11.666 1 96.33 91 THR B CA 1
ATOM 2848 C C . THR B 1 91 ? 10.068 29.019 11.683 1 96.33 91 THR B C 1
ATOM 2850 O O . THR B 1 91 ? 11.202 28.821 11.243 1 96.33 91 THR B O 1
ATOM 2853 N N . THR B 1 92 ? 9.315 28.089 12.23 1 96.88 92 THR B N 1
ATOM 2854 C CA . THR B 1 92 ? 9.848 26.739 12.363 1 96.88 92 THR B CA 1
ATOM 2855 C C . THR B 1 92 ? 8.98 25.737 11.608 1 96.88 92 THR B C 1
ATOM 2857 O O . THR B 1 92 ? 9.316 24.553 11.526 1 96.88 92 THR B O 1
ATOM 2860 N N . SER B 1 93 ? 7.842 26.242 11.079 1 95.93 93 SER B N 1
ATOM 2861 C CA . SER B 1 93 ? 6.871 25.326 10.49 1 95.93 93 SER B CA 1
ATOM 2862 C C . SER B 1 93 ? 6.351 25.854 9.157 1 95.93 93 SER B C 1
ATOM 2864 O O . SER B 1 93 ? 6.525 27.032 8.84 1 95.93 93 SER B O 1
ATOM 2866 N N . TYR B 1 94 ? 5.801 24.966 8.364 1 95.43 94 TYR B N 1
ATOM 2867 C CA . TYR B 1 94 ? 5.115 25.31 7.123 1 95.43 94 TYR B CA 1
ATOM 2868 C C . TYR B 1 94 ? 3.906 24.41 6.901 1 95.43 94 TYR B C 1
ATOM 2870 O O . TYR B 1 94 ? 3.818 23.324 7.477 1 95.43 94 TYR B O 1
ATOM 2878 N N . THR B 1 95 ? 2.99 24.954 6.126 1 95.65 95 THR B N 1
ATOM 2879 C CA . THR B 1 95 ? 1.759 24.234 5.823 1 95.65 95 THR B CA 1
ATOM 2880 C C . THR B 1 95 ? 1.723 23.818 4.355 1 95.65 95 THR B C 1
ATOM 2882 O O . THR B 1 95 ? 2.109 24.59 3.476 1 95.65 95 THR B O 1
ATOM 2885 N N . VAL B 1 96 ? 1.266 22.63 4.136 1 93.84 96 VAL B N 1
ATOM 2886 C CA . VAL B 1 96 ? 1.146 22.122 2.773 1 93.84 96 VAL B CA 1
ATOM 2887 C C . VAL B 1 96 ? -0.301 21.719 2.497 1 93.84 96 VAL B C 1
ATOM 2889 O O . VAL B 1 96 ? -0.941 21.071 3.329 1 93.84 96 VAL B O 1
ATOM 2892 N N . PHE B 1 97 ? -0.8 22.119 1.344 1 92.82 97 PHE B N 1
ATOM 2893 C CA . PHE B 1 97 ? -2.065 21.613 0.825 1 92.82 97 PHE B CA 1
ATOM 2894 C C . PHE B 1 97 ? -1.826 20.551 -0.241 1 92.82 97 PHE B C 1
ATOM 2896 O O . PHE B 1 97 ? -0.964 20.716 -1.107 1 92.82 97 PHE B O 1
ATOM 2903 N N . HIS B 1 98 ? -2.495 19.474 -0.12 1 91.95 98 HIS B N 1
ATOM 2904 C CA . HIS B 1 98 ? -2.687 18.526 -1.212 1 91.95 98 HIS B CA 1
ATOM 2905 C C . HIS B 1 98 ? -4.152 18.454 -1.629 1 91.95 98 HIS B C 1
ATOM 2907 O O . HIS B 1 98 ? -5.019 18.134 -0.812 1 91.95 98 HIS B O 1
ATOM 2913 N N . ASP B 1 99 ? -4.395 18.72 -2.88 1 90.02 99 ASP B N 1
ATOM 2914 C CA . ASP B 1 99 ? -5.753 18.714 -3.414 1 90.02 99 ASP B CA 1
ATOM 2915 C C . ASP B 1 99 ? -5.915 17.642 -4.49 1 90.02 99 ASP B C 1
ATOM 2917 O O . ASP B 1 99 ? -5.032 17.462 -5.332 1 90.02 99 ASP B O 1
ATOM 2921 N N . ILE B 1 100 ? -6.947 16.941 -4.374 1 89.06 100 ILE B N 1
ATOM 2922 C CA . ILE B 1 100 ? -7.392 16.107 -5.485 1 89.06 100 ILE B CA 1
ATOM 2923 C C . ILE B 1 100 ? -8.545 16.792 -6.215 1 89.06 100 ILE B C 1
ATOM 2925 O O . ILE B 1 100 ? -9.575 17.1 -5.61 1 89.06 100 ILE B O 1
ATOM 2929 N N . LEU B 1 101 ? -8.317 17.02 -7.469 1 87.78 101 LEU B N 1
ATOM 2930 C CA . LEU B 1 101 ? -9.341 17.649 -8.297 1 87.78 101 LEU B CA 1
ATOM 2931 C C . LEU B 1 101 ? -9.824 16.693 -9.383 1 87.78 101 LEU B C 1
ATOM 2933 O O . LEU B 1 101 ? -9.062 15.847 -9.855 1 87.78 101 LEU B O 1
ATOM 2937 N N . ASP B 1 102 ? -11.122 16.874 -9.689 1 84.18 102 ASP B N 1
ATOM 2938 C CA . ASP B 1 102 ? -11.605 16.23 -10.907 1 84.18 102 ASP B CA 1
ATOM 2939 C C . ASP B 1 102 ? -10.934 16.823 -12.145 1 84.18 102 ASP B C 1
ATOM 2941 O O . ASP B 1 102 ? -10.937 18.041 -12.335 1 84.18 102 ASP B O 1
ATOM 2945 N N . SER B 1 103 ? -10.329 15.977 -12.936 1 79.93 103 SER B N 1
ATOM 2946 C CA . SER B 1 103 ? -9.547 16.481 -14.061 1 79.93 103 SER B CA 1
ATOM 2947 C C . SER B 1 103 ? -10.432 17.207 -15.068 1 79.93 103 SER B C 1
ATOM 2949 O O . SER B 1 103 ? -9.993 18.159 -15.716 1 79.93 103 SER B O 1
ATOM 2951 N N . SER B 1 104 ? -11.647 16.786 -15.279 1 80.21 104 SER B N 1
ATOM 2952 C CA . SER B 1 104 ? -12.547 17.345 -16.282 1 80.21 104 SER B CA 1
ATOM 2953 C C . SER B 1 104 ? -13.225 18.612 -15.772 1 80.21 104 SER B C 1
ATOM 2955 O O . SER B 1 104 ? -13.242 19.634 -16.462 1 80.21 104 SER B O 1
ATOM 2957 N N . THR B 1 105 ? -13.704 18.631 -14.569 1 84.91 105 THR B N 1
ATOM 2958 C CA . THR B 1 105 ? -14.509 19.737 -14.064 1 84.91 105 THR B CA 1
ATOM 2959 C C . THR B 1 105 ? -13.658 20.688 -13.227 1 84.91 105 THR B C 1
ATOM 2961 O O . THR B 1 105 ? -14.082 21.805 -12.924 1 84.91 105 THR B O 1
ATOM 2964 N N . LYS B 1 106 ? -12.529 20.232 -12.729 1 85.15 106 LYS B N 1
ATOM 2965 C CA . LYS B 1 106 ? -11.614 20.981 -11.872 1 85.15 106 LYS B CA 1
ATOM 2966 C C . LYS B 1 106 ? -12.207 21.184 -10.481 1 85.15 106 LYS B C 1
ATOM 2968 O O . LYS B 1 106 ? -11.674 21.954 -9.679 1 85.15 106 LYS B O 1
ATOM 2973 N N . GLU B 1 107 ? -13.231 20.469 -10.249 1 91.14 107 GLU B N 1
ATOM 2974 C CA . GLU B 1 107 ? -13.827 20.502 -8.917 1 91.14 107 GLU B CA 1
ATOM 2975 C C . GLU B 1 107 ? -12.923 19.825 -7.891 1 91.14 107 GLU B C 1
ATOM 2977 O O . GLU B 1 107 ? -12.385 18.745 -8.146 1 91.14 107 GLU B O 1
ATOM 2982 N N . ARG B 1 108 ? -12.771 20.528 -6.744 1 92.37 108 ARG B N 1
ATOM 2983 C CA . ARG B 1 108 ? -12 19.902 -5.675 1 92.37 108 ARG B CA 1
ATOM 2984 C C . ARG B 1 108 ? -12.79 18.776 -5.016 1 92.37 108 ARG B C 1
ATOM 2986 O O . ARG B 1 108 ? -13.905 18.991 -4.537 1 92.37 108 ARG B O 1
ATOM 2993 N N . LEU B 1 109 ? -12.215 17.626 -4.961 1 92.76 109 LEU B N 1
ATOM 2994 C CA . LEU B 1 109 ? -12.857 16.451 -4.383 1 92.76 109 LEU B CA 1
ATOM 2995 C C . LEU B 1 109 ? -12.335 16.183 -2.976 1 92.76 109 LEU B C 1
ATOM 2997 O O . LEU B 1 109 ? -13.023 15.565 -2.161 1 92.76 109 LEU B O 1
ATOM 3001 N N . PHE B 1 110 ? -11.154 16.638 -2.752 1 94.19 110 PHE B N 1
ATOM 3002 C CA . PHE B 1 110 ? -10.518 16.366 -1.468 1 94.19 110 PHE B CA 1
ATOM 3003 C C . PHE B 1 110 ? -9.366 17.333 -1.22 1 94.19 110 PHE B C 1
ATOM 3005 O O . PHE B 1 110 ? -8.607 17.651 -2.137 1 94.19 110 PHE B O 1
ATOM 3012 N N . ARG B 1 111 ? -9.222 17.837 0.014 1 93.99 111 ARG B N 1
ATOM 3013 C CA . ARG B 1 111 ? -8.073 18.623 0.454 1 93.99 111 ARG B CA 1
ATOM 3014 C C . ARG B 1 111 ? -7.575 18.149 1.815 1 93.99 111 ARG B C 1
ATOM 3016 O O . ARG B 1 111 ? -8.373 17.896 2.72 1 93.99 111 ARG B O 1
ATOM 3023 N N . ILE B 1 112 ? -6.331 18.01 1.931 1 95.45 112 ILE B N 1
ATOM 3024 C CA . ILE B 1 112 ? -5.721 17.818 3.242 1 95.45 112 ILE B CA 1
ATOM 3025 C C . ILE B 1 112 ? -4.701 18.924 3.503 1 95.45 112 ILE B C 1
ATOM 3027 O O . ILE B 1 112 ? -3.914 19.273 2.62 1 95.45 112 ILE B O 1
ATOM 3031 N N . GLU B 1 113 ? -4.835 19.515 4.623 1 95.96 113 GLU B N 1
ATOM 3032 C CA . GLU B 1 113 ? -3.827 20.429 5.153 1 95.96 113 GLU B CA 1
ATOM 3033 C C . GLU B 1 113 ? -2.882 19.713 6.113 1 95.96 113 GLU B C 1
ATOM 3035 O O . GLU B 1 113 ? -3.327 19.057 7.057 1 95.96 113 GLU B O 1
ATOM 3040 N N . THR B 1 114 ? -1.66 19.806 5.852 1 95.04 114 THR B N 1
ATOM 3041 C CA . THR B 1 114 ? -0.655 19.203 6.719 1 95.04 114 THR B CA 1
ATOM 3042 C C . THR B 1 114 ? 0.273 20.27 7.295 1 95.04 114 THR B C 1
ATOM 3044 O O . THR B 1 114 ? 0.89 21.032 6.548 1 95.04 114 THR B O 1
ATOM 3047 N N . LYS B 1 115 ? 0.363 20.316 8.544 1 94.72 115 LYS B N 1
ATOM 3048 C CA . LYS B 1 115 ? 1.337 21.181 9.203 1 94.72 115 LYS B CA 1
ATOM 3049 C C . LYS B 1 115 ? 2.626 20.424 9.509 1 94.72 115 LYS B C 1
ATOM 3051 O O . LYS B 1 115 ? 2.612 19.434 10.244 1 94.72 115 LYS B O 1
ATOM 3056 N N . MET B 1 116 ? 3.675 20.927 8.982 1 94.59 116 MET B N 1
ATOM 3057 C CA . MET B 1 116 ? 5.001 20.344 9.161 1 94.59 116 MET B CA 1
ATOM 3058 C C . MET B 1 116 ? 5.864 21.222 10.061 1 94.59 116 MET B C 1
ATOM 3060 O O . MET B 1 116 ? 5.819 22.449 9.966 1 94.59 116 MET B O 1
ATOM 3064 N N . VAL B 1 117 ? 6.644 20.601 10.883 1 94.44 117 VAL B N 1
ATOM 3065 C CA . VAL B 1 117 ? 7.565 21.33 11.749 1 94.44 117 VAL B CA 1
ATOM 3066 C C . VAL B 1 117 ? 8.987 20.814 11.543 1 94.44 117 VAL B C 1
ATOM 3068 O O . VAL B 1 117 ? 9.218 19.602 11.526 1 94.44 117 VAL B O 1
ATOM 3071 N N . ASN B 1 118 ? 9.853 21.705 11.297 1 96.13 118 ASN B N 1
ATOM 3072 C CA . ASN B 1 118 ? 11.273 21.375 11.245 1 96.13 118 ASN B CA 1
ATOM 3073 C C . ASN B 1 118 ? 11.851 21.165 12.642 1 96.13 118 ASN B C 1
ATOM 3075 O O . ASN B 1 118 ? 11.783 22.06 13.487 1 96.13 118 ASN B O 1
ATOM 3079 N N . ILE B 1 119 ? 12.389 20.018 12.839 1 92.65 119 ILE B N 1
ATOM 3080 C CA . ILE B 1 119 ? 12.857 19.665 14.175 1 92.65 119 ILE B CA 1
ATOM 3081 C C . ILE B 1 119 ? 14.348 19.342 14.131 1 92.65 119 ILE B C 1
ATOM 3083 O O . ILE B 1 119 ? 14.823 18.696 13.195 1 92.65 119 ILE B O 1
ATOM 3087 N N . ASP B 1 120 ? 14.984 19.764 15.22 1 89.8 120 ASP B N 1
ATOM 3088 C CA . ASP B 1 120 ? 16.378 19.366 15.397 1 89.8 120 ASP B CA 1
ATOM 3089 C C . ASP B 1 120 ? 16.49 17.869 15.677 1 89.8 120 ASP B C 1
ATOM 3091 O O . ASP B 1 120 ? 15.77 17.335 16.523 1 89.8 120 ASP B O 1
ATOM 3095 N N . TYR B 1 121 ? 17.378 17.243 14.961 1 81.95 121 TYR B N 1
ATOM 3096 C CA . TYR B 1 121 ? 17.476 15.79 15.048 1 81.95 121 TYR B CA 1
ATOM 3097 C C . TYR B 1 121 ? 17.916 15.356 16.441 1 81.95 121 TYR B C 1
ATOM 3099 O O . TYR B 1 121 ? 17.428 14.354 16.969 1 81.95 121 TYR B O 1
ATOM 3107 N N . GLU B 1 122 ? 18.767 16.104 17.112 1 85.51 122 GLU B N 1
ATOM 3108 C CA . GLU B 1 122 ? 19.357 15.728 18.394 1 85.51 122 GLU B CA 1
ATOM 3109 C C . GLU B 1 122 ? 18.436 16.094 19.554 1 85.51 122 GLU B C 1
ATOM 3111 O O . GLU B 1 122 ? 18.157 15.26 20.418 1 85.51 122 GLU B O 1
ATOM 3116 N N . THR B 1 123 ? 17.938 17.283 19.558 1 86.96 123 THR B N 1
ATOM 3117 C CA . THR B 1 123 ? 17.168 17.776 20.695 1 86.96 123 THR B CA 1
ATOM 3118 C C . THR B 1 123 ? 15.686 17.461 20.521 1 86.96 123 THR B C 1
ATOM 3120 O O . THR B 1 123 ? 14.913 17.536 21.479 1 86.96 123 THR B O 1
ATOM 3123 N N . ARG B 1 124 ? 15.283 17.186 19.275 1 83.87 124 ARG B N 1
ATOM 3124 C CA . ARG B 1 124 ? 13.893 16.916 18.92 1 83.87 124 ARG B CA 1
ATOM 3125 C C . ARG B 1 124 ? 13.012 18.129 19.2 1 83.87 124 ARG B C 1
ATOM 3127 O O . ARG B 1 124 ? 11.83 17.983 19.521 1 83.87 124 ARG B O 1
ATOM 3134 N N . ARG B 1 125 ? 13.616 19.298 19.182 1 90.52 125 ARG B N 1
ATOM 3135 C CA . ARG B 1 125 ? 12.9 20.559 19.344 1 90.52 125 ARG B CA 1
ATOM 3136 C C . ARG B 1 125 ? 12.763 21.286 18.01 1 90.52 125 ARG B C 1
ATOM 3138 O O . ARG B 1 125 ? 13.564 21.076 17.097 1 90.52 125 ARG B O 1
ATOM 3145 N N . PRO B 1 126 ? 11.727 22.08 17.957 1 93.52 126 PRO B N 1
ATOM 3146 C CA . PRO B 1 126 ? 11.57 22.855 16.724 1 93.52 126 PRO B CA 1
ATOM 3147 C C . PRO B 1 126 ? 12.811 23.676 16.381 1 93.52 126 PRO B C 1
ATOM 3149 O O . PRO B 1 126 ? 13.464 24.217 17.277 1 93.52 126 PRO B O 1
ATOM 3152 N N . TRP B 1 127 ? 13.073 23.719 15.181 1 95.27 127 TRP B N 1
ATOM 3153 C CA . TRP B 1 127 ? 14.242 24.408 14.645 1 95.27 127 TRP B CA 1
ATOM 3154 C C . TRP B 1 127 ? 13.842 25.373 13.533 1 95.27 127 TRP B C 1
ATOM 3156 O O . TRP B 1 127 ? 12.988 25.054 12.703 1 95.27 127 TRP B O 1
ATOM 3166 N N . LYS B 1 128 ? 14.482 26.503 13.502 1 96.28 128 LYS B N 1
ATOM 3167 C CA . LYS B 1 128 ? 14.149 27.543 12.533 1 96.28 128 LYS B CA 1
ATOM 3168 C C . LYS B 1 128 ? 14.309 27.034 11.103 1 96.28 128 LYS B C 1
ATOM 3170 O O . LYS B 1 128 ? 15.285 26.351 10.787 1 96.28 128 LYS B O 1
ATOM 3175 N N . LEU B 1 129 ? 13.357 27.439 10.208 1 96.98 129 LEU B N 1
ATOM 3176 C CA . LEU B 1 129 ? 13.49 27.13 8.789 1 96.98 129 LEU B CA 1
ATOM 3177 C C . LEU B 1 129 ? 14.627 27.93 8.162 1 96.98 129 LEU B C 1
ATOM 3179 O O . LEU B 1 129 ? 14.711 29.146 8.346 1 96.98 129 LEU B O 1
ATOM 3183 N N . PRO B 1 130 ? 15.437 27.225 7.454 1 96.72 130 PRO B N 1
ATOM 3184 C CA . PRO B 1 130 ? 16.513 27.955 6.781 1 96.72 130 PRO B CA 1
ATOM 3185 C C . PRO B 1 130 ? 15.993 28.944 5.74 1 96.72 130 PRO B C 1
ATOM 3187 O O . PRO B 1 130 ? 15.006 28.663 5.054 1 96.72 130 PRO B O 1
ATOM 3190 N N . THR B 1 131 ? 16.707 30.052 5.582 1 96.79 131 THR B N 1
ATOM 3191 C CA . THR B 1 131 ? 16.334 31.087 4.624 1 96.79 131 THR B CA 1
ATOM 3192 C C . THR B 1 131 ? 16.241 30.511 3.214 1 96.79 131 THR B C 1
ATOM 3194 O O . THR B 1 131 ? 15.331 30.854 2.456 1 96.79 131 THR B O 1
ATOM 3197 N N . VAL B 1 132 ? 17.164 29.657 2.931 1 96.43 132 VAL B N 1
ATOM 3198 C CA . VAL B 1 132 ? 17.204 29.055 1.602 1 96.43 132 VAL B CA 1
ATOM 3199 C C . VAL B 1 132 ? 15.934 28.242 1.364 1 96.43 132 VAL B C 1
ATOM 3201 O O . VAL B 1 132 ? 15.39 28.238 0.257 1 96.43 132 VAL B O 1
ATOM 3204 N N . PHE B 1 133 ? 15.491 27.549 2.357 1 96.42 133 PHE B N 1
ATOM 3205 C CA . PHE B 1 133 ? 14.248 26.796 2.246 1 96.42 133 PHE B CA 1
ATOM 3206 C C . PHE B 1 133 ? 13.076 27.726 1.952 1 96.42 133 PHE B C 1
ATOM 3208 O O . PHE B 1 133 ? 12.276 27.46 1.054 1 96.42 133 PHE B O 1
ATOM 3215 N N . ILE B 1 134 ? 12.967 28.827 2.721 1 95.92 134 ILE B N 1
ATOM 3216 C CA . ILE B 1 134 ? 11.871 29.78 2.588 1 95.92 134 ILE B CA 1
ATOM 3217 C C . ILE B 1 134 ? 11.865 30.366 1.177 1 95.92 134 ILE B C 1
ATOM 3219 O O . ILE B 1 134 ? 10.816 30.435 0.532 1 95.92 134 ILE B O 1
ATOM 3223 N N . GLU B 1 135 ? 12.983 30.686 0.678 1 94.92 135 GLU B N 1
ATOM 3224 C CA . GLU B 1 135 ? 13.113 31.288 -0.646 1 94.92 135 GLU B CA 1
ATOM 3225 C C . GLU B 1 135 ? 12.726 30.299 -1.742 1 94.92 135 GLU B C 1
ATOM 3227 O O . GLU B 1 135 ? 11.922 30.621 -2.62 1 94.92 135 GLU B O 1
ATOM 3232 N N . GLU B 1 136 ? 13.221 29.126 -1.646 1 91.88 136 GLU B N 1
ATOM 3233 C CA . GLU B 1 136 ? 12.999 28.144 -2.703 1 91.88 136 GLU B CA 1
ATOM 3234 C C . GLU B 1 136 ? 11.576 27.594 -2.657 1 91.88 136 GLU B C 1
ATOM 3236 O O . GLU B 1 136 ? 11.018 27.215 -3.689 1 91.88 136 GLU B O 1
ATOM 3241 N N . SER B 1 137 ? 11.061 27.519 -1.475 1 91.17 137 SER B N 1
ATOM 3242 C CA . SER B 1 137 ? 9.711 26.981 -1.349 1 91.17 137 SER B CA 1
ATOM 3243 C C . SER B 1 137 ? 8.67 27.976 -1.85 1 91.17 137 SER B C 1
ATOM 3245 O O . SER B 1 137 ? 7.51 27.615 -2.063 1 91.17 137 SER B O 1
ATOM 3247 N N . SER B 1 138 ? 9.087 29.216 -2.019 1 89.83 138 SER B N 1
ATOM 3248 C CA . SER B 1 138 ? 8.17 30.274 -2.431 1 89.83 138 SER B CA 1
ATOM 3249 C C . SER B 1 138 ? 7.538 29.961 -3.784 1 89.83 138 SER B C 1
ATOM 3251 O O . SER B 1 138 ? 6.451 30.452 -4.095 1 89.83 138 SER B O 1
ATOM 3253 N N . ARG B 1 139 ? 8.206 29.156 -4.586 1 87.72 139 ARG B N 1
ATOM 3254 C CA . ARG B 1 139 ? 7.689 28.775 -5.896 1 87.72 139 ARG B CA 1
ATOM 3255 C C . ARG B 1 139 ? 6.414 27.949 -5.763 1 87.72 139 ARG B C 1
ATOM 3257 O O . ARG B 1 139 ? 5.657 27.805 -6.726 1 87.72 139 ARG B O 1
ATOM 3264 N N . PHE B 1 140 ? 6.154 27.418 -4.614 1 88.9 140 PHE B N 1
ATOM 3265 C CA . PHE B 1 140 ? 4.989 26.574 -4.372 1 88.9 140 PHE B CA 1
ATOM 3266 C C . PHE B 1 140 ? 3.944 27.317 -3.549 1 88.9 140 PHE B C 1
ATOM 3268 O O . PHE B 1 140 ? 2.969 26.719 -3.088 1 88.9 140 PHE B O 1
ATOM 3275 N N . SER B 1 141 ? 4.148 28.576 -3.363 1 89.72 141 SER B N 1
ATOM 3276 C CA . SER B 1 141 ? 3.299 29.36 -2.472 1 89.72 141 SER B CA 1
ATOM 3277 C C . SER B 1 141 ? 1.899 29.533 -3.053 1 89.72 141 SER B C 1
ATOM 3279 O O . SER B 1 141 ? 1.724 29.532 -4.273 1 89.72 141 SER B O 1
ATOM 3281 N N . SER B 1 142 ? 0.942 29.588 -2.188 1 89.08 142 SER B N 1
ATOM 3282 C CA . SER B 1 142 ? -0.436 29.916 -2.541 1 89.08 142 SER B CA 1
ATOM 3283 C C . SER B 1 142 ? -1.058 30.862 -1.519 1 89.08 142 SER B C 1
ATOM 3285 O O . SER B 1 142 ? -0.517 31.048 -0.427 1 89.08 142 SER B O 1
ATOM 3287 N N . ASP B 1 143 ? -2.262 31.453 -1.91 1 89.59 143 ASP B N 1
ATOM 3288 C CA . ASP B 1 143 ? -2.952 32.383 -1.021 1 89.59 143 ASP B CA 1
ATOM 3289 C C . ASP B 1 143 ? -4.17 31.725 -0.376 1 89.59 143 ASP B C 1
ATOM 3291 O O . ASP B 1 143 ? -5.038 32.411 0.166 1 89.59 143 ASP B O 1
ATOM 3295 N N . ASP B 1 144 ? -4.186 30.488 -0.467 1 89.7 144 ASP B N 1
ATOM 3296 C CA . ASP B 1 144 ? -5.324 29.784 0.115 1 89.7 144 ASP B CA 1
ATOM 3297 C C . ASP B 1 144 ? -5.358 29.953 1.632 1 89.7 144 ASP B C 1
ATOM 3299 O O . ASP B 1 144 ? -4.31 29.999 2.28 1 89.7 144 ASP B O 1
ATOM 3303 N N . ARG B 1 145 ? -6.53 29.999 2.174 1 91.79 145 ARG B N 1
ATOM 3304 C CA . ARG B 1 145 ? -6.688 30.081 3.623 1 91.79 145 ARG B CA 1
ATOM 3305 C C . ARG B 1 145 ? -6.478 28.719 4.275 1 91.79 145 ARG B C 1
ATOM 3307 O O . ARG B 1 145 ? -7.025 27.714 3.816 1 91.79 145 ARG B O 1
ATOM 3314 N N . VAL B 1 146 ? -5.753 28.717 5.359 1 92.72 146 VAL B N 1
ATOM 3315 C CA . VAL B 1 146 ? -5.484 27.471 6.07 1 92.72 146 VAL B CA 1
ATOM 3316 C C . VAL B 1 146 ? -6.742 27.013 6.804 1 92.72 146 VAL B C 1
ATOM 3318 O O . VAL B 1 146 ? -7.592 27.832 7.161 1 92.72 146 VAL B O 1
ATOM 3321 N N . LEU B 1 147 ? -6.888 25.729 7.044 1 90.12 147 LEU B N 1
ATOM 3322 C CA . LEU B 1 147 ? -8.029 25.115 7.714 1 90.12 147 LEU B CA 1
ATOM 3323 C C . LEU B 1 147 ? -7.764 24.96 9.208 1 90.12 147 LEU B C 1
ATOM 3325 O O . LEU B 1 147 ? -8.693 25.014 10.017 1 90.12 147 LEU B O 1
ATOM 3329 N N . ILE B 1 148 ? -6.501 24.69 9.574 1 90.33 148 ILE B N 1
ATOM 3330 C CA . ILE B 1 148 ? -6.123 24.469 10.965 1 90.33 148 ILE B CA 1
ATOM 3331 C C . ILE B 1 148 ? -5.964 25.812 11.676 1 90.33 148 ILE B C 1
ATOM 3333 O O . ILE B 1 148 ? -5.007 26.546 11.42 1 90.33 148 ILE B O 1
ATOM 3337 N N . THR B 1 149 ? -6.918 26.121 12.5 1 80.81 149 THR B N 1
ATOM 3338 C CA . THR B 1 149 ? -6.891 27.425 13.154 1 80.81 149 THR B CA 1
ATOM 3339 C C . THR B 1 149 ? -6.84 27.268 14.671 1 80.81 149 THR B C 1
ATOM 3341 O O . THR B 1 149 ? -6.538 28.224 15.389 1 80.81 149 THR B O 1
ATOM 3344 N N . GLU B 1 150 ? -7.118 26.011 15.156 1 77.3 150 GLU B N 1
ATOM 3345 C CA . GLU B 1 150 ? -7.211 25.817 16.6 1 77.3 150 GLU B CA 1
ATOM 3346 C C . GLU B 1 150 ? -6.319 24.668 17.062 1 77.3 150 GLU B C 1
ATOM 3348 O O . GLU B 1 150 ? -5.916 23.826 16.257 1 77.3 150 GLU B O 1
ATOM 3353 N N . ILE B 1 151 ? -6.015 24.841 18.326 1 73.45 151 ILE B N 1
ATOM 3354 C CA . ILE B 1 151 ? -5.319 23.736 18.977 1 73.45 151 ILE B CA 1
ATOM 3355 C C . ILE B 1 151 ? -6.317 22.635 19.331 1 73.45 151 ILE B C 1
ATOM 3357 O O . ILE B 1 151 ? -7.427 22.917 19.786 1 73.45 151 ILE B O 1
ATOM 3361 N N . GLN B 1 152 ? -5.944 21.487 18.925 1 73.53 152 GLN B N 1
ATOM 3362 C CA . GLN B 1 152 ? -6.815 20.368 19.269 1 73.53 152 GLN B CA 1
ATOM 3363 C C . GLN B 1 152 ? -6.479 19.814 20.651 1 73.53 152 GLN B C 1
ATOM 3365 O O . GLN B 1 152 ? -5.308 19.609 20.975 1 73.53 152 GLN B O 1
ATOM 3370 N N . ASN B 1 153 ? -7.529 19.636 21.383 1 71.83 153 ASN B N 1
ATOM 3371 C CA . ASN B 1 153 ? -7.371 19.039 22.705 1 71.83 153 ASN B CA 1
ATOM 3372 C C . ASN B 1 153 ? -7.021 17.557 22.613 1 71.83 153 ASN B C 1
ATOM 3374 O O . ASN B 1 153 ? -7.302 16.909 21.603 1 71.83 153 ASN B O 1
ATOM 3378 N N . GLU B 1 154 ? -6.383 17.177 23.678 1 75.11 154 GLU B N 1
ATOM 3379 C CA . GLU B 1 154 ? -6.099 15.75 23.788 1 75.11 154 GLU B CA 1
ATOM 3380 C C . GLU B 1 154 ? -7.387 14.931 23.814 1 75.11 154 GLU B C 1
ATOM 3382 O O . GLU B 1 154 ? -8.365 15.323 24.454 1 75.11 154 GLU B O 1
ATOM 3387 N N . ILE B 1 155 ? -7.375 13.923 23.043 1 78.99 155 ILE B N 1
ATOM 3388 C CA . ILE B 1 155 ? -8.513 13.01 23.033 1 78.99 155 ILE B CA 1
ATOM 3389 C C . ILE B 1 155 ? -8.204 11.791 23.9 1 78.99 155 ILE B C 1
ATOM 3391 O O . ILE B 1 155 ? -7.233 11.075 23.65 1 78.99 155 ILE B O 1
ATOM 3395 N N . ILE B 1 156 ? -9 11.611 24.923 1 82.3 156 ILE B N 1
ATOM 3396 C CA . ILE B 1 156 ? -8.864 10.469 25.821 1 82.3 156 ILE B CA 1
ATOM 3397 C C . ILE B 1 156 ? -9.972 9.456 25.54 1 82.3 156 ILE B C 1
ATOM 3399 O O . ILE B 1 156 ? -11.157 9.791 25.601 1 82.3 156 ILE B O 1
ATOM 3403 N N . PRO B 1 157 ? -9.525 8.292 25.165 1 88.85 157 PRO B N 1
ATOM 3404 C CA . PRO B 1 157 ? -10.561 7.282 24.939 1 88.85 157 PRO B CA 1
ATOM 3405 C C . PRO B 1 157 ? -11.423 7.035 26.175 1 88.85 157 PRO B C 1
ATOM 3407 O O . PRO B 1 157 ? -10.901 6.941 27.289 1 88.85 157 PRO B O 1
ATOM 3410 N N . PRO B 1 158 ? -12.698 6.936 26.016 1 91.59 158 PRO B N 1
ATOM 3411 C CA . PRO B 1 158 ? -13.555 6.546 27.138 1 91.59 158 PRO B CA 1
ATOM 3412 C C . PRO B 1 158 ? -13.33 5.101 27.578 1 91.59 158 PRO B C 1
ATOM 3414 O O . PRO B 1 158 ? -12.706 4.321 26.853 1 91.59 158 PRO B O 1
ATOM 3417 N N . LYS B 1 159 ? -13.839 4.694 28.709 1 93.04 159 LYS B N 1
ATOM 3418 C CA . LYS B 1 159 ? -13.622 3.372 29.292 1 93.04 159 LYS B CA 1
ATOM 3419 C C . LYS B 1 159 ? -14.195 2.277 28.397 1 93.04 159 LYS B C 1
ATOM 3421 O O . LYS B 1 159 ? -13.656 1.169 28.34 1 93.04 159 LYS B O 1
ATOM 3426 N N . ASN B 1 160 ? -15.218 2.611 27.651 1 94.15 160 ASN B N 1
ATOM 3427 C CA . ASN B 1 160 ? -15.881 1.594 26.841 1 94.15 160 ASN B CA 1
ATOM 3428 C C . ASN B 1 160 ? -15.45 1.673 25.379 1 94.15 160 ASN B C 1
ATOM 3430 O O . ASN B 1 160 ? -16.122 1.132 24.5 1 94.15 160 ASN B O 1
ATOM 3434 N N . ALA B 1 161 ? -14.413 2.364 25.134 1 95.09 161 ALA B N 1
ATOM 3435 C CA . ALA B 1 161 ? -13.918 2.433 23.761 1 95.09 161 ALA B CA 1
ATOM 3436 C C . ALA B 1 161 ? -13.532 1.049 23.247 1 95.09 161 ALA B C 1
ATOM 3438 O O . ALA B 1 161 ? -13.048 0.209 24.01 1 95.09 161 ALA B O 1
ATOM 3439 N N . PHE B 1 162 ? -13.797 0.856 22.001 1 96.16 162 PHE B N 1
ATOM 3440 C CA . PHE B 1 162 ? -13.32 -0.367 21.366 1 96.16 162 PHE B CA 1
ATOM 3441 C C . PHE B 1 162 ? -11.802 -0.354 21.238 1 96.16 162 PHE B C 1
ATOM 3443 O O . PHE B 1 162 ? -11.214 0.664 20.866 1 96.16 162 PHE B O 1
ATOM 3450 N N . LYS B 1 163 ? -11.218 -1.422 21.526 1 94.35 163 LYS B N 1
ATOM 3451 C CA . LYS B 1 163 ? -9.761 -1.5 21.498 1 94.35 163 LYS B CA 1
ATOM 3452 C C . LYS B 1 163 ? -9.289 -2.681 20.655 1 94.35 163 LYS B C 1
ATOM 3454 O O . LYS B 1 163 ? -9.853 -3.774 20.737 1 94.35 163 LYS B O 1
ATOM 3459 N N . THR B 1 164 ? -8.312 -2.428 19.899 1 93.92 164 THR B N 1
ATOM 3460 C CA . THR B 1 164 ? -7.612 -3.499 19.199 1 93.92 164 THR B CA 1
ATOM 3461 C C . THR B 1 164 ? -6.112 -3.223 19.149 1 93.92 164 THR B C 1
ATOM 3463 O O . THR B 1 164 ? -5.641 -2.222 19.693 1 93.92 164 THR B O 1
ATOM 3466 N N . MET B 1 165 ? -5.387 -4.184 18.613 1 90.92 165 MET B N 1
ATOM 3467 C CA . MET B 1 165 ? -3.938 -4.05 18.496 1 90.92 165 MET B CA 1
ATOM 3468 C C . MET B 1 165 ? -3.508 -4.054 17.033 1 90.92 165 MET B C 1
ATOM 3470 O O . MET B 1 165 ? -4.051 -4.808 16.224 1 90.92 165 MET B O 1
ATOM 3474 N N . SER B 1 166 ? -2.628 -3.167 16.758 1 90.88 166 SER B N 1
ATOM 3475 C CA . SER B 1 166 ? -1.972 -3.183 15.455 1 90.88 166 SER B CA 1
ATOM 3476 C C . SER B 1 166 ? -0.462 -3.337 15.598 1 90.88 166 SER B C 1
ATOM 3478 O O . SER B 1 166 ? 0.157 -2.685 16.442 1 90.88 166 SER B O 1
ATOM 3480 N N . ARG B 1 167 ? 0.115 -4.188 14.864 1 91.67 167 ARG B N 1
ATOM 3481 C CA . ARG B 1 167 ? 1.569 -4.304 14.813 1 91.67 167 ARG B CA 1
ATOM 3482 C C . ARG B 1 167 ? 2.129 -3.626 13.567 1 91.67 167 ARG B C 1
ATOM 3484 O O . ARG B 1 167 ? 1.74 -3.958 12.445 1 91.67 167 ARG B O 1
ATOM 3491 N N . THR B 1 168 ? 3.009 -2.721 13.771 1 93.21 168 THR B N 1
ATOM 3492 C CA . THR B 1 168 ? 3.586 -1.997 12.644 1 93.21 168 THR B CA 1
ATOM 3493 C C . THR B 1 168 ? 4.573 -2.877 11.883 1 93.21 168 THR B C 1
ATOM 3495 O O . THR B 1 168 ? 5.126 -3.826 12.443 1 93.21 168 THR B O 1
ATOM 3498 N N . ARG B 1 169 ? 4.754 -2.569 10.642 1 93.81 169 ARG B N 1
ATOM 3499 C CA . ARG B 1 169 ? 5.628 -3.315 9.743 1 93.81 169 ARG B CA 1
ATOM 3500 C C . ARG B 1 169 ? 6.766 -2.438 9.232 1 93.81 169 ARG B C 1
ATOM 3502 O O . ARG B 1 169 ? 6.699 -1.21 9.325 1 93.81 169 ARG B O 1
ATOM 3509 N N . TYR B 1 170 ? 7.825 -3.056 8.696 1 92.76 170 TYR B N 1
ATOM 3510 C CA . TYR B 1 170 ? 8.883 -2.286 8.051 1 92.76 170 TYR B CA 1
ATOM 3511 C C . TYR B 1 170 ? 8.334 -1.478 6.881 1 92.76 170 TYR B C 1
ATOM 3513 O O . TYR B 1 170 ? 8.751 -0.34 6.656 1 92.76 170 TYR B O 1
ATOM 3521 N N . SER B 1 171 ? 7.362 -2.047 6.254 1 91.55 171 SER B N 1
ATOM 3522 C CA . SER B 1 171 ? 6.791 -1.402 5.076 1 91.55 171 SER B CA 1
ATOM 3523 C C . SER B 1 171 ? 5.967 -0.179 5.461 1 91.55 171 SER B C 1
ATOM 3525 O O . SER B 1 171 ? 5.614 0.634 4.603 1 91.55 171 SER B O 1
ATOM 3527 N N . ASP B 1 172 ? 5.659 -0.014 6.715 1 92.43 172 ASP B N 1
ATOM 3528 C CA . ASP B 1 172 ? 4.911 1.146 7.192 1 92.43 172 ASP B CA 1
ATOM 3529 C C . ASP B 1 172 ? 5.836 2.34 7.418 1 92.43 172 ASP B C 1
ATOM 3531 O O . ASP B 1 172 ? 5.371 3.45 7.683 1 92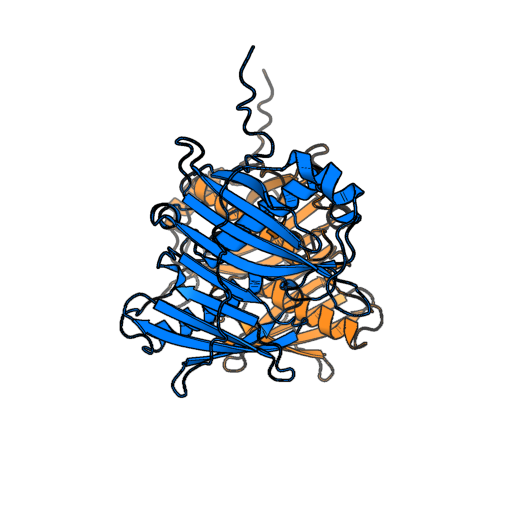.43 172 ASP B O 1
ATOM 3535 N N . THR B 1 173 ? 7.145 2.132 7.308 1 91.32 173 THR B N 1
ATOM 3536 C CA . THR B 1 173 ? 8.088 3.125 7.809 1 91.32 173 THR B CA 1
ATOM 3537 C C . THR B 1 173 ? 8.743 3.879 6.655 1 91.32 173 THR B C 1
ATOM 3539 O O . THR B 1 173 ? 8.691 3.434 5.507 1 91.32 173 THR B O 1
ATOM 3542 N N . ASP B 1 174 ? 9.252 5.005 7.003 1 86.94 174 ASP B N 1
ATOM 3543 C CA . ASP B 1 174 ? 10.059 5.779 6.064 1 86.94 174 ASP B CA 1
ATOM 3544 C C . ASP B 1 174 ? 11.531 5.379 6.146 1 86.94 174 ASP B C 1
ATOM 3546 O O . ASP B 1 174 ? 11.868 4.35 6.735 1 86.94 174 ASP B O 1
ATOM 3550 N N . VAL B 1 175 ? 12.373 6.136 5.539 1 85.2 175 VAL B N 1
ATOM 3551 C CA . VAL B 1 175 ? 13.786 5.797 5.41 1 85.2 175 VAL B CA 1
ATOM 3552 C C . VAL B 1 175 ? 14.456 5.842 6.782 1 85.2 175 VAL B C 1
ATOM 3554 O O . VAL B 1 175 ? 15.494 5.211 6.994 1 85.2 175 VAL B O 1
ATOM 3557 N N . ASN B 1 176 ? 13.856 6.599 7.762 1 84.32 176 ASN B N 1
ATOM 3558 C CA . ASN B 1 176 ? 14.401 6.708 9.111 1 84.32 176 ASN B CA 1
ATOM 3559 C C . ASN B 1 176 ? 13.838 5.629 10.031 1 84.32 176 ASN B C 1
ATOM 3561 O O . ASN B 1 176 ? 14.066 5.659 11.242 1 84.32 176 ASN B O 1
ATOM 3565 N N . LEU B 1 177 ? 12.978 4.74 9.507 1 87.23 177 LEU B N 1
ATOM 3566 C CA . LEU B 1 177 ? 12.36 3.627 10.219 1 87.23 177 LEU B CA 1
ATOM 3567 C C . LEU B 1 177 ? 11.33 4.129 11.225 1 87.23 177 LEU B C 1
ATOM 3569 O O . LEU B 1 177 ? 11.167 3.544 12.298 1 87.23 177 LEU B O 1
ATOM 3573 N N . HIS B 1 178 ? 10.78 5.258 10.949 1 88.2 178 HIS B N 1
ATOM 3574 C CA . HIS B 1 178 ? 9.592 5.74 11.645 1 88.2 178 HIS B CA 1
ATOM 3575 C C . HIS B 1 178 ? 8.333 5.495 10.82 1 88.2 178 HIS B C 1
ATOM 3577 O O . HIS B 1 178 ? 8.336 5.691 9.602 1 88.2 178 HIS B O 1
ATOM 3583 N N . VAL B 1 179 ? 7.338 5.087 11.505 1 91.32 179 VAL B N 1
ATOM 3584 C CA . VAL B 1 179 ? 6.082 4.864 10.796 1 91.32 179 VAL B CA 1
ATOM 3585 C C . VAL B 1 179 ? 5.634 6.156 10.118 1 91.32 179 VAL B C 1
ATOM 3587 O O . VAL B 1 179 ? 5.581 7.212 10.753 1 91.32 179 VAL B O 1
ATOM 3590 N N . HIS B 1 180 ? 5.404 6.054 8.847 1 89.64 180 HIS B N 1
ATOM 3591 C CA . HIS B 1 180 ? 4.927 7.195 8.075 1 89.64 180 HIS B CA 1
ATOM 3592 C C . HIS B 1 180 ? 3.542 7.633 8.538 1 89.64 180 HIS B C 1
ATOM 3594 O O . HIS B 1 180 ? 2.682 6.795 8.817 1 89.64 180 HIS B O 1
ATOM 3600 N N . PHE B 1 181 ? 3.287 8.902 8.571 1 87.76 181 PHE B N 1
ATOM 3601 C CA . PHE B 1 181 ? 2.071 9.422 9.186 1 87.76 181 PHE B CA 1
ATOM 3602 C C . PHE B 1 181 ? 0.834 8.904 8.462 1 87.76 181 PHE B C 1
ATOM 3604 O O . PHE B 1 181 ? -0.221 8.725 9.075 1 87.76 181 PHE B O 1
ATOM 3611 N N . VAL B 1 182 ? 0.897 8.631 7.162 1 89.41 182 VAL B N 1
ATOM 3612 C CA . VAL B 1 182 ? -0.26 8.199 6.385 1 89.41 182 VAL B CA 1
ATOM 3613 C C . VAL B 1 182 ? -0.742 6.84 6.887 1 89.41 182 VAL B C 1
ATOM 3615 O O . VAL B 1 182 ? -1.924 6.51 6.767 1 89.41 182 VAL B O 1
ATOM 3618 N N . GLU B 1 183 ? 0.173 6.05 7.45 1 91.85 183 GLU B N 1
ATOM 3619 C CA . GLU B 1 183 ? -0.171 4.7 7.885 1 91.85 183 GLU B CA 1
ATOM 3620 C C . GLU B 1 183 ? -1.092 4.729 9.101 1 91.85 183 GLU B C 1
ATOM 3622 O O . GLU B 1 183 ? -1.903 3.821 9.294 1 91.85 183 GLU B O 1
ATOM 3627 N N . TYR B 1 184 ? -1.02 5.771 9.875 1 91.95 184 TYR B N 1
ATOM 3628 C CA . TYR B 1 184 ? -1.856 5.865 11.067 1 91.95 184 TYR B CA 1
ATOM 3629 C C . TYR B 1 184 ? -3.332 5.93 10.694 1 91.95 184 TYR B C 1
ATOM 3631 O O . TYR B 1 184 ? -4.185 5.416 11.421 1 91.95 184 TYR B O 1
ATOM 3639 N N . TYR B 1 185 ? -3.623 6.556 9.565 1 91.89 185 TYR B N 1
ATOM 3640 C CA . TYR B 1 185 ? -5.002 6.556 9.088 1 91.89 185 TYR B CA 1
ATOM 3641 C C . TYR B 1 185 ? -5.47 5.141 8.773 1 91.89 185 TYR B C 1
ATOM 3643 O O . TYR B 1 185 ? -6.634 4.8 9 1 91.89 185 TYR B O 1
ATOM 3651 N N . GLY B 1 186 ? -4.557 4.385 8.234 1 92.28 186 GLY B N 1
ATOM 3652 C CA . GLY B 1 186 ? -4.878 2.992 7.969 1 92.28 186 GLY B CA 1
ATOM 3653 C C . GLY B 1 186 ? -5.175 2.197 9.227 1 92.28 186 GLY B C 1
ATOM 3654 O O . GLY B 1 186 ? -6.137 1.428 9.268 1 92.28 186 GLY B O 1
ATOM 3655 N N . PHE B 1 187 ? -4.357 2.417 10.254 1 93.68 187 PHE B N 1
ATOM 3656 C CA . PHE B 1 187 ? -4.581 1.716 11.513 1 93.68 187 PHE B CA 1
ATOM 3657 C C . PHE B 1 187 ? -5.946 2.069 12.093 1 93.68 187 PHE B C 1
ATOM 3659 O O . PHE B 1 187 ? -6.659 1.195 12.592 1 93.68 187 PHE B O 1
ATOM 3666 N N . CYS B 1 188 ? -6.276 3.283 12.005 1 93.02 188 CYS B N 1
ATOM 3667 C CA . CYS B 1 188 ? -7.572 3.733 12.5 1 93.02 188 CYS B CA 1
ATOM 3668 C C . CYS B 1 188 ? -8.709 3.098 11.708 1 93.02 188 CYS B C 1
ATOM 3670 O O . CYS B 1 188 ? -9.704 2.659 12.286 1 93.02 188 CYS B O 1
ATOM 3672 N N . ALA B 1 189 ? -8.552 3.113 10.434 1 92.1 189 ALA B N 1
ATOM 3673 C CA . ALA B 1 189 ? -9.582 2.537 9.573 1 92.1 189 ALA B CA 1
ATOM 3674 C C . ALA B 1 189 ? -9.789 1.057 9.881 1 92.1 189 ALA B C 1
ATOM 3676 O O . ALA B 1 189 ? -10.923 0.572 9.894 1 92.1 189 ALA B O 1
ATOM 3677 N N . GLU B 1 190 ? -8.696 0.362 10.123 1 93.37 190 GLU B N 1
ATOM 3678 C CA . GLU B 1 190 ? -8.778 -1.051 10.478 1 93.37 190 GLU B CA 1
ATOM 3679 C C . GLU B 1 190 ? -9.552 -1.25 11.778 1 93.37 190 GLU B C 1
ATOM 3681 O O . GLU B 1 190 ? -10.432 -2.11 11.858 1 93.37 190 GLU B O 1
ATOM 3686 N N . CYS B 1 191 ? -9.173 -0.503 12.705 1 94.49 191 CYS B N 1
ATOM 3687 C CA . CYS B 1 191 ? -9.827 -0.581 14.006 1 94.49 191 CYS B CA 1
ATOM 3688 C C . CYS B 1 191 ? -11.316 -0.278 13.888 1 94.49 191 CYS B C 1
ATOM 3690 O O . CYS B 1 191 ? -12.145 -0.979 14.47 1 94.49 191 CYS B O 1
ATOM 3692 N N . ALA B 1 192 ? -11.613 0.743 13.142 1 93.58 192 ALA B N 1
ATOM 3693 C CA . ALA B 1 192 ? -13.01 1.126 12.95 1 93.58 192 ALA B CA 1
ATOM 3694 C C . ALA B 1 192 ? -13.795 0.01 12.266 1 93.58 192 ALA B C 1
ATOM 3696 O O . ALA B 1 192 ? -14.948 -0.251 12.617 1 93.58 192 ALA B O 1
ATOM 3697 N N . SER B 1 193 ? -13.215 -0.597 11.299 1 93.58 193 SER B N 1
ATOM 3698 C CA . SER B 1 193 ? -13.884 -1.7 10.618 1 93.58 193 SER B CA 1
ATOM 3699 C C . SER B 1 193 ? -14.122 -2.872 11.566 1 93.58 193 SER B C 1
ATOM 3701 O O . SER B 1 193 ? -15.19 -3.487 11.544 1 93.58 193 SER B O 1
ATOM 3703 N N . GLU B 1 194 ? -13.111 -3.185 12.364 1 94.46 194 GLU B N 1
ATOM 3704 C CA . GLU B 1 194 ? -13.292 -4.233 13.364 1 94.46 194 GLU B CA 1
ATOM 3705 C C . GLU B 1 194 ? -14.418 -3.883 14.333 1 94.46 194 GLU B C 1
ATOM 3707 O O . GLU B 1 194 ? -15.248 -4.733 14.661 1 94.46 194 GLU B O 1
ATOM 3712 N N . ALA B 1 195 ? -14.408 -2.661 14.776 1 95.04 195 ALA B N 1
ATOM 3713 C CA . ALA B 1 195 ? -15.446 -2.189 15.689 1 95.04 195 ALA B CA 1
ATOM 3714 C C . ALA B 1 195 ? -16.829 -2.306 15.054 1 95.04 195 ALA B C 1
ATOM 3716 O O . ALA B 1 195 ? -17.77 -2.789 15.688 1 95.04 195 ALA B O 1
ATOM 3717 N N . SER B 1 196 ? -16.936 -1.885 13.832 1 93.68 196 SER B N 1
ATOM 3718 C CA . SER B 1 196 ? -18.203 -1.933 13.108 1 93.68 196 SER B CA 1
ATOM 3719 C C . SER B 1 196 ? -18.703 -3.366 12.962 1 93.68 196 SER B C 1
ATOM 3721 O O . SER B 1 196 ? -19.868 -3.654 13.241 1 93.68 196 SER B O 1
ATOM 3723 N N . GLN B 1 197 ? -17.847 -4.237 12.573 1 92.01 197 GLN B N 1
ATOM 3724 C CA . GLN B 1 197 ? -18.204 -5.625 12.301 1 92.01 197 GLN B CA 1
ATOM 3725 C C . GLN B 1 197 ? -18.519 -6.375 13.592 1 92.01 197 GLN B C 1
ATOM 3727 O O . GLN B 1 197 ? -19.217 -7.391 13.571 1 92.01 197 GLN B O 1
ATOM 3732 N N . SER B 1 198 ? -18.032 -5.925 14.685 1 93.82 198 SER B N 1
ATOM 3733 C CA . SER B 1 198 ? -18.296 -6.551 15.977 1 93.82 198 SER B CA 1
ATOM 3734 C C . SER B 1 198 ? -19.616 -6.066 16.566 1 93.82 198 SER B C 1
ATOM 3736 O O . SER B 1 198 ? -20.061 -6.565 17.601 1 93.82 198 SER B O 1
ATOM 3738 N N . GLY B 1 199 ? -20.231 -5.076 15.907 1 93.61 199 GLY B N 1
ATOM 3739 C CA . GLY B 1 199 ? -21.488 -4.529 16.395 1 93.61 199 GLY B CA 1
ATOM 3740 C C . GLY B 1 199 ? -21.301 -3.422 17.415 1 93.61 199 GLY B C 1
ATOM 3741 O O . GLY B 1 199 ? -22.261 -2.997 18.061 1 93.61 199 GLY B O 1
ATOM 3742 N N . TYR B 1 200 ? -20.072 -2.949 17.534 1 95.36 200 TYR B N 1
ATOM 3743 C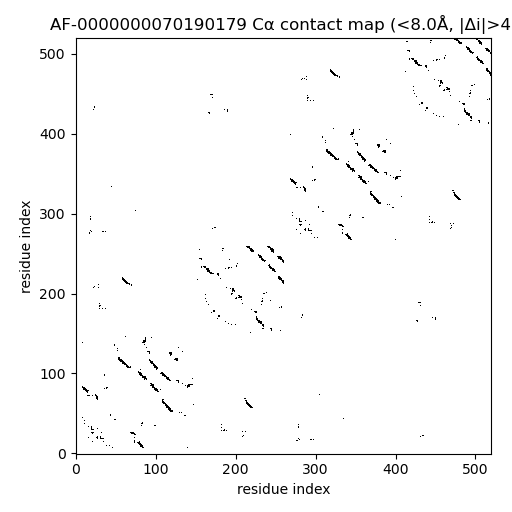 CA . TYR B 1 200 ? -19.791 -1.92 18.529 1 95.36 200 TYR B CA 1
ATOM 3744 C C . TYR B 1 200 ? -20.459 -0.602 18.153 1 95.36 200 TYR B C 1
ATOM 3746 O O . TYR B 1 200 ? -21.025 0.08 19.01 1 95.36 200 TYR B O 1
ATOM 3754 N N . TYR B 1 201 ? -20.32 -0.23 16.864 1 92.34 201 TYR B N 1
ATOM 3755 C CA . TYR B 1 201 ? -20.931 1.017 16.419 1 92.34 201 TYR B CA 1
ATOM 3756 C C . TYR B 1 201 ? -22.446 0.879 16.329 1 92.34 201 TYR B C 1
ATOM 3758 O O . TYR B 1 201 ? -22.958 -0.166 15.92 1 92.34 201 TYR B O 1
ATOM 3766 N N . ARG B 1 202 ? -23.088 1.871 16.59 1 89.18 202 ARG B N 1
ATOM 3767 C CA . ARG B 1 202 ? -24.547 1.862 16.555 1 89.18 202 ARG B CA 1
ATOM 3768 C C . ARG B 1 202 ? -25.062 2.094 15.139 1 89.18 202 ARG B C 1
ATOM 3770 O O . ARG B 1 202 ? -26.079 1.522 14.74 1 89.18 202 ARG B O 1
ATOM 3777 N N . HIS B 1 203 ? -24.333 2.854 14.345 1 87.41 203 HIS B N 1
ATOM 3778 C CA . HIS B 1 203 ? -24.885 3.325 13.08 1 87.41 203 HIS B CA 1
ATOM 3779 C C . HIS B 1 203 ? -24.122 2.742 11.895 1 87.41 203 HIS B C 1
ATOM 3781 O O . HIS B 1 203 ? -24.386 3.099 10.745 1 87.41 203 HIS B O 1
ATOM 3787 N N . TYR B 1 204 ? -23.148 1.93 12.205 1 88.67 204 TYR B N 1
ATOM 3788 C CA . TYR B 1 204 ? -22.366 1.287 11.156 1 88.67 204 TYR B CA 1
ATOM 3789 C C . TYR B 1 204 ? -22.298 -0.22 11.372 1 88.67 204 TYR B C 1
ATOM 3791 O O . TYR B 1 204 ? -22.058 -0.683 12.489 1 88.67 204 TYR B O 1
ATOM 3799 N N . ASP B 1 205 ? -22.554 -0.981 10.311 1 88.05 205 ASP B N 1
ATOM 3800 C CA . ASP B 1 205 ? -22.541 -2.434 10.45 1 88.05 205 ASP B CA 1
ATOM 3801 C C . ASP B 1 205 ? -21.82 -3.092 9.275 1 88.05 205 ASP B C 1
ATOM 3803 O O . ASP B 1 205 ? -22.101 -4.242 8.933 1 88.05 205 ASP B O 1
ATOM 3807 N N . ASP B 1 206 ? -20.987 -2.312 8.7 1 89.71 206 ASP B N 1
ATOM 3808 C CA . ASP B 1 206 ? -20.233 -2.808 7.553 1 89.71 206 ASP B CA 1
ATOM 3809 C C . ASP B 1 206 ? -18.781 -2.34 7.606 1 89.71 206 ASP B C 1
ATOM 3811 O O . ASP B 1 206 ? -18.379 -1.651 8.545 1 89.71 206 ASP B O 1
ATOM 3815 N N . ASP B 1 207 ? -18.064 -2.776 6.648 1 90.06 207 ASP B N 1
ATOM 3816 C CA . ASP B 1 207 ? -16.688 -2.307 6.513 1 90.06 207 ASP B CA 1
ATOM 3817 C C . ASP B 1 207 ? -16.636 -0.785 6.392 1 90.06 207 ASP B C 1
ATOM 3819 O O . ASP B 1 207 ? -17.337 -0.199 5.564 1 90.06 207 ASP B O 1
ATOM 3823 N N . MET B 1 208 ? -15.831 -0.205 7.144 1 89.66 208 MET B N 1
ATOM 3824 C CA . MET B 1 208 ? -15.827 1.252 7.248 1 89.66 208 MET B CA 1
ATOM 3825 C C . MET B 1 208 ? -15.27 1.887 5.978 1 89.66 208 MET B C 1
ATOM 3827 O O . MET B 1 208 ? -15.498 3.07 5.719 1 89.66 208 MET B O 1
ATOM 3831 N N . CYS B 1 209 ? -14.534 1.13 5.192 1 87.76 209 CYS B N 1
ATOM 3832 C CA . CYS B 1 209 ? -14.001 1.666 3.944 1 87.76 209 CYS B CA 1
ATOM 3833 C C . CYS B 1 209 ? -15.122 1.97 2.958 1 87.76 209 CYS B C 1
ATOM 3835 O O . CYS B 1 209 ? -14.903 2.647 1.952 1 87.76 209 CYS B O 1
ATOM 3837 N N . LYS B 1 210 ? -16.312 1.488 3.202 1 88.31 210 LYS B N 1
ATOM 3838 C CA . LYS B 1 210 ? -17.453 1.705 2.318 1 88.31 210 LYS B CA 1
ATOM 3839 C C . LYS B 1 210 ? -18.103 3.06 2.581 1 88.31 210 LYS B C 1
ATOM 3841 O O . LYS B 1 210 ? -18.988 3.485 1.836 1 88.31 210 LYS B O 1
ATOM 3846 N N . PHE B 1 211 ? -17.683 3.735 3.598 1 88.45 211 PHE B N 1
ATOM 3847 C CA . PHE B 1 211 ? -18.293 5.004 3.975 1 88.45 211 PHE B CA 1
ATOM 3848 C C . PHE B 1 211 ? -17.348 6.165 3.689 1 88.45 211 PHE B C 1
ATOM 3850 O O . PHE B 1 211 ? -16.149 6.079 3.964 1 88.45 211 PHE B O 1
ATOM 3857 N N . PRO B 1 212 ? -17.864 7.236 3.164 1 88.69 212 PRO B N 1
ATOM 3858 C CA . PRO B 1 212 ? -17.02 8.408 2.923 1 88.69 212 PRO B CA 1
ATOM 3859 C C . PRO B 1 212 ? -16.686 9.169 4.205 1 88.69 212 PRO B C 1
ATOM 3861 O O . PRO B 1 212 ? -17.496 9.203 5.135 1 88.69 212 PRO B O 1
ATOM 3864 N N . VAL B 1 213 ? -15.542 9.638 4.287 1 88.44 213 VAL B N 1
ATOM 3865 C CA . VAL B 1 213 ? -15.148 10.573 5.335 1 88.44 213 VAL B CA 1
ATOM 3866 C C . VAL B 1 213 ? -15.126 11.995 4.778 1 88.44 213 VAL B C 1
ATOM 3868 O O . VAL B 1 213 ? -14.41 12.28 3.815 1 88.44 213 VAL B O 1
ATOM 3871 N N . LEU B 1 214 ? -15.877 12.837 5.374 1 91.83 214 LEU B N 1
ATOM 3872 C CA . LEU B 1 214 ? -16.045 14.188 4.848 1 91.83 214 LEU B CA 1
ATOM 3873 C C . LEU B 1 214 ? -15.082 15.158 5.524 1 91.83 214 LEU B C 1
ATOM 3875 O O . LEU B 1 214 ? -14.71 16.178 4.941 1 91.83 214 LEU B O 1
ATOM 3879 N N . GLU B 1 215 ? -14.746 14.867 6.739 1 92.06 215 GLU B N 1
ATOM 3880 C CA . GLU B 1 215 ? -13.785 15.68 7.478 1 92.06 215 GLU B CA 1
ATOM 3881 C C . GLU B 1 215 ? -12.957 14.825 8.433 1 92.06 215 GLU B C 1
ATOM 3883 O O . GLU B 1 215 ? -13.463 13.857 9.005 1 92.06 215 GLU B O 1
ATOM 3888 N N . ALA B 1 216 ? -11.762 15.153 8.565 1 91.42 216 ALA B N 1
ATOM 3889 C CA . ALA B 1 216 ? -10.871 14.497 9.517 1 91.42 216 ALA B CA 1
ATOM 3890 C C . ALA B 1 216 ? -9.902 15.497 10.141 1 91.42 216 ALA B C 1
ATOM 3892 O O . ALA B 1 216 ? -9.42 16.409 9.465 1 91.42 216 ALA B O 1
ATOM 3893 N N . ASP B 1 217 ? -9.675 15.368 11.363 1 91.37 217 ASP B N 1
ATOM 3894 C CA . ASP B 1 217 ? -8.723 16.159 12.136 1 91.37 217 ASP B CA 1
ATOM 3895 C C . ASP B 1 217 ? -7.766 15.259 12.916 1 91.37 217 ASP B C 1
ATOM 3897 O O . ASP B 1 217 ? -8.198 14.461 13.75 1 91.37 217 ASP B O 1
ATOM 3901 N N . ALA B 1 218 ? -6.486 15.395 12.656 1 90.78 218 ALA B N 1
ATOM 3902 C CA . ALA B 1 218 ? -5.51 14.492 13.262 1 90.78 218 ALA B CA 1
ATOM 3903 C C . ALA B 1 218 ? -4.367 15.273 13.905 1 90.78 218 ALA B C 1
ATOM 3905 O O . ALA B 1 218 ? -3.899 16.271 13.352 1 90.78 218 ALA B O 1
ATOM 3906 N N . THR B 1 219 ? -3.959 14.845 15.05 1 90.22 219 THR B N 1
ATOM 3907 C CA . THR B 1 219 ? -2.77 15.338 15.735 1 90.22 219 THR B CA 1
ATOM 3908 C C . THR B 1 219 ? -1.766 14.209 15.956 1 90.22 219 THR B C 1
ATOM 3910 O O . THR B 1 219 ? -2.133 13.127 16.418 1 90.22 219 THR B O 1
ATOM 3913 N N . PHE B 1 220 ? -0.567 14.484 15.599 1 87.95 220 PHE B N 1
ATOM 3914 C CA . PHE B 1 220 ? 0.504 13.51 15.776 1 87.95 220 PHE B CA 1
ATOM 3915 C C . PHE B 1 220 ? 1.475 13.965 16.859 1 87.95 220 PHE B C 1
ATOM 3917 O O . PHE B 1 220 ? 2.053 15.05 16.766 1 87.95 220 PHE B O 1
ATOM 3924 N N . ILE B 1 221 ? 1.68 13.172 17.908 1 81.69 221 ILE B N 1
ATOM 3925 C CA . ILE B 1 221 ? 2.452 13.588 19.074 1 81.69 221 ILE B CA 1
ATOM 3926 C C . ILE B 1 221 ? 3.715 12.737 19.186 1 81.69 221 ILE B C 1
ATOM 3928 O O . ILE B 1 221 ? 4.714 13.17 19.766 1 81.69 221 ILE B O 1
ATOM 3932 N N . GLY B 1 222 ? 3.803 11.576 18.618 1 80.91 222 GLY B N 1
ATOM 3933 C CA . GLY B 1 222 ? 4.95 10.69 18.735 1 80.91 222 GLY B CA 1
ATOM 3934 C C . GLY B 1 222 ? 5.141 9.798 17.524 1 80.91 222 GLY B C 1
ATOM 3935 O O . GLY B 1 222 ? 4.389 9.893 16.551 1 80.91 222 GLY B O 1
ATOM 3936 N N . GLU B 1 223 ? 6.228 9.054 17.623 1 82.93 223 GLU B N 1
ATOM 3937 C CA . GLU B 1 223 ? 6.587 8.162 16.525 1 82.93 223 GLU B CA 1
ATOM 3938 C C . GLU B 1 223 ? 6.703 6.717 17.003 1 82.93 223 GLU B C 1
ATOM 3940 O O . GLU B 1 223 ? 7.063 6.466 18.155 1 82.93 223 GLU B O 1
ATOM 3945 N N . ALA B 1 224 ? 6.264 5.833 16.119 1 89.4 224 ALA B N 1
ATOM 3946 C CA . ALA B 1 224 ? 6.481 4.407 16.346 1 89.4 224 ALA B CA 1
ATOM 3947 C C . ALA B 1 224 ? 7.464 3.832 15.33 1 89.4 224 ALA B C 1
ATOM 3949 O O . ALA B 1 224 ? 7.594 4.353 14.22 1 89.4 224 ALA B O 1
ATOM 3950 N N . GLY B 1 225 ? 8.259 2.867 15.72 1 89.52 225 GLY B N 1
ATOM 3951 C CA . GLY B 1 225 ? 9.126 2.154 14.797 1 89.52 225 GLY B CA 1
ATOM 3952 C C . GLY B 1 225 ? 8.488 0.902 14.225 1 89.52 225 GLY B C 1
ATOM 3953 O O . GLY B 1 225 ? 7.321 0.614 14.498 1 89.52 225 GLY B O 1
ATOM 3954 N N . PRO B 1 226 ? 9.227 0.198 13.35 1 90.96 226 PRO B N 1
ATOM 3955 C CA . PRO B 1 226 ? 8.697 -1.067 12.836 1 90.96 226 PRO B CA 1
ATOM 3956 C C . PRO B 1 226 ? 8.563 -2.134 13.92 1 90.96 226 PRO B C 1
ATOM 3958 O O . PRO B 1 226 ? 9.274 -2.089 14.927 1 90.96 226 PRO B O 1
ATOM 3961 N N . CYS B 1 227 ? 7.631 -3.055 13.732 1 89.21 227 CYS B N 1
ATOM 3962 C CA . CYS B 1 227 ? 7.402 -4.205 14.6 1 89.21 227 CYS B CA 1
ATOM 3963 C C . CYS B 1 227 ? 6.992 -3.76 15.998 1 89.21 227 CYS B C 1
ATOM 3965 O O . CYS B 1 227 ? 7.296 -4.435 16.984 1 89.21 227 CYS B O 1
ATOM 3967 N N . SER B 1 228 ? 6.412 -2.574 16.091 1 89.23 228 SER B N 1
ATOM 3968 C CA . SER B 1 228 ? 5.855 -2.084 17.348 1 89.23 228 SER B CA 1
ATOM 3969 C C . SER B 1 228 ? 4.38 -2.449 17.478 1 89.23 228 SER B C 1
ATOM 3971 O O . SER B 1 228 ? 3.661 -2.518 16.478 1 89.23 228 SER B O 1
ATOM 3973 N N . ASN B 1 229 ? 4.023 -2.675 18.678 1 90.3 229 ASN B N 1
ATOM 3974 C CA . ASN B 1 229 ? 2.614 -2.917 18.964 1 90.3 229 ASN B CA 1
ATOM 3975 C C . ASN B 1 229 ? 1.904 -1.642 19.409 1 90.3 229 ASN B C 1
ATOM 3977 O O . ASN B 1 229 ? 2.342 -0.979 20.351 1 90.3 229 ASN B O 1
ATOM 3981 N N . LEU B 1 230 ? 0.854 -1.368 18.729 1 91.58 230 LEU B N 1
ATOM 3982 C CA . LEU B 1 230 ? 0.058 -0.185 19.038 1 91.58 230 LEU B CA 1
ATOM 3983 C C . LEU B 1 230 ? -1.322 -0.577 19.554 1 91.58 230 LEU B C 1
ATOM 3985 O O . LEU B 1 230 ? -1.986 -1.436 18.97 1 91.58 230 LEU B O 1
ATOM 3989 N N . ASP B 1 231 ? -1.68 0.063 20.635 1 91.77 231 ASP B N 1
ATOM 3990 C CA . ASP B 1 231 ? -3.093 0.05 21.002 1 91.77 231 ASP B CA 1
ATOM 3991 C C . ASP B 1 231 ? -3.885 1.06 20.176 1 91.77 231 ASP B C 1
ATOM 3993 O O . ASP B 1 231 ? -3.514 2.233 20.098 1 91.77 231 ASP B O 1
ATOM 3997 N N . VAL B 1 232 ? -4.901 0.583 19.564 1 93.53 232 VAL B N 1
ATOM 3998 C CA . VAL B 1 232 ? -5.763 1.453 18.771 1 93.53 232 VAL B CA 1
ATOM 3999 C C . VAL B 1 232 ? -7.172 1.458 19.357 1 93.53 232 VAL B C 1
ATOM 4001 O O . VAL B 1 232 ? -7.799 0.404 19.492 1 93.53 232 VAL B O 1
ATOM 4004 N N . TYR B 1 233 ? -7.664 2.638 19.693 1 93.66 233 TYR B N 1
ATOM 4005 C CA . TYR B 1 233 ? -8.988 2.821 20.277 1 93.66 233 TYR B CA 1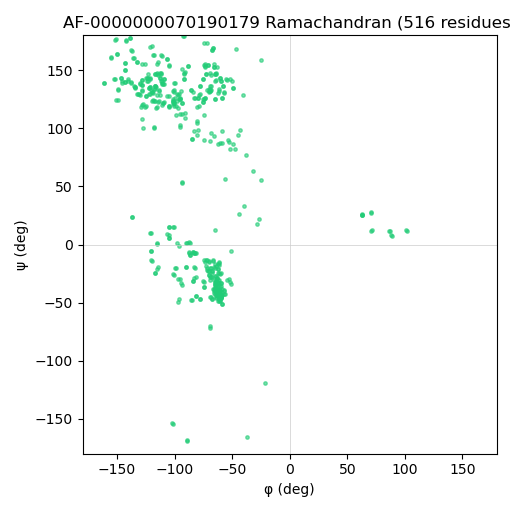
ATOM 4006 C C . TYR B 1 233 ? -9.91 3.562 19.317 1 93.66 233 TYR B C 1
ATOM 4008 O O . TYR B 1 233 ? -9.478 4.483 18.618 1 93.66 233 TYR B O 1
ATOM 4016 N N . THR B 1 234 ? -11.151 3.179 19.322 1 94.13 234 THR B N 1
ATOM 4017 C CA . THR B 1 234 ? -12.139 3.962 18.589 1 94.13 234 THR B CA 1
ATOM 4018 C C . THR B 1 234 ? -13.465 4.003 19.343 1 94.13 234 THR B C 1
ATOM 4020 O O . THR B 1 234 ? -13.781 3.086 20.104 1 94.13 234 THR B O 1
ATOM 4023 N N . TRP B 1 235 ? -14.176 5.042 19.184 1 93.04 235 TRP B N 1
ATOM 4024 C CA . TRP B 1 235 ? -15.512 5.18 19.755 1 93.04 235 TRP B CA 1
ATOM 4025 C C . TRP B 1 235 ? -16.345 6.175 18.955 1 93.04 235 TRP B C 1
ATOM 4027 O O . TRP B 1 235 ? -15.809 6.928 18.138 1 93.04 235 TRP B O 1
ATOM 4037 N N . GLN B 1 236 ? -17.582 6.027 19.172 1 90.82 236 GLN B N 1
ATOM 4038 C CA . GLN B 1 236 ? -18.546 6.886 18.491 1 90.82 236 GLN B CA 1
ATOM 4039 C C . GLN B 1 236 ? -19.194 7.865 19.466 1 90.82 236 GLN B C 1
ATOM 4041 O O . GLN B 1 236 ? -19.641 7.472 20.545 1 90.82 236 GLN B O 1
ATOM 4046 N N . GLU B 1 237 ? -19.215 9.093 19.423 1 83.76 237 GLU B N 1
ATOM 4047 C CA . GLU B 1 237 ? -19.919 10.049 20.273 1 83.76 237 GLU B CA 1
ATOM 4048 C C . GLU B 1 237 ? -21.229 10.497 19.631 1 83.76 237 GLU B C 1
ATOM 4050 O O . GLU B 1 237 ? -22.263 10.563 20.3 1 83.76 237 GLU B O 1
ATOM 4055 N N . HIS B 1 238 ? -21.383 10.907 18.446 1 78.99 238 HIS B N 1
ATOM 4056 C CA . HIS B 1 238 ? -22.586 11.235 17.691 1 78.99 238 HIS B CA 1
ATOM 4057 C C . HIS B 1 238 ? -22.718 10.352 16.454 1 78.99 238 HIS B C 1
ATOM 4059 O O . HIS B 1 238 ? -21.858 9.508 16.194 1 78.99 238 HIS B O 1
ATOM 4065 N N . THR B 1 239 ? -23.902 10.461 15.826 1 71.07 239 THR B N 1
ATOM 4066 C CA . THR B 1 239 ? -24.228 9.576 14.713 1 71.07 239 THR B CA 1
ATOM 4067 C C . THR B 1 239 ? -23.115 9.587 13.67 1 71.07 239 THR B C 1
ATOM 4069 O O . THR B 1 239 ? -22.713 8.533 13.172 1 71.07 239 THR B O 1
ATOM 4072 N N . GLU B 1 240 ? -22.463 10.683 13.512 1 79.68 240 GLU B N 1
ATOM 4073 C CA . GLU B 1 240 ? -21.594 10.725 12.34 1 79.68 240 GLU B CA 1
ATOM 4074 C C . GLU B 1 240 ? -20.143 10.982 12.738 1 79.68 240 GLU B C 1
ATOM 4076 O O . GLU B 1 240 ? -19.258 11.029 11.882 1 79.68 240 GLU B O 1
ATOM 4081 N N . ASN B 1 241 ? -19.808 10.927 14.08 1 86.01 241 ASN B N 1
ATOM 4082 C CA . ASN B 1 241 ? -18.456 11.268 14.509 1 86.01 241 ASN B CA 1
ATOM 4083 C C . ASN B 1 241 ? -17.744 10.069 15.129 1 86.01 241 ASN B C 1
ATOM 4085 O O . ASN B 1 241 ? -18.199 9.524 16.136 1 86.01 241 ASN B O 1
ATOM 4089 N N . LEU B 1 242 ? -16.737 9.702 14.534 1 90.31 242 LEU B N 1
ATOM 4090 C CA . LEU B 1 242 ? -15.892 8.636 15.062 1 90.31 242 LEU B CA 1
ATOM 4091 C C . LEU B 1 242 ? -14.545 9.185 15.518 1 90.31 242 LEU B C 1
ATOM 4093 O O . LEU B 1 242 ? -13.98 10.072 14.873 1 90.31 242 LEU B O 1
ATOM 4097 N N . PHE B 1 243 ? -14.089 8.65 16.609 1 91.42 243 PHE B N 1
ATOM 4098 C CA . PHE B 1 243 ? -12.79 9.017 17.16 1 91.42 243 PHE B CA 1
ATOM 4099 C C . PHE B 1 243 ? -11.851 7.817 17.179 1 91.42 243 PHE B C 1
ATOM 4101 O O . PHE B 1 243 ? -12.297 6.676 17.313 1 91.42 243 PHE B O 1
ATOM 4108 N N . CYS B 1 244 ? -10.648 8.12 16.993 1 92.11 244 CYS B N 1
ATOM 4109 C CA . CYS B 1 244 ? -9.617 7.092 17.082 1 92.11 244 CYS B CA 1
ATOM 4110 C C . CYS B 1 244 ? -8.39 7.613 17.821 1 92.11 244 CYS B C 1
ATOM 4112 O O . CYS B 1 244 ? -7.998 8.768 17.646 1 92.11 244 CYS B O 1
ATOM 4114 N N . ASN B 1 245 ? -7.837 6.792 18.643 1 90.89 245 ASN B N 1
ATOM 4115 C CA . ASN B 1 245 ? -6.613 7.08 19.384 1 90.89 245 ASN B CA 1
ATOM 4116 C C . ASN B 1 245 ? -5.636 5.909 19.328 1 90.89 245 ASN B C 1
ATOM 4118 O O . ASN B 1 245 ? -6.04 4.751 19.444 1 90.89 245 ASN B O 1
ATOM 4122 N N . LEU B 1 246 ? -4.364 6.244 19.087 1 91.43 246 LEU B N 1
ATOM 4123 C CA . LEU B 1 246 ? -3.33 5.216 19.039 1 91.43 246 LEU B CA 1
ATOM 4124 C C . LEU B 1 246 ? -2.22 5.515 20.041 1 91.43 246 LEU B C 1
ATOM 4126 O O . LEU B 1 246 ? -1.817 6.669 20.202 1 91.43 246 LEU B O 1
ATOM 4130 N N . SER B 1 247 ? -1.734 4.469 20.683 1 86.45 247 SER B N 1
ATOM 4131 C CA . SER B 1 247 ? -0.594 4.598 21.584 1 86.45 247 SER B CA 1
ATOM 4132 C C . SER B 1 247 ? 0.282 3.35 21.55 1 86.45 247 SER B C 1
ATOM 4134 O O . SER B 1 247 ? -0.225 2.233 21.429 1 86.45 247 SER B O 1
ATOM 4136 N N . GLU B 1 248 ? 1.57 3.615 21.569 1 80.79 248 GLU B N 1
ATOM 4137 C CA . GLU B 1 248 ? 2.464 2.468 21.698 1 80.79 248 GLU B CA 1
ATOM 4138 C C . GLU B 1 248 ? 2.364 1.845 23.088 1 80.79 248 GLU B C 1
ATOM 4140 O O . GLU B 1 248 ? 2.35 2.557 24.094 1 80.79 248 GLU B O 1
ATOM 4145 N N . ILE B 1 249 ? 2.238 0.625 23.042 1 71.92 249 ILE B N 1
ATOM 4146 C CA . ILE B 1 249 ? 2.047 -0.1 24.294 1 71.92 249 ILE B CA 1
ATOM 4147 C C . ILE B 1 249 ? 3.235 0.148 25.22 1 71.92 249 ILE B C 1
ATOM 4149 O O . ILE B 1 249 ? 3.061 0.342 26.425 1 71.92 249 ILE B O 1
ATOM 4153 N N . SER B 1 250 ? 4.372 0.189 24.598 1 61.98 250 SER B N 1
ATOM 4154 C CA . SER B 1 250 ? 5.536 0.416 25.449 1 61.98 250 SER B CA 1
ATOM 4155 C C . SER B 1 250 ? 5.729 1.901 25.736 1 61.98 250 SER B C 1
ATOM 4157 O O . SER B 1 250 ? 6.405 2.27 26.699 1 61.98 250 SER B O 1
ATOM 4159 N N . GLN B 1 251 ? 5.259 2.781 24.724 1 60.16 251 GLN B N 1
ATOM 4160 C CA . GLN B 1 251 ? 5.461 4.219 24.872 1 60.16 251 GLN B CA 1
ATOM 4161 C C . GLN B 1 251 ? 4.15 4.979 24.692 1 60.16 251 GLN B C 1
ATOM 4163 O O . GLN B 1 251 ? 3.239 4.503 24.012 1 60.16 251 GLN B O 1
ATOM 4168 N N . ASN B 1 252 ? 3.466 5.55 25.569 1 44.22 252 ASN B N 1
ATOM 4169 C CA . ASN B 1 252 ? 2.254 6.358 25.484 1 44.22 252 ASN B CA 1
ATOM 4170 C C . ASN B 1 252 ? 2.287 7.293 24.279 1 44.22 252 ASN B C 1
ATOM 4172 O O . ASN B 1 252 ? 1.982 8.481 24.401 1 44.22 252 ASN B O 1
ATOM 4176 N N . ILE B 1 253 ? 2.844 6.982 23.199 1 46.86 253 ILE B N 1
ATOM 4177 C CA . ILE B 1 253 ? 2.866 7.968 22.124 1 46.86 253 ILE B CA 1
ATOM 4178 C C . ILE B 1 253 ? 1.553 7.913 21.346 1 46.86 253 ILE B C 1
ATOM 4180 O O . ILE B 1 253 ? 1.283 6.937 20.642 1 46.86 253 ILE B O 1
ATOM 4184 N N . PRO B 1 254 ? 0.632 8.869 21.721 1 46.14 254 PRO B N 1
ATOM 4185 C CA . PRO B 1 254 ? -0.72 8.899 21.159 1 46.14 254 PRO B CA 1
ATOM 4186 C C . PRO B 1 254 ? -0.767 9.526 19.768 1 46.14 254 PRO B C 1
ATOM 4188 O O . PRO B 1 254 ? -0.009 10.455 19.479 1 46.14 254 PRO B O 1
ATOM 4191 N N . SER B 1 255 ? -0.789 8.897 18.614 1 50.62 255 SER B N 1
ATOM 4192 C CA . SER B 1 255 ? -1.338 9.598 17.457 1 50.62 255 SER B CA 1
ATOM 4193 C C . SER B 1 255 ? -2.862 9.553 17.456 1 50.62 255 SER B C 1
ATOM 4195 O O . SER B 1 255 ? -3.46 8.568 17.894 1 50.62 255 SER B O 1
ATOM 4197 N N . ARG B 1 256 ? -3.51 10.853 17.527 1 50.24 256 ARG B N 1
ATOM 4198 C CA . ARG B 1 256 ? -4.964 10.963 17.584 1 50.24 256 ARG B CA 1
ATOM 4199 C C . ARG B 1 256 ? -5.545 11.27 16.208 1 50.24 256 ARG B C 1
ATOM 4201 O O . ARG B 1 256 ? -5.018 12.115 15.48 1 50.24 256 ARG B O 1
ATOM 4208 N N . LEU B 1 257 ? -6.266 10.344 15.604 1 53.79 257 LEU B N 1
ATOM 4209 C CA . LEU B 1 257 ? -6.991 10.637 14.372 1 53.79 257 LEU B CA 1
ATOM 4210 C C . LEU B 1 257 ? -8.486 10.773 14.641 1 53.79 257 LEU B C 1
ATOM 4212 O O . LEU B 1 257 ? -9.068 9.959 15.361 1 53.79 257 LEU B O 1
ATOM 4216 N N . PHE B 1 258 ? -9.194 12.06 14.367 1 51.17 258 PHE B N 1
ATOM 4217 C CA . PHE B 1 258 ? -10.633 12.289 14.425 1 51.17 258 PHE B CA 1
ATOM 4218 C C . PHE B 1 258 ? -11.241 12.278 13.028 1 51.17 258 PHE B C 1
ATOM 4220 O O . PHE B 1 258 ? -10.662 12.829 12.089 1 51.17 258 PHE B O 1
ATOM 4227 N N . VAL B 1 259 ? -12.745 11.388 12.439 1 47.24 259 VAL B N 1
ATOM 4228 C CA . VAL B 1 259 ? -13.447 11.355 11.16 1 47.24 259 VAL B CA 1
ATOM 4229 C C . VAL B 1 259 ? -14.926 11.667 11.374 1 47.24 259 VAL B C 1
ATOM 4231 O O . VAL B 1 259 ? -15.56 11.114 12.276 1 47.24 259 VAL B O 1
ATOM 4234 N N . ARG B 1 260 ? -14.96 12.738 11.075 1 45.87 260 ARG B N 1
ATOM 4235 C CA . ARG B 1 260 ? -16.392 13.012 11.024 1 45.87 260 ARG B CA 1
ATOM 4236 C C . ARG B 1 260 ? -16.968 12.669 9.655 1 45.87 260 ARG B C 1
ATOM 4238 O O . ARG B 1 260 ? -16.396 13.035 8.626 1 45.87 260 ARG B O 1
#

Organism: Mizuhopecten yessoensis (NCBI:txid6573)